Protein 1A6C (pdb70)

Sequence (513 aa):
AVTVVPDPTCCGTLSFKVPKDAKKGKHLGTFDIRQAIMDYGGLHSQEWCAKGIVNPTFTVRMHAPRNAFAGLSIACTFDDYKRIDLPALGNECPPSEMFELPTKVFMLKDADVHEWQFNYGELTGHGLCNWANVATQPTLYFFVASTNQVTMAADWQCIVTMHVDMGPVIDRFELNPTMTWPIQLGDTFAIDRYYEAKEIKLDGSTSMLSISYNFGGPVKHSKKHAISYSRAVMSRNLGWSGTISGSVKSVSSLFCTASFVIFPWECEAPPTLRQVLWGPHQIMHGDGQFEIAIKTRLHSAATTEEGFGRLGILPLSGPIAPDAHVGSYEFIVHINTWRPDSQVHPPMFSSSELYNWFTLTNLKPDANTGVVNFDIPGYIHDFASKDATVTLASNPLSWLVAATGWHYGEVDLCISWSRSKQAQAQEGSVSITTNYRDWGAYWQGQARIYDLRRTEAEIPIFLGSYAGATPSGALGKQNYVRISIVNAKDIVALRVCLRPKSIKFWGRSATLF

Solvent-accessible surface area: 23088 Å² total; per-residue (Å²): 144,116,125,128,103,117,78,86,60,13,0,0,71,45,58,15,120,0,32,84,87,3,105,57,6,86,48,16,13,52,4,45,0,24,91,13,0,96,111,94,38,45,116,20,23,139,45,2,84,88,57,16,54,0,39,0,46,0,20,0,54,0,68,0,94,126,71,22,96,4,1,2,0,0,0,0,0,5,6,5,53,47,20,105,30,124,52,17,108,27,69,15,11,32,12,1,12,7,10,8,14,19,9,10,0,7,30,46,159,8,54,58,86,5,67,37,125,13,34,1,6,138,33,1,0,3,0,4,27,26,206,74,63,140,34,5,100,1,18,0,25,0,0,0,3,0,45,35,22,66,75,45,106,63,77,47,93,1,70,0,18,0,7,9,96,3,19,110,82,26,140,107,55,23,29,109,49,42,22,63,2,71,32,139,59,56,125,70,18,38,0,54,10,22,37,69,13,38,58,3,73,94,123,76,37,112,27,21,32,2,46,0,2,26,3,0,7,50,43,114,33,105,99,58,68,0,14,8,20,4,14,2,1,11,0,20,47,84,9,8,3,9,39,0,18,7,19,2,33,11,1,7,3,111,102,3,73,13,10,0,0,6,5,19,58,34,82,129,50,2,107,51,69,131,83,5,70,192,29,89,80,67,67,10,140,2,62,26,150,7,99,18,56,6,114,20,186,143,84,22,3,15,2,44,98,108,44,93,0,40,1,0,3,24,28,63,64,35,8,127,26,71,144,87,33,132,20,16,8,0,0,4,1,27,0,56,28,15,94,45,64,108,96,128,42,74,49,42,124,58,88,71,50,70,6,48,22,0,21,0,36,81,9,115,31,64,106,141,105,13,29,5,62,4,60,3,27,6,38,11,34,107,8,78,45,195,59,15,74,32,74,70,36,74,6,2,0,34,29,1,4,12,0,0,7,14,0,85,4,53,3,18,2,22,5,47,10,50,7,52,82,136,92,157,48,55,93,22,28,0,19,5,16,26,4,77,119,118,126,42,87,112,139,103,44,81,64,9,90,112,75,71,170,94,61,19,50,10,60,3,4,124,72,0,10,41,51,57,2,75,50,79,16,25,49,0,27,0,1,0,36,0,85,1,55,0,72,69,15,8,91,44,0,0,111,0,37,4,91,11,117,54,0,72,0,14,0,39,5,0,25,45,113

B-factor: mean 15.0, std 0.0, range [15.0, 15.0]

Foldseek 3Di:
DDDPDDDLQWQFKDKFWAFLPAAAQAWRDKAFSQCRSPVDDDPSVVVLVVLFWFWKWKKKKKQAAQDQAWLWKKKKAKFFAFDDQVLVPRGDEQQRLQAAMDIGFRPPPDRTVRMDIGICCLFFQFTDHNDDDPLTTIMMIMGIQDHFTHRDPGGDMIMMIMGIDRHHRDPGRGHAFPQKPPLDDDQKDWPWGKAGKDWAAQPDDWKDWPQPQQLAAWQQDPSWIKFFLRNLSQNFFFWFWFKWKKKKAWSHHPQKWFKKKKDKDQDDDPVDVCSVVVDDIDIGGGIDMDIGGWQAPVRIGGHNDTSGIIIIIGTDGHMDGPPVDDGTTIMMMTITMTGGDPDDTATDPHDAQKAWAKWWAQFAAPPPLLWAKAWDWAARDNDDDDRTDIDGDDDSVHSNLQNFFWKWAKKKWKKFWWWADDPVPAWFKKKKWWAQAPPDDGTGIDIGTPPGIDIDMGIHFDVTGHPPRSDSRTTGTIMITRSPSCHNITRTGITIMIGGPMMGTGRTGMHID

CATH classification: 2.60.120.20 (+1 more: 2.60.120.20)

Structure (mmCIF, N/CA/C/O backbone):
data_1A6C
#
_entry.id   1A6C
#
_cell.length_a   407.060
_cell.length_b   399.680
_cell.length_c   285.970
_cell.angle_alpha   90.00
_cell.angle_beta   129.10
_cell.angle_gamma   90.00
#
_symmetry.space_group_name_H-M   'C 1 2 1'
#
loop_
_atom_site.group_PDB
_atom_site.id
_atom_site.type_symbol
_atom_site.label_atom_id
_atom_site.label_alt_id
_atom_site.label_comp_id
_atom_site.label_asym_id
_atom_site.label_entity_id
_atom_site.label_seq_id
_atom_site.pdbx_PDB_ins_code
_atom_site.Cartn_x
_atom_site.Cartn_y
_atom_site.Cartn_z
_atom_site.occupancy
_atom_site.B_iso_or_equiv
_atom_site.auth_seq_id
_atom_site.auth_comp_id
_atom_site.auth_asym_id
_atom_site.auth_atom_id
_atom_site.pdbx_PDB_model_num
ATOM 1 N N . ALA A 1 1 ? -37.497 -15.489 97.084 1.00 15.00 1 ALA A N 1
ATOM 2 C CA . ALA A 1 1 ? -38.689 -14.594 97.008 1.00 15.00 1 ALA A CA 1
ATOM 3 C C . ALA A 1 1 ? -39.173 -14.221 98.408 1.00 15.00 1 ALA A C 1
ATOM 4 O O . ALA A 1 1 ? -40.190 -13.556 98.546 1.00 15.00 1 ALA A O 1
ATOM 6 N N . VAL A 1 2 ? -38.422 -14.630 99.431 1.00 15.00 2 VAL A N 1
ATOM 7 C CA . VAL A 1 2 ? -38.772 -14.366 100.822 1.00 15.00 2 VAL A CA 1
ATOM 8 C C . VAL A 1 2 ? -39.279 -12.942 101.001 1.00 15.00 2 VAL A C 1
ATOM 9 O O . VAL A 1 2 ? -38.642 -11.996 100.552 1.00 15.00 2 VAL A O 1
ATOM 13 N N . THR A 1 3 ? -40.469 -12.817 101.575 1.00 15.00 3 THR A N 1
ATOM 14 C CA . THR A 1 3 ? -41.092 -11.528 101.817 1.00 15.00 3 THR A CA 1
ATOM 15 C C . THR A 1 3 ? -40.733 -10.949 103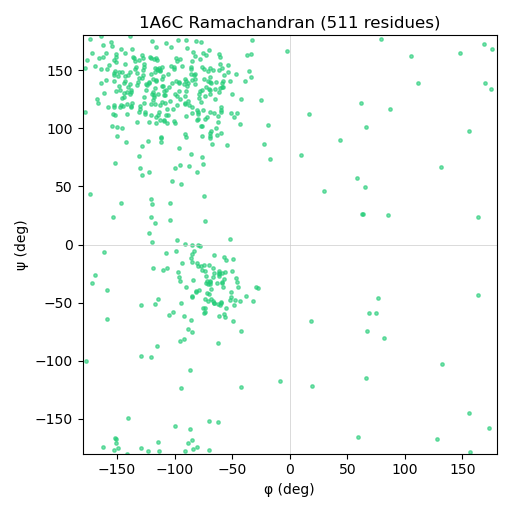.165 1.00 15.00 3 THR A C 1
ATOM 16 O O . THR A 1 3 ? -40.677 -9.736 103.307 1.00 15.00 3 THR A O 1
ATOM 20 N N . VAL A 1 4 ? -40.609 -11.791 104.185 1.00 15.00 4 VAL A N 1
ATOM 21 C CA . VAL A 1 4 ? -40.228 -11.278 105.497 1.00 15.00 4 VAL A CA 1
ATOM 22 C C . VAL A 1 4 ? -38.742 -10.931 105.390 1.00 15.00 4 VAL A C 1
ATOM 23 O O . VAL A 1 4 ? -37.878 -11.804 105.278 1.00 15.00 4 VAL A O 1
ATOM 27 N N . VAL A 1 5 ? -38.466 -9.635 105.367 1.00 15.00 5 VAL A N 1
ATOM 28 C CA . VAL A 1 5 ? -37.120 -9.109 105.206 1.00 15.00 5 VAL A CA 1
ATOM 29 C C . VAL A 1 5 ? -36.914 -8.002 106.242 1.00 15.00 5 VAL A C 1
ATOM 30 O O . VAL A 1 5 ? -37.875 -7.529 106.843 1.00 15.00 5 VAL A O 1
ATOM 34 N N . PRO A 1 6 ? -35.659 -7.696 106.587 1.00 15.00 6 PRO A N 1
ATOM 35 C CA . PRO A 1 6 ? -35.438 -6.624 107.562 1.00 15.00 6 PRO A CA 1
ATOM 36 C C . PRO A 1 6 ? -35.659 -5.247 106.899 1.00 15.00 6 PRO A C 1
ATOM 37 O O . PRO A 1 6 ? -35.704 -5.149 105.670 1.00 15.00 6 PRO A O 1
ATOM 41 N N . ASP A 1 7 ? -35.801 -4.189 107.700 1.00 15.00 7 ASP A N 1
ATOM 42 C CA . ASP A 1 7 ? -36.004 -2.841 107.149 1.00 15.00 7 ASP A CA 1
ATOM 43 C C . ASP A 1 7 ? -34.936 -1.857 107.643 1.00 15.00 7 ASP A C 1
ATOM 44 O O . ASP A 1 7 ? -35.154 -1.092 108.582 1.00 15.00 7 ASP A O 1
ATOM 49 N N . PRO A 1 8 ? -33.829 -1.761 106.909 1.00 15.00 8 PRO A N 1
ATOM 50 C CA . PRO A 1 8 ? -32.687 -0.900 107.209 1.00 15.00 8 PRO A CA 1
ATOM 51 C C . PRO A 1 8 ? -32.973 0.587 107.241 1.00 15.00 8 PRO A C 1
ATOM 52 O O . PRO A 1 8 ? -32.226 1.350 107.844 1.00 15.00 8 PRO A O 1
ATOM 56 N N . THR A 1 9 ? -34.037 1.008 106.576 1.00 15.00 9 THR A N 1
ATOM 57 C CA . THR A 1 9 ? -34.360 2.422 106.541 1.00 15.00 9 THR A CA 1
ATOM 58 C C . THR A 1 9 ? -35.004 2.871 107.832 1.00 15.00 9 THR A C 1
ATOM 59 O O . THR A 1 9 ? -35.068 4.072 108.103 1.00 15.00 9 THR A O 1
ATOM 63 N N . CYS A 1 10 ? -35.520 1.916 108.609 1.00 15.00 10 CYS A N 1
ATOM 64 C CA . CYS A 1 10 ? -36.163 2.246 109.877 1.00 15.00 10 CYS A CA 1
ATOM 65 C C . CYS A 1 10 ? -35.174 2.990 110.759 1.00 15.00 10 CYS A C 1
ATOM 66 O O . CYS A 1 10 ? -33.981 2.658 110.821 1.00 15.00 10 CYS A O 1
ATOM 69 N N . CYS A 1 11 ? -35.688 3.993 111.452 1.00 15.00 11 CYS A N 1
ATOM 70 C CA . CYS A 1 11 ? -34.875 4.840 112.287 1.00 15.00 11 CYS A CA 1
ATOM 71 C C . CYS A 1 11 ? -35.178 4.725 113.755 1.00 15.00 11 CYS A C 1
ATOM 72 O O . CYS A 1 11 ? -34.258 4.656 114.560 1.00 15.00 11 CYS A O 1
ATOM 75 N N . GLY A 1 12 ? -36.465 4.757 114.095 1.00 15.00 12 GLY A N 1
ATOM 76 C CA . GLY A 1 12 ? -36.904 4.666 115.479 1.00 15.00 12 GLY A CA 1
ATOM 77 C C . GLY A 1 12 ? -38.370 4.290 115.525 1.00 15.00 12 GLY A C 1
ATOM 78 O O . GLY A 1 12 ? -38.960 4.010 114.478 1.00 15.00 12 GLY A O 1
ATOM 79 N N . THR A 1 13 ? -38.967 4.283 116.714 1.00 15.00 13 THR A N 1
ATOM 80 C CA . THR A 1 13 ? -40.378 3.929 116.855 1.00 15.00 13 THR A CA 1
ATOM 81 C C . THR A 1 13 ? -41.070 4.689 117.975 1.00 15.00 13 THR A C 1
ATOM 82 O O . THR A 1 13 ? -40.418 5.347 118.783 1.00 15.00 13 THR A O 1
ATOM 86 N N . LEU A 1 14 ? -42.396 4.597 118.002 1.00 15.00 14 LEU A N 1
ATOM 87 C CA . LEU A 1 14 ? -43.229 5.245 119.009 1.00 15.00 14 LEU A CA 1
ATOM 88 C C . LEU A 1 14 ? -44.588 4.591 118.942 1.00 15.00 14 LEU A C 1
ATOM 89 O O . LEU A 1 14 ? -44.994 4.112 117.888 1.00 15.00 14 LEU A O 1
ATOM 94 N N . SER A 1 15 ? -45.289 4.565 120.061 1.00 15.00 15 SER A N 1
ATOM 95 C CA . SER A 1 15 ? -46.618 3.988 120.094 1.00 15.00 15 SER A CA 1
ATOM 96 C C . SER A 1 15 ? -47.428 4.723 121.132 1.00 15.00 15 SER A C 1
ATOM 97 O O . SER A 1 15 ? -46.877 5.182 122.136 1.00 15.00 15 SER A O 1
ATOM 100 N N . PHE A 1 16 ? -48.718 4.895 120.856 1.00 15.00 16 PHE A N 1
ATOM 101 C CA . PHE A 1 16 ? -49.621 5.580 121.768 1.00 15.00 16 PHE A CA 1
ATOM 102 C C . PHE A 1 16 ? -51.035 5.028 121.691 1.00 15.00 16 PHE A C 1
ATOM 103 O O . PHE A 1 16 ? -51.458 4.518 120.658 1.00 15.00 16 PHE A O 1
ATOM 111 N N . LYS A 1 17 ? -51.737 5.065 122.812 1.00 15.00 17 LYS A N 1
ATOM 112 C CA . LYS A 1 17 ? -53.102 4.573 122.859 1.00 15.00 17 LYS A CA 1
ATOM 113 C C . LYS A 1 17 ? -54.023 5.712 122.500 1.00 15.00 17 LYS A C 1
ATOM 114 O O . LYS A 1 17 ? -53.966 6.784 123.106 1.00 15.00 17 LYS A O 1
ATOM 120 N N . VAL A 1 18 ? -54.839 5.500 121.485 1.00 15.00 18 VAL A N 1
ATOM 121 C CA . VAL A 1 18 ? -55.797 6.508 121.096 1.00 15.00 18 VAL A CA 1
ATOM 122 C C . VAL A 1 18 ? -57.036 6.147 121.896 1.00 15.00 18 VAL A C 1
ATOM 123 O O . VAL A 1 18 ? -57.496 5.011 121.859 1.00 15.00 18 VAL A O 1
ATOM 127 N N . PRO A 1 19 ? -57.528 7.075 122.714 1.00 15.00 19 PRO A N 1
ATOM 128 C CA . PRO A 1 19 ? -58.718 6.785 123.508 1.00 15.00 19 PRO A CA 1
ATOM 129 C C . PRO A 1 19 ? -59.947 6.618 122.621 1.00 15.00 19 PRO A C 1
ATOM 130 O O . PRO A 1 19 ? -60.041 7.226 121.551 1.00 15.00 19 PRO A O 1
ATOM 134 N N . LYS A 1 20 ? -60.894 5.805 123.071 1.00 15.00 20 LYS A N 1
ATOM 135 C CA . LYS A 1 20 ? -62.119 5.585 122.319 1.00 15.00 20 LYS A CA 1
ATOM 136 C C . LYS A 1 20 ? -62.985 6.835 122.409 1.00 15.00 20 LYS A C 1
ATOM 137 O O . LYS A 1 20 ? -63.784 7.112 121.523 1.00 15.00 20 LYS A O 1
ATOM 143 N N . ASP A 1 21 ? -62.822 7.585 123.492 1.00 15.00 21 ASP A N 1
ATOM 144 C CA . ASP A 1 21 ? -63.573 8.813 123.683 1.00 15.00 21 ASP A CA 1
ATOM 145 C C . ASP A 1 21 ? -62.660 10.000 123.397 1.00 15.00 21 ASP A C 1
ATOM 146 O O . ASP A 1 21 ? -62.759 11.025 124.071 1.00 15.00 21 ASP A O 1
ATOM 151 N N . ALA A 1 22 ? -61.758 9.863 122.425 1.00 15.00 22 ALA A N 1
ATOM 152 C CA . ALA A 1 22 ? -60.820 10.940 122.094 1.00 15.00 22 ALA A CA 1
ATOM 153 C C . ALA A 1 22 ? -61.552 12.100 121.460 1.00 15.00 22 ALA A C 1
ATOM 154 O O . ALA A 1 22 ? -62.364 11.905 120.559 1.00 15.00 22 ALA A O 1
ATOM 156 N N . LYS A 1 23 ? -61.260 13.305 121.935 1.00 15.00 23 LYS A N 1
ATOM 157 C CA . LYS A 1 23 ? -61.923 14.498 121.430 1.00 15.00 23 LYS A CA 1
ATOM 158 C C . LYS A 1 23 ? -60.983 15.568 120.924 1.00 15.00 23 LYS A C 1
ATOM 159 O O . LYS A 1 23 ? -59.992 15.884 121.567 1.00 15.00 23 LYS A O 1
ATOM 165 N N . LYS A 1 24 ? -61.354 16.165 119.799 1.00 15.00 24 LYS A N 1
ATOM 166 C CA . LYS A 1 24 ? -60.575 17.206 119.135 1.00 15.00 24 LYS A CA 1
ATOM 167 C C . LYS A 1 24 ? -59.091 17.326 119.492 1.00 15.00 24 LYS A C 1
ATOM 168 O O . LYS A 1 24 ? -58.370 16.340 119.408 1.00 15.00 24 LYS A O 1
ATOM 174 N N . GLY A 1 25 ? -58.657 18.489 119.970 1.00 15.00 25 GLY A N 1
ATOM 175 C CA . GLY A 1 25 ? -57.250 18.704 120.264 1.00 15.00 25 GLY A CA 1
ATOM 176 C C . GLY A 1 25 ? -56.416 17.770 121.133 1.00 15.00 25 GLY A C 1
ATOM 177 O O . GLY A 1 25 ? -55.242 18.078 121.382 1.00 15.00 25 GLY A O 1
ATOM 178 N N . LYS A 1 26 ? -56.972 16.641 121.571 1.00 15.00 26 LYS A N 1
ATOM 179 C CA . LYS A 1 26 ? -56.243 15.711 122.427 1.00 15.00 26 LYS A CA 1
ATOM 180 C C . LYS A 1 26 ? -54.882 15.333 121.916 1.00 15.00 26 LYS A C 1
ATOM 181 O O . LYS A 1 26 ? -54.729 14.871 120.788 1.00 15.00 26 LYS A O 1
ATOM 187 N N . HIS A 1 27 ? -53.905 15.465 122.800 1.00 15.00 27 HIS A N 1
ATOM 188 C CA . HIS A 1 27 ? -52.526 15.156 122.486 1.00 15.00 27 HIS A CA 1
ATOM 189 C C . HIS A 1 27 ? -52.316 13.655 122.582 1.00 15.00 27 HIS A C 1
ATOM 190 O O . HIS A 1 27 ? -52.297 13.116 123.679 1.00 15.00 27 HIS A O 1
ATOM 197 N N . LEU A 1 28 ? -52.171 12.980 121.444 1.00 15.00 28 LEU A N 1
ATOM 198 C CA . LEU A 1 28 ? -51.959 11.533 121.452 1.00 15.00 28 LEU A CA 1
ATOM 199 C C . LEU A 1 28 ? -50.578 11.202 122.001 1.00 15.00 28 LEU A C 1
ATOM 200 O O . LEU A 1 28 ? -50.427 10.265 122.782 1.00 15.00 28 LEU A O 1
ATOM 205 N N . GLY A 1 29 ? -49.572 11.965 121.579 1.00 15.00 29 GLY A N 1
ATOM 206 C CA . GLY A 1 29 ? -48.217 11.742 122.052 1.00 15.00 29 GLY A CA 1
ATOM 207 C C . GLY A 1 29 ? -47.228 12.536 121.233 1.00 15.00 29 GLY A C 1
ATOM 208 O O . GLY A 1 29 ? -47.619 13.196 120.276 1.00 15.00 29 GLY A O 1
ATOM 209 N N . THR A 1 30 ? -45.969 12.555 121.652 1.00 15.00 30 THR A N 1
ATOM 210 C CA . THR A 1 30 ? -44.929 13.267 120.907 1.00 15.00 30 THR A CA 1
ATOM 211 C C . THR A 1 30 ? -43.952 12.221 120.369 1.00 15.00 30 THR A C 1
ATOM 212 O O . THR A 1 30 ? -44.118 11.025 120.615 1.00 15.00 30 THR A O 1
ATOM 216 N N . PHE A 1 31 ? -42.899 12.674 119.704 1.00 15.00 31 PHE A N 1
ATOM 217 C CA . PHE A 1 31 ? -41.916 11.771 119.124 1.00 15.00 31 PHE A CA 1
ATOM 218 C C . PHE A 1 31 ? -40.638 12.573 119.052 1.00 15.00 31 PHE A C 1
ATOM 219 O O . PHE A 1 31 ? -40.518 13.435 118.185 1.00 15.00 31 PHE A O 1
ATOM 227 N N . ASP A 1 32 ? -39.706 12.346 119.972 1.00 15.00 32 ASP A N 1
ATOM 228 C CA . ASP A 1 32 ? -38.454 13.091 119.916 1.00 15.00 32 ASP A CA 1
ATOM 229 C C . ASP A 1 32 ? -37.587 12.432 118.860 1.00 15.00 32 ASP A C 1
ATOM 230 O O . ASP A 1 32 ? -37.065 11.345 119.089 1.00 15.00 32 ASP A O 1
ATOM 235 N N . ILE A 1 33 ? -37.416 13.105 117.722 1.00 15.00 33 ILE A N 1
ATOM 236 C CA . ILE A 1 33 ? -36.622 12.577 116.623 1.00 15.00 33 ILE A CA 1
ATOM 237 C C . ILE A 1 33 ? -35.248 12.119 117.082 1.00 15.00 33 ILE A C 1
ATOM 238 O O . ILE A 1 33 ? -34.821 11.028 116.722 1.00 15.00 33 ILE A O 1
ATOM 243 N N . ARG A 1 34 ? -34.573 12.931 117.894 1.00 15.00 34 ARG A N 1
ATOM 244 C CA . ARG A 1 34 ? -33.235 12.598 118.402 1.00 15.00 34 ARG A CA 1
ATOM 245 C C . ARG A 1 34 ? -33.202 11.344 119.252 1.00 15.00 34 ARG A C 1
ATOM 246 O O . ARG A 1 34 ? -32.498 10.379 118.932 1.00 15.00 34 ARG A O 1
ATOM 254 N N . GLN A 1 35 ? -33.934 11.396 120.364 1.00 15.00 35 GLN A N 1
ATOM 255 C CA . GLN A 1 35 ? -34.010 10.290 121.305 1.00 15.00 35 GLN A CA 1
ATOM 256 C C . GLN A 1 35 ? -34.366 8.970 120.635 1.00 15.00 35 GLN A C 1
ATOM 257 O O . GLN A 1 35 ? -33.710 7.968 120.871 1.00 15.00 35 GLN A O 1
ATOM 263 N N . ALA A 1 36 ? -35.383 8.968 119.784 1.00 15.00 36 ALA A N 1
ATOM 264 C CA . ALA A 1 36 ? -35.771 7.743 119.103 1.00 15.00 36 ALA A CA 1
ATOM 265 C C . ALA A 1 36 ? -34.640 7.260 118.222 1.00 15.00 36 ALA A C 1
ATOM 266 O O . ALA A 1 36 ? -34.232 6.108 118.337 1.00 15.00 36 ALA A O 1
ATOM 268 N N . ILE A 1 37 ? -34.112 8.148 117.381 1.00 15.00 37 ILE A N 1
ATOM 269 C CA . ILE A 1 37 ? -33.022 7.799 116.474 1.00 15.00 37 ILE A CA 1
ATOM 270 C C . ILE A 1 37 ? -31.936 7.044 117.202 1.00 15.00 37 ILE A C 1
ATOM 271 O O . ILE A 1 37 ? -31.256 6.212 116.605 1.00 15.00 37 ILE A O 1
ATOM 276 N N . MET A 1 38 ? -31.784 7.310 118.493 1.00 15.00 38 MET A N 1
ATOM 277 C CA . MET A 1 38 ? -30.753 6.630 119.250 1.00 15.00 38 MET A CA 1
ATOM 278 C C . MET A 1 38 ? -31.241 5.621 120.257 1.00 15.00 38 MET A C 1
ATOM 279 O O . MET A 1 38 ? -30.481 4.773 120.692 1.00 15.00 38 MET A O 1
ATOM 284 N N . ASP A 1 39 ? -32.481 5.740 120.690 1.00 15.00 39 ASP A N 1
ATOM 285 C CA . ASP A 1 39 ? -32.992 4.769 121.641 1.00 15.00 39 ASP A CA 1
ATOM 286 C C . ASP A 1 39 ? -33.115 3.469 120.862 1.00 15.00 39 ASP A C 1
ATOM 287 O O . ASP A 1 39 ? -32.901 2.370 121.398 1.00 15.00 39 ASP A O 1
ATOM 292 N N . TYR A 1 40 ? -33.449 3.615 119.583 1.00 15.00 40 TYR A N 1
ATOM 293 C CA . TYR A 1 40 ? -33.587 2.483 118.696 1.00 15.00 40 TYR A CA 1
ATOM 294 C C . TYR A 1 40 ? -32.188 2.125 118.239 1.00 15.00 40 TYR A C 1
ATOM 295 O O . TYR A 1 40 ? -31.220 2.815 118.545 1.00 15.00 40 TYR A O 1
ATOM 304 N N . GLY A 1 41 ? -32.110 1.037 117.496 1.00 15.00 41 GLY A N 1
ATOM 305 C CA . GLY A 1 41 ? -30.854 0.526 116.983 1.00 15.00 41 GLY A CA 1
ATOM 306 C C . GLY A 1 41 ? -29.666 1.361 116.559 1.00 15.00 41 GLY A C 1
ATOM 307 O O . GLY A 1 41 ? -29.760 2.540 116.217 1.00 15.00 41 GLY A O 1
ATOM 308 N N . GLY A 1 42 ? -28.555 0.650 116.447 1.00 15.00 42 GLY A N 1
ATOM 309 C CA . GLY A 1 42 ? -27.316 1.275 116.080 1.00 15.00 42 GLY A CA 1
ATOM 310 C C . GLY A 1 42 ? -26.957 1.502 114.630 1.00 15.00 42 GLY A C 1
ATOM 311 O O . GLY A 1 42 ? -25.969 2.185 114.400 1.00 15.00 42 GLY A O 1
ATOM 312 N N . LEU A 1 43 ? -27.688 0.988 113.649 1.00 15.00 43 LEU A N 1
ATOM 313 C CA . LEU A 1 43 ? -27.259 1.255 112.273 1.00 15.00 43 LEU A CA 1
ATOM 314 C C . LEU A 1 43 ? -27.168 2.750 111.989 1.00 15.00 43 LEU A C 1
ATOM 315 O O . LEU A 1 43 ? -26.114 3.262 111.606 1.00 15.00 43 LEU A O 1
ATOM 320 N N . HIS A 1 44 ? -28.299 3.432 112.145 1.00 15.00 44 HIS A N 1
ATOM 321 C CA . HIS A 1 44 ? -28.383 4.862 111.889 1.00 15.00 44 HIS A CA 1
ATOM 322 C C . HIS A 1 44 ? -27.868 5.708 113.034 1.00 15.00 44 HIS A C 1
ATOM 323 O O . HIS A 1 44 ? -27.612 6.888 112.851 1.00 15.00 44 HIS A O 1
ATOM 330 N N . SER A 1 45 ? -27.724 5.106 114.209 1.00 15.00 45 SER A N 1
ATOM 331 C CA . SER A 1 45 ? -27.229 5.827 115.368 1.00 15.00 45 SER A CA 1
ATOM 332 C C . SER A 1 45 ? -25.720 5.902 115.304 1.00 15.00 45 SER A C 1
ATOM 333 O O . SER A 1 45 ? -25.123 6.921 115.639 1.00 15.00 45 SER A O 1
ATOM 336 N N . GLN A 1 46 ? -25.089 4.825 114.878 1.00 15.00 46 GLN A N 1
ATOM 337 C CA . GLN A 1 46 ? -23.654 4.854 114.783 1.00 15.00 46 GLN A CA 1
ATOM 338 C C . GLN A 1 46 ? -23.336 5.821 113.653 1.00 15.00 46 GLN A C 1
ATOM 339 O O . GLN A 1 46 ? -22.542 6.733 113.822 1.00 15.00 46 GLN A O 1
ATOM 345 N N . GLU A 1 47 ? -24.031 5.677 112.532 1.00 15.00 47 GLU A N 1
ATOM 346 C CA . GLU A 1 47 ? -23.840 6.552 111.378 1.00 15.00 47 GLU A CA 1
ATOM 347 C C . GLU A 1 47 ? -24.113 8.016 111.739 1.00 15.00 47 GLU A C 1
ATOM 348 O O . GLU A 1 47 ? -23.619 8.932 111.087 1.00 15.00 47 GLU A O 1
ATOM 354 N N . TRP A 1 48 ? -24.926 8.212 112.773 1.00 15.00 48 TRP A N 1
ATOM 355 C CA . TRP A 1 48 ? -25.286 9.535 113.292 1.00 15.00 48 TRP A CA 1
ATOM 356 C C . TRP A 1 48 ? -23.984 10.114 113.853 1.00 15.00 48 TRP A C 1
ATOM 357 O O . TRP A 1 48 ? -23.587 11.228 113.502 1.00 15.00 48 TRP A O 1
ATOM 368 N N . CYS A 1 49 ? -23.314 9.316 114.692 1.00 15.00 49 CYS A N 1
ATOM 369 C CA . CYS A 1 49 ? -22.042 9.675 115.333 1.00 15.00 49 CYS A CA 1
ATOM 370 C C . CYS A 1 49 ? -20.878 9.834 114.359 1.00 15.00 49 CYS A C 1
ATOM 371 O O . CYS A 1 49 ? -20.153 10.826 114.406 1.00 15.00 49 CYS A O 1
ATOM 374 N N . ALA A 1 50 ? -20.685 8.835 113.504 1.00 15.00 50 ALA A N 1
ATOM 375 C CA . ALA A 1 50 ? -19.608 8.837 112.522 1.00 15.00 50 ALA A CA 1
ATOM 376 C C . ALA A 1 50 ? -19.676 10.009 111.545 1.00 15.00 50 ALA A C 1
ATOM 377 O O . ALA A 1 50 ? -18.680 10.693 111.334 1.00 15.00 50 ALA A O 1
ATOM 379 N N . LYS A 1 51 ? -20.836 10.237 110.939 1.00 15.00 51 LYS A N 1
ATOM 380 C CA . LYS A 1 51 ? -20.975 11.341 109.995 1.00 15.00 51 LYS A CA 1
ATOM 381 C C . LYS A 1 51 ? -20.920 12.705 110.670 1.00 15.00 51 LYS A C 1
ATOM 382 O O . LYS A 1 51 ? -20.427 13.671 110.087 1.00 15.00 51 LYS A O 1
ATOM 388 N N . GLY A 1 52 ? -21.415 12.778 111.902 1.00 15.00 52 GLY A N 1
ATOM 389 C CA . GLY A 1 52 ? -21.407 14.033 112.631 1.00 15.00 52 GLY A CA 1
ATOM 390 C C . GLY A 1 52 ? -22.565 14.940 112.253 1.00 15.00 52 GLY A C 1
ATOM 391 O O . GLY A 1 52 ? -23.560 14.998 112.978 1.00 15.00 52 GLY A O 1
ATOM 392 N N . ILE A 1 53 ? -22.438 15.644 111.126 1.00 15.00 53 ILE A N 1
ATOM 393 C CA . ILE A 1 53 ? -23.477 16.559 110.656 1.00 15.00 53 ILE A CA 1
ATOM 394 C C . ILE A 1 53 ? -23.970 16.067 109.327 1.00 15.00 53 ILE A C 1
ATOM 395 O O . ILE A 1 53 ? -23.186 15.893 108.405 1.00 15.00 53 ILE A O 1
ATOM 400 N N . VAL A 1 54 ? -25.278 15.906 109.214 1.00 15.00 54 VAL A N 1
ATOM 401 C CA . VAL A 1 54 ? -25.890 15.433 107.984 1.00 15.00 54 VAL A CA 1
ATOM 402 C C . VAL A 1 54 ? -27.171 16.225 107.711 1.00 15.00 54 VAL A C 1
ATOM 403 O O . VAL A 1 54 ? -27.530 17.113 108.487 1.00 15.00 54 VAL A O 1
ATOM 407 N N . ASN A 1 55 ? -27.849 15.918 106.608 1.00 15.00 55 ASN A N 1
ATOM 408 C CA . ASN A 1 55 ? -29.099 16.597 106.247 1.00 15.00 55 ASN A CA 1
ATOM 409 C C . ASN A 1 55 ? -30.131 15.515 105.913 1.00 15.00 55 ASN A C 1
ATOM 410 O O . ASN A 1 55 ? -30.452 15.265 104.745 1.00 15.00 55 ASN A O 1
ATOM 415 N N . PRO A 1 56 ? -30.676 14.870 106.958 1.00 15.00 56 PRO A N 1
ATOM 416 C CA . PRO A 1 56 ? -31.666 13.796 106.908 1.00 15.00 56 PRO A CA 1
ATOM 417 C C . PRO A 1 56 ? -32.964 14.134 106.226 1.00 15.00 56 PRO A C 1
ATOM 418 O O . PRO A 1 56 ? -33.534 15.195 106.466 1.00 15.00 56 PRO A O 1
ATOM 422 N N . THR A 1 57 ? -33.429 13.217 105.385 1.00 15.00 57 THR A N 1
ATOM 423 C CA . THR A 1 57 ? -34.701 13.372 104.701 1.00 15.00 57 THR A CA 1
ATOM 424 C C . THR A 1 57 ? -35.570 12.302 105.330 1.00 15.00 57 THR A C 1
ATOM 425 O O . THR A 1 57 ? -35.570 11.147 104.897 1.00 15.00 57 THR A O 1
ATOM 429 N N . PHE A 1 58 ? -36.222 12.687 106.421 1.00 15.00 58 PHE A N 1
ATOM 430 C CA . PHE A 1 58 ? -37.088 11.805 107.194 1.00 15.00 58 PHE A CA 1
ATOM 431 C C . PHE A 1 58 ? -38.420 11.530 106.510 1.00 15.00 58 PHE A C 1
ATOM 432 O O . PHE A 1 58 ? -38.951 12.363 105.773 1.00 15.00 58 PHE A O 1
ATOM 440 N N . THR A 1 59 ? -38.970 10.361 106.797 1.00 15.00 59 THR A N 1
ATOM 441 C CA . THR A 1 59 ? -40.261 9.949 106.284 1.00 15.00 59 THR A CA 1
ATOM 442 C C . THR A 1 59 ? -40.873 9.116 107.404 1.00 15.00 59 THR A C 1
ATOM 443 O O . THR A 1 59 ? -40.433 8.000 107.674 1.00 15.00 59 THR A O 1
ATOM 447 N N . VAL A 1 60 ? -41.774 9.749 108.157 1.00 15.00 60 VAL A N 1
ATOM 448 C CA . VAL A 1 60 ? -42.458 9.126 109.291 1.00 15.00 60 VAL A CA 1
ATOM 449 C C . VAL A 1 60 ? -43.653 8.326 108.803 1.00 15.00 60 VAL A C 1
ATOM 450 O O . VAL A 1 60 ? -44.300 8.715 107.845 1.00 15.00 60 VAL A O 1
ATOM 454 N N . ARG A 1 61 ? -43.953 7.220 109.467 1.00 15.00 61 ARG A N 1
ATOM 455 C CA . ARG A 1 61 ? -45.065 6.373 109.063 1.00 15.00 61 ARG A CA 1
ATOM 456 C C . ARG A 1 61 ? -45.961 6.048 110.246 1.00 15.00 61 ARG A C 1
ATOM 457 O O . ARG A 1 61 ? -45.522 5.425 111.212 1.00 15.00 61 ARG A O 1
ATOM 465 N N . MET A 1 62 ? -47.210 6.492 110.183 1.00 15.00 62 MET A N 1
ATOM 466 C CA . MET A 1 62 ? -48.177 6.236 111.241 1.00 15.00 62 MET A CA 1
ATOM 467 C C . MET A 1 62 ? -49.063 5.070 110.828 1.00 15.00 62 MET A C 1
ATOM 468 O O . MET A 1 62 ? -49.930 5.211 109.963 1.00 15.00 62 MET A O 1
ATOM 473 N N . HIS A 1 63 ? -48.816 3.906 111.417 1.00 15.00 63 HIS A N 1
ATOM 474 C CA . HIS A 1 63 ? -49.604 2.726 111.099 1.00 15.00 63 HIS A CA 1
ATOM 475 C C . HIS A 1 63 ? -50.896 2.793 111.875 1.00 15.00 63 HIS A C 1
ATOM 476 O O . HIS A 1 63 ? -50.895 2.784 113.100 1.00 15.00 63 HIS A O 1
ATOM 483 N N . ALA A 1 64 ? -52.000 2.894 111.159 1.00 15.00 64 ALA A N 1
ATOM 484 C CA . ALA A 1 64 ? -53.309 2.949 111.775 1.00 15.00 64 ALA A CA 1
ATOM 485 C C . ALA A 1 64 ? -54.182 2.372 110.697 1.00 15.00 64 ALA A C 1
ATOM 486 O O . ALA A 1 64 ? -54.187 2.869 109.572 1.00 15.00 64 ALA A O 1
ATOM 488 N N . PRO A 1 65 ? -54.866 1.264 110.997 1.00 15.00 65 PRO A N 1
ATOM 489 C CA . PRO A 1 65 ? -55.759 0.560 110.079 1.00 15.00 65 PRO A CA 1
ATOM 490 C C . PRO A 1 65 ? -56.780 1.506 109.453 1.00 15.00 65 PRO A C 1
ATOM 491 O O . PRO A 1 65 ? -57.324 2.389 110.117 1.00 15.00 65 PRO A O 1
ATOM 495 N N . ARG A 1 66 ? -57.053 1.295 108.175 1.00 15.00 66 ARG A N 1
ATOM 496 C CA . ARG A 1 66 ? -57.972 2.134 107.433 1.00 15.00 66 ARG A CA 1
ATOM 497 C C . ARG A 1 66 ? -59.421 1.845 107.757 1.00 15.00 66 ARG A C 1
ATOM 498 O O . ARG A 1 66 ? -60.118 1.215 106.975 1.00 15.00 66 ARG A O 1
ATOM 506 N N . ASN A 1 67 ? -59.895 2.288 108.904 1.00 15.00 67 ASN A N 1
ATOM 507 C CA . ASN A 1 67 ? -61.287 2.030 109.227 1.00 15.00 67 ASN A CA 1
ATOM 508 C C . ASN A 1 67 ? -62.138 3.155 108.655 1.00 15.00 67 ASN A C 1
ATOM 509 O O . ASN A 1 67 ? -61.963 4.314 109.038 1.00 15.00 67 ASN A O 1
ATOM 514 N N . ALA A 1 68 ? -63.069 2.820 107.759 1.00 15.00 68 ALA A N 1
ATOM 515 C CA . ALA A 1 68 ? -63.915 3.836 107.118 1.00 15.00 68 ALA A CA 1
ATOM 516 C C . ALA A 1 68 ? -65.160 4.266 107.877 1.00 15.00 68 ALA A C 1
ATOM 517 O O . ALA A 1 68 ? -65.899 5.135 107.414 1.00 15.00 68 ALA A O 1
ATOM 519 N N . PHE A 1 69 ? -65.375 3.675 109.048 1.00 15.00 69 PHE A N 1
ATOM 520 C CA . PHE A 1 69 ? -66.540 3.982 109.853 1.00 15.00 69 PHE A CA 1
ATOM 521 C C . PHE A 1 69 ? -66.265 4.798 111.100 1.00 15.00 69 PHE A C 1
ATOM 522 O O . PHE A 1 69 ? -67.191 5.222 111.775 1.00 15.00 69 PHE A O 1
ATOM 530 N N . ALA A 1 70 ? -64.995 5.018 111.408 1.00 15.00 70 ALA A N 1
ATOM 531 C CA . ALA A 1 70 ? -64.615 5.837 112.551 1.00 15.00 70 ALA A CA 1
ATOM 532 C C . ALA A 1 70 ? -64.238 7.154 111.897 1.00 15.00 70 ALA A C 1
ATOM 533 O O . ALA A 1 70 ? -63.317 7.192 111.079 1.00 15.00 70 ALA A O 1
ATOM 535 N N . GLY A 1 71 ? -64.980 8.218 112.199 1.00 15.00 71 GLY A N 1
ATOM 536 C CA . GLY A 1 71 ? -64.698 9.514 111.587 1.00 15.00 71 GLY A CA 1
ATOM 537 C C . GLY A 1 71 ? -63.559 10.244 112.263 1.00 15.00 71 GLY A C 1
ATOM 538 O O . GLY A 1 71 ? -63.738 11.358 112.748 1.00 15.00 71 GLY A O 1
ATOM 539 N N . LEU A 1 72 ? -62.375 9.640 112.225 1.00 15.00 72 LEU A N 1
ATOM 540 C CA . LEU A 1 72 ? -61.195 10.178 112.881 1.00 15.00 72 LEU A CA 1
ATOM 541 C C . LEU A 1 72 ? -60.112 10.634 111.923 1.00 15.00 72 LEU A C 1
ATOM 542 O O . LEU A 1 72 ? -59.971 10.086 110.825 1.00 15.00 72 LEU A O 1
ATOM 547 N N . SER A 1 73 ? -59.352 11.639 112.357 1.00 15.00 73 SER A N 1
ATOM 548 C CA . SER A 1 73 ? -58.234 12.186 111.596 1.00 15.00 73 SER A CA 1
ATOM 549 C C . SER A 1 73 ? -57.172 12.584 112.599 1.00 15.00 73 SER A C 1
ATOM 550 O O . SER A 1 73 ? -57.430 13.374 113.499 1.00 15.00 73 SER A O 1
ATOM 553 N N . ILE A 1 74 ? -55.999 11.980 112.488 1.00 15.00 74 ILE A N 1
ATOM 554 C CA . ILE A 1 74 ? -54.903 12.267 113.392 1.00 15.00 74 ILE A CA 1
ATOM 555 C C . ILE A 1 74 ? -53.917 13.144 112.635 1.00 15.00 74 ILE A C 1
ATOM 556 O O . ILE A 1 74 ? -53.512 12.793 111.536 1.00 15.00 74 ILE A O 1
ATOM 561 N N . ALA A 1 75 ? -53.607 14.320 113.178 1.00 15.00 75 ALA A N 1
ATOM 562 C CA . ALA A 1 75 ? -52.676 15.255 112.547 1.00 15.00 75 ALA A CA 1
ATOM 563 C C . ALA A 1 75 ? -51.306 15.170 113.198 1.00 15.00 75 ALA A C 1
ATOM 564 O O . ALA A 1 75 ? -51.197 14.827 114.373 1.00 15.00 75 ALA A O 1
ATOM 566 N N . CYS A 1 76 ? -50.265 15.496 112.438 1.00 15.00 76 CYS A N 1
ATOM 567 C CA . CYS A 1 76 ? -48.892 15.464 112.934 1.00 15.00 76 CYS A CA 1
ATOM 568 C C . CYS A 1 76 ? -48.264 16.854 112.774 1.00 15.00 76 CYS A C 1
ATOM 569 O O . CYS A 1 76 ? -48.511 17.523 111.786 1.00 15.00 76 CYS A O 1
ATOM 572 N N . THR A 1 77 ? -47.489 17.319 113.745 1.00 15.00 77 THR A N 1
ATOM 573 C CA . THR A 1 77 ? -46.883 18.645 113.628 1.00 15.00 77 THR A CA 1
ATOM 574 C C . THR A 1 77 ? -45.396 18.619 113.951 1.00 15.00 77 THR A C 1
ATOM 575 O O . THR A 1 77 ? -44.966 17.951 114.889 1.00 15.00 77 THR A O 1
ATOM 579 N N . PHE A 1 78 ? -44.612 19.366 113.186 1.00 15.00 78 PHE A N 1
ATOM 580 C CA . PHE A 1 78 ? -43.172 19.380 113.369 1.00 15.00 78 PHE A CA 1
ATOM 581 C C . PHE A 1 78 ? -42.707 20.671 114.011 1.00 15.00 78 PHE A C 1
ATOM 582 O O . PHE A 1 78 ? -42.823 21.735 113.419 1.00 15.00 78 PHE A O 1
ATOM 590 N N . ASP A 1 79 ? -42.145 20.571 115.208 1.00 15.00 79 ASP A N 1
ATOM 591 C CA . ASP A 1 79 ? -41.674 21.745 115.937 1.00 15.00 79 ASP A CA 1
ATOM 592 C C . ASP A 1 79 ? -40.223 21.598 116.345 1.00 15.00 79 ASP A C 1
ATOM 593 O O . ASP A 1 79 ? -39.892 20.793 117.210 1.00 15.00 79 ASP A O 1
ATOM 598 N N . ASP A 1 80 ? -39.363 22.410 115.751 1.00 15.00 80 ASP A N 1
ATOM 599 C CA . ASP A 1 80 ? -37.939 22.346 116.068 1.00 15.00 80 ASP A CA 1
ATOM 600 C C . ASP A 1 80 ? -37.529 23.417 117.083 1.00 15.00 80 ASP A C 1
ATOM 601 O O . ASP A 1 80 ? -36.350 23.542 117.397 1.00 15.00 80 ASP A O 1
ATOM 606 N N . TYR A 1 81 ? -38.491 24.191 117.598 1.00 15.00 81 TYR A N 1
ATOM 607 C CA . TYR A 1 81 ? -38.192 25.263 118.565 1.00 15.00 81 TYR A CA 1
ATOM 608 C C . TYR A 1 81 ? -39.334 25.787 119.491 1.00 15.00 81 TYR A C 1
ATOM 609 O O . TYR A 1 81 ? -39.272 25.661 120.719 1.00 15.00 81 TYR A O 1
ATOM 618 N N . LYS A 1 82 ? -40.353 26.385 118.856 1.00 15.00 82 LYS A N 1
ATOM 619 C CA . LYS A 1 82 ? -41.494 27.112 119.478 1.00 15.00 82 LYS A CA 1
ATOM 620 C C . LYS A 1 82 ? -42.932 26.627 119.861 1.00 15.00 82 LYS A C 1
ATOM 621 O O . LYS A 1 82 ? -43.896 27.333 119.538 1.00 15.00 82 LYS A O 1
ATOM 627 N N . ARG A 1 83 ? -43.106 25.533 120.610 1.00 15.00 83 ARG A N 1
ATOM 628 C CA . ARG A 1 83 ? -44.478 25.098 120.978 1.00 15.00 83 ARG A CA 1
ATOM 629 C C . ARG A 1 83 ? -44.645 24.344 122.315 1.00 15.00 83 ARG A C 1
ATOM 630 O O . ARG A 1 83 ? -44.566 23.117 122.356 1.00 15.00 83 ARG A O 1
ATOM 638 N N . ILE A 1 84 ? -44.961 25.082 123.380 1.00 15.00 84 ILE A N 1
ATOM 639 C CA . ILE A 1 84 ? -45.120 24.537 124.743 1.00 15.00 84 ILE A CA 1
ATOM 640 C C . ILE A 1 84 ? -46.552 24.083 125.031 1.00 15.00 84 ILE A C 1
ATOM 641 O O . ILE A 1 84 ? -47.511 24.784 124.690 1.00 15.00 84 ILE A O 1
ATOM 646 N N . ASP A 1 85 ? -46.710 22.923 125.664 1.00 15.00 85 ASP A N 1
ATOM 647 C CA . ASP A 1 85 ? -48.058 22.444 125.943 1.00 15.00 85 ASP A CA 1
ATOM 648 C C . ASP A 1 85 ? -48.745 23.169 127.056 1.00 15.00 85 ASP A C 1
ATOM 649 O O . ASP A 1 85 ? -49.759 23.801 126.844 1.00 15.00 85 ASP A O 1
ATOM 654 N N . LEU A 1 86 ? -48.127 23.134 128.219 1.00 15.00 86 LEU A N 1
ATOM 655 C CA . LEU A 1 86 ? -48.630 23.780 129.419 1.00 15.00 86 LEU A CA 1
ATOM 656 C C . LEU A 1 86 ? -49.530 25.032 129.253 1.00 15.00 86 LEU A C 1
ATOM 657 O O . LEU A 1 86 ? -50.412 25.257 130.091 1.00 15.00 86 LEU A O 1
ATOM 662 N N . PRO A 1 87 ? -49.256 25.910 128.263 1.00 15.00 87 PRO A N 1
ATOM 663 C CA . PRO A 1 87 ? -50.056 27.122 127.993 1.00 15.00 87 PRO A CA 1
ATOM 664 C C . PRO A 1 87 ? -51.299 26.793 127.177 1.00 15.00 87 PRO A C 1
ATOM 665 O O . PRO A 1 87 ? -52.369 27.376 127.354 1.00 15.00 87 PRO A O 1
ATOM 669 N N . ALA A 1 88 ? -51.122 25.916 126.213 1.00 15.00 88 ALA A N 1
ATOM 670 C CA . ALA A 1 88 ? -52.241 25.480 125.415 1.00 15.00 88 ALA A CA 1
ATOM 671 C C . ALA A 1 88 ? -52.757 24.232 126.171 1.00 15.00 88 ALA A C 1
ATOM 672 O O . ALA A 1 88 ? -53.815 23.699 125.861 1.00 15.00 88 ALA A O 1
ATOM 674 N N . LEU A 1 89 ? -52.080 23.923 127.286 1.00 15.00 89 LEU A N 1
ATOM 675 C CA . LEU A 1 89 ? -52.272 22.715 128.122 1.00 15.00 89 LEU A CA 1
ATOM 676 C C . LEU A 1 89 ? -53.013 21.516 127.562 1.00 15.00 89 LEU A C 1
ATOM 677 O O . LEU A 1 89 ? -54.238 21.512 127.509 1.00 15.00 89 LEU A O 1
ATOM 682 N N . GLY A 1 90 ? -52.284 20.414 127.360 1.00 15.00 90 GLY A N 1
ATOM 683 C CA . GLY A 1 90 ? -52.892 19.241 126.771 1.00 15.00 90 GLY A CA 1
ATOM 684 C C . GLY A 1 90 ? -53.240 19.648 125.342 1.00 15.00 90 GLY A C 1
ATOM 685 O O . GLY A 1 90 ? -52.345 19.911 124.545 1.00 15.00 90 GLY A O 1
ATOM 686 N N . ASN A 1 91 ? -54.529 19.679 125.032 1.00 15.00 91 ASN A N 1
ATOM 687 C CA . ASN A 1 91 ? -55.051 20.054 123.717 1.00 15.00 91 ASN A CA 1
ATOM 688 C C . ASN A 1 91 ? -54.271 21.103 122.915 1.00 15.00 91 ASN A C 1
ATOM 689 O O . ASN A 1 91 ? -53.291 21.689 123.397 1.00 15.00 91 ASN A O 1
ATOM 694 N N . GLU A 1 92 ? -54.738 21.344 121.688 1.00 15.00 92 GLU A N 1
ATOM 695 C CA . GLU A 1 92 ? -54.095 22.247 120.751 1.00 15.00 92 GLU A CA 1
ATOM 696 C C . GLU A 1 92 ? -54.874 22.160 119.434 1.00 15.00 92 GLU A C 1
ATOM 697 O O . GLU A 1 92 ? -55.654 21.237 119.275 1.00 15.00 92 GLU A O 1
ATOM 703 N N . CYS A 1 93 ? -54.651 23.053 118.473 1.00 15.00 93 CYS A N 1
ATOM 704 C CA . CYS A 1 93 ? -55.304 22.909 117.165 1.00 15.00 93 CYS A CA 1
ATOM 705 C C . CYS A 1 93 ? -54.912 23.959 116.105 1.00 15.00 93 CYS A C 1
ATOM 706 O O . CYS A 1 93 ? -53.905 23.743 115.433 1.00 15.00 93 CYS A O 1
ATOM 709 N N . PRO A 1 94 ? -55.718 25.021 115.852 1.00 15.00 94 PRO A N 1
ATOM 710 C CA . PRO A 1 94 ? -55.175 25.948 114.846 1.00 15.00 94 PRO A CA 1
ATOM 711 C C . PRO A 1 94 ? -53.789 26.500 115.252 1.00 15.00 94 PRO A C 1
ATOM 712 O O . PRO A 1 94 ? -52.968 26.782 114.373 1.00 15.00 94 PRO A O 1
ATOM 716 N N . PRO A 1 95 ? -53.557 26.772 116.574 1.00 15.00 95 PRO A N 1
ATOM 717 C CA . PRO A 1 95 ? -52.216 27.269 116.896 1.00 15.00 95 PRO A CA 1
ATOM 718 C C . PRO A 1 95 ? -51.146 26.220 116.524 1.00 15.00 95 PRO A C 1
ATOM 719 O O . PRO A 1 95 ? -49.990 26.557 116.280 1.00 15.00 95 PRO A O 1
ATOM 723 N N . SER A 1 96 ? -51.551 24.955 116.473 1.00 15.00 96 SER A N 1
ATOM 724 C CA . SER A 1 96 ? -50.654 23.863 116.122 1.00 15.00 96 SER A CA 1
ATOM 725 C C . SER A 1 96 ? -50.369 23.906 114.649 1.00 15.00 96 SER A C 1
ATOM 726 O O . SER A 1 96 ? -49.225 23.819 114.213 1.00 15.00 96 SER A O 1
ATOM 729 N N . GLU A 1 97 ? -51.434 24.065 113.876 1.00 15.00 97 GLU A N 1
ATOM 730 C CA . GLU A 1 97 ? -51.332 24.115 112.428 1.00 15.00 97 GLU A CA 1
ATOM 731 C C . GLU A 1 97 ? -50.339 25.212 112.027 1.00 15.00 97 GLU A C 1
ATOM 732 O O . GLU A 1 97 ? -49.875 25.247 110.894 1.00 15.00 97 GLU A O 1
ATOM 738 N N . MET A 1 98 ? -49.972 26.074 112.966 1.00 15.00 98 MET A N 1
ATOM 739 C CA . MET A 1 98 ? -49.044 27.150 112.666 1.00 15.00 98 MET A CA 1
ATOM 740 C C . MET A 1 98 ? -47.592 26.722 112.494 1.00 15.00 98 MET A C 1
ATOM 741 O O . MET A 1 98 ? -46.703 27.555 112.611 1.00 15.00 98 MET A O 1
ATOM 746 N N . PHE A 1 99 ? -47.317 25.455 112.215 1.00 15.00 99 PHE A N 1
ATOM 747 C CA . PHE A 1 99 ? -45.926 25.048 112.024 1.00 15.00 99 PHE A CA 1
ATOM 748 C C . PHE A 1 99 ? -45.738 24.269 110.751 1.00 15.00 99 PHE A C 1
ATOM 749 O O . PHE A 1 99 ? -45.429 24.821 109.703 1.00 15.00 99 PHE A O 1
ATOM 757 N N . GLU A 1 100 ? -45.766 22.961 110.899 1.00 15.00 100 GLU A N 1
ATOM 758 C CA . GLU A 1 100 ? -45.641 22.037 109.799 1.00 15.00 100 GLU A CA 1
ATOM 759 C C . GLU A 1 100 ? -46.793 21.174 110.211 1.00 15.00 100 GLU A C 1
ATOM 760 O O . GLU A 1 100 ? -47.078 21.083 111.411 1.00 15.00 100 GLU A O 1
ATOM 766 N N . LEU A 1 101 ? -47.442 20.497 109.283 1.00 15.00 101 LEU A N 1
ATOM 767 C CA . LEU A 1 101 ? -48.578 19.761 109.744 1.00 15.00 101 LEU A CA 1
ATOM 768 C C . LEU A 1 101 ? -49.245 18.978 108.661 1.00 15.00 101 LEU A C 1
ATOM 769 O O . LEU A 1 101 ? -49.567 19.556 107.626 1.00 15.00 101 LEU A O 1
ATOM 774 N N . PRO A 1 102 ? -49.199 17.641 108.749 1.00 15.00 102 PRO A N 1
ATOM 775 C CA . PRO A 1 102 ? -49.882 16.850 107.728 1.00 15.00 102 PRO A CA 1
ATOM 776 C C . PRO A 1 102 ? -51.021 16.255 108.534 1.00 15.00 102 PRO A C 1
ATOM 777 O O . PRO A 1 102 ? -50.829 15.743 109.639 1.00 15.00 102 PRO A O 1
ATOM 781 N N . THR A 1 103 ? -52.225 16.524 108.086 1.00 15.00 103 THR A N 1
ATOM 782 C CA . THR A 1 103 ? -53.374 15.989 108.760 1.00 15.00 103 THR A CA 1
ATOM 783 C C . THR A 1 103 ? -53.598 14.652 108.058 1.00 15.00 103 THR A C 1
ATOM 784 O O . THR A 1 103 ? -53.516 14.575 106.827 1.00 15.00 103 THR A O 1
ATOM 788 N N . LYS A 1 104 ? -53.781 13.594 108.844 1.00 15.00 104 LYS A N 1
ATOM 789 C CA . LYS A 1 104 ? -53.977 12.251 108.306 1.00 15.00 104 LYS A CA 1
ATOM 790 C C . LYS A 1 104 ? -55.349 11.686 108.649 1.00 15.00 104 LYS A C 1
ATOM 791 O O . LYS A 1 104 ? -55.600 11.267 109.780 1.00 15.00 104 LYS A O 1
ATOM 797 N N . VAL A 1 105 ? -56.230 11.677 107.656 1.00 15.00 105 VAL A N 1
ATOM 798 C CA . VAL A 1 105 ? -57.580 11.171 107.811 1.00 15.00 105 VAL A CA 1
ATOM 799 C C . VAL A 1 105 ? -57.515 9.650 107.593 1.00 15.00 105 VAL A C 1
ATOM 800 O O . VAL A 1 105 ? -56.725 9.190 106.776 1.00 15.00 105 VAL A O 1
ATOM 804 N N . PHE A 1 106 ? -58.289 8.879 108.363 1.00 15.00 106 PHE A N 1
ATOM 805 C CA . PHE A 1 106 ? -58.302 7.403 108.284 1.00 15.00 106 PHE A CA 1
ATOM 806 C C . PHE A 1 106 ? -58.974 6.752 107.103 1.00 15.00 106 PHE A C 1
ATOM 807 O O . PHE A 1 106 ? -58.390 5.896 106.449 1.00 15.00 106 PHE A O 1
ATOM 815 N N . MET A 1 107 ? -60.257 7.050 106.936 1.00 15.00 107 MET A N 1
ATOM 816 C CA . MET A 1 107 ? -61.033 6.531 105.821 1.00 15.00 107 MET A CA 1
ATOM 817 C C . MET A 1 107 ? -60.168 6.687 104.569 1.00 15.00 107 MET A C 1
ATOM 818 O O . MET A 1 107 ? -60.139 5.817 103.690 1.00 15.00 107 MET A O 1
ATOM 823 N N . LEU A 1 108 ? -59.422 7.794 104.559 1.00 15.00 108 LEU A N 1
ATOM 824 C CA . LEU A 1 108 ? -58.514 8.177 103.491 1.00 15.00 108 LEU A CA 1
ATOM 825 C C . LEU A 1 108 ? -57.615 7.022 103.196 1.00 15.00 108 LEU A C 1
ATOM 826 O O . LEU A 1 108 ? -56.820 6.592 104.024 1.00 15.00 108 LEU A O 1
ATOM 831 N N . LYS A 1 109 ? -57.809 6.508 101.999 1.00 15.00 109 LYS A N 1
ATOM 832 C CA . LYS A 1 109 ? -57.074 5.374 101.488 1.00 15.00 109 LYS A CA 1
ATOM 833 C C . LYS A 1 109 ? -55.726 5.103 102.139 1.00 15.00 109 LYS A C 1
ATOM 834 O O . LYS A 1 109 ? -54.694 5.626 101.678 1.00 15.00 109 LYS A O 1
ATOM 840 N N . ASP A 1 110 ? -55.750 4.348 103.243 1.00 15.00 110 ASP A N 1
ATOM 841 C CA . ASP A 1 110 ? -54.514 3.963 103.930 1.00 15.00 110 ASP A CA 1
ATOM 842 C C . ASP A 1 110 ? -54.597 3.304 105.299 1.00 15.00 110 ASP A C 1
ATOM 843 O O . ASP A 1 110 ? -55.266 3.791 106.220 1.00 15.00 110 ASP A O 1
ATOM 848 N N . ALA A 1 111 ? -53.746 2.298 105.460 1.00 15.00 111 ALA A N 1
ATOM 849 C CA . ALA A 1 111 ? -53.651 1.549 106.700 1.00 15.00 111 ALA A CA 1
ATOM 850 C C . ALA A 1 111 ? -52.197 1.678 107.183 1.00 15.00 111 ALA A C 1
ATOM 851 O O . ALA A 1 111 ? -51.780 1.063 108.175 1.00 15.00 111 ALA A O 1
ATOM 853 N N . ASP A 1 112 ? -51.460 2.567 106.530 1.00 15.00 112 ASP A N 1
ATOM 854 C CA . ASP A 1 112 ? -50.044 2.742 106.820 1.00 15.00 112 ASP A CA 1
ATOM 855 C C . ASP A 1 112 ? -49.565 3.945 106.062 1.00 15.00 112 ASP A C 1
ATOM 856 O O . ASP A 1 112 ? -48.674 4.661 106.492 1.00 15.00 112 ASP A O 1
ATOM 861 N N . VAL A 1 113 ? -50.168 4.129 104.894 1.00 15.00 113 VAL A N 1
ATOM 862 C CA . VAL A 1 113 ? -49.823 5.213 104.004 1.00 15.00 113 VAL A CA 1
ATOM 863 C C . VAL A 1 113 ? -49.807 6.514 104.809 1.00 15.00 113 VAL A C 1
ATOM 864 O O . VAL A 1 113 ? -49.349 7.547 104.320 1.00 15.00 113 VAL A O 1
ATOM 868 N N . HIS A 1 114 ? -50.337 6.476 106.033 1.00 15.00 114 HIS A N 1
ATOM 869 C CA . HIS A 1 114 ? -50.289 7.635 106.890 1.00 15.00 114 HIS A CA 1
ATOM 870 C C . HIS A 1 114 ? -48.794 7.776 107.056 1.00 15.00 114 HIS A C 1
ATOM 871 O O . HIS A 1 114 ? -48.192 7.034 107.823 1.00 15.00 114 HIS A O 1
ATOM 878 N N . GLU A 1 115 ? -48.185 8.610 106.224 1.00 15.00 115 GLU A N 1
ATOM 879 C CA . GLU A 1 115 ? -46.763 8.841 106.298 1.00 15.00 115 GLU A CA 1
ATOM 880 C C . GLU A 1 115 ? -46.464 10.218 105.769 1.00 15.00 115 GLU A C 1
ATOM 881 O O . GLU A 1 115 ? -47.147 10.709 104.885 1.00 15.00 115 GLU A O 1
ATOM 887 N N . TRP A 1 116 ? -45.462 10.850 106.357 1.00 15.00 116 TRP A N 1
ATOM 888 C CA . TRP A 1 116 ? -45.052 12.191 106.003 1.00 15.00 116 TRP A CA 1
ATOM 889 C C . TRP A 1 116 ? -43.583 12.130 105.650 1.00 15.00 116 TRP A C 1
ATOM 890 O O . TRP A 1 116 ? -42.809 11.469 106.332 1.00 15.00 116 TRP A O 1
ATOM 901 N N . GLN A 1 117 ? -43.193 12.811 104.584 1.00 15.00 117 GLN A N 1
ATOM 902 C CA . GLN A 1 117 ? -41.798 12.811 104.176 1.00 15.00 117 GLN A CA 1
ATOM 903 C C . GLN A 1 117 ? -41.292 14.233 104.049 1.00 15.00 117 GLN A C 1
ATOM 904 O O . GLN A 1 117 ? -41.754 14.983 103.193 1.00 15.00 117 GLN A O 1
ATOM 910 N N . PHE A 1 118 ? -40.352 14.609 104.906 1.00 15.00 118 PHE A N 1
ATOM 911 C CA . PHE A 1 118 ? -39.802 15.953 104.870 1.00 15.00 118 PHE A CA 1
ATOM 912 C C . PHE A 1 118 ? -38.295 15.925 105.020 1.00 15.00 118 PHE A C 1
ATOM 913 O O . PHE A 1 118 ? -37.723 14.920 105.440 1.00 15.00 118 PHE A O 1
ATOM 921 N N . ASN A 1 119 ? -37.648 17.016 104.627 1.00 15.00 119 ASN A N 1
ATOM 922 C CA . ASN A 1 119 ? -36.202 17.120 104.755 1.00 15.00 119 ASN A CA 1
ATOM 923 C C . ASN A 1 119 ? -35.840 18.052 105.909 1.00 15.00 119 ASN A C 1
ATOM 924 O O . ASN A 1 119 ? -36.112 19.262 105.861 1.00 15.00 119 ASN A O 1
ATOM 929 N N . TYR A 1 120 ? -35.277 17.480 106.967 1.00 15.00 120 TYR A N 1
ATOM 930 C CA . TYR A 1 120 ? -34.872 18.272 108.112 1.00 15.00 120 TYR A CA 1
ATOM 931 C C . TYR A 1 120 ? -33.736 19.107 107.573 1.00 15.00 120 TYR A C 1
ATOM 932 O O . TYR A 1 120 ? -32.582 18.710 107.644 1.00 15.00 120 TYR A O 1
ATOM 941 N N . GLY A 1 121 ? -34.075 20.240 106.982 1.00 15.00 121 GLY A N 1
ATOM 942 C CA . GLY A 1 121 ? -33.066 21.103 106.412 1.00 15.00 121 GLY A CA 1
ATOM 943 C C . GLY A 1 121 ? -33.823 22.028 105.509 1.00 15.00 121 GLY A C 1
ATOM 944 O O . GLY A 1 121 ? -33.617 23.231 105.494 1.00 15.00 121 GLY A O 1
ATOM 945 N N . GLU A 1 122 ? -34.743 21.460 104.761 1.00 15.00 122 GLU A N 1
ATOM 946 C CA . GLU A 1 122 ? -35.557 22.274 103.896 1.00 15.00 122 GLU A CA 1
ATOM 947 C C . GLU A 1 122 ? -36.495 23.059 104.815 1.00 15.00 122 GLU A C 1
ATOM 948 O O . GLU A 1 122 ? -36.825 24.210 104.540 1.00 15.00 122 GLU A O 1
ATOM 954 N N . LEU A 1 123 ? -36.894 22.432 105.922 1.00 15.00 123 LEU A N 1
ATOM 955 C CA . LEU A 1 123 ? -37.796 23.060 106.887 1.00 15.00 123 LEU A CA 1
ATOM 956 C C . LEU A 1 123 ? -37.099 23.733 108.063 1.00 15.00 123 LEU A C 1
ATOM 957 O O . LEU A 1 123 ? -37.622 24.687 108.635 1.00 15.00 123 LEU A O 1
ATOM 962 N N . THR A 1 124 ? -35.958 23.191 108.469 1.00 15.00 124 THR A N 1
ATOM 963 C CA . THR A 1 124 ? -35.222 23.735 109.603 1.00 15.00 124 THR A CA 1
ATOM 964 C C . THR A 1 124 ? -34.094 24.672 109.194 1.00 15.00 124 THR A C 1
ATOM 965 O O . THR A 1 124 ? -33.619 25.476 109.999 1.00 15.00 124 THR A O 1
ATOM 969 N N . GLY A 1 125 ? -33.622 24.488 107.964 1.00 15.00 125 GLY A N 1
ATOM 970 C CA . GLY A 1 125 ? -32.562 25.305 107.394 1.00 15.00 125 GLY A CA 1
ATOM 971 C C . GLY A 1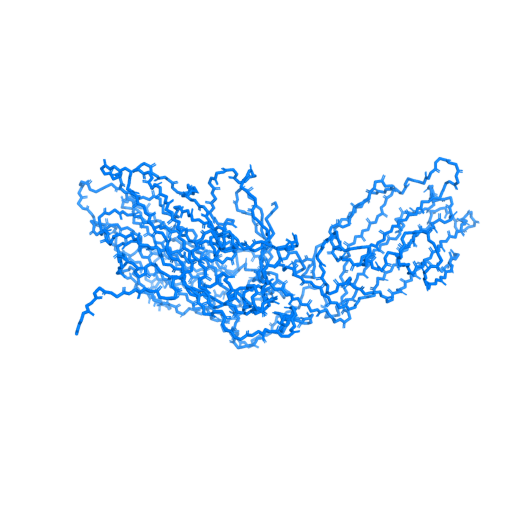 125 ? -31.208 25.249 108.061 1.00 15.00 125 GLY A C 1
ATOM 972 O O . GLY A 1 125 ? -30.425 26.181 107.915 1.00 15.00 125 GLY A O 1
ATOM 973 N N . HIS A 1 126 ? -30.883 24.153 108.735 1.00 15.00 126 HIS A N 1
ATOM 974 C CA . HIS A 1 126 ? -29.596 24.105 109.409 1.00 15.00 126 HIS A CA 1
ATOM 975 C C . HIS A 1 126 ? -28.997 22.727 109.606 1.00 15.00 126 HIS A C 1
ATOM 976 O O . HIS A 1 126 ? -28.185 22.551 110.509 1.00 15.00 126 HIS A O 1
ATOM 983 N N . GLY A 1 127 ? -29.373 21.744 108.799 1.00 15.00 127 GLY A N 1
ATOM 984 C CA . GLY A 1 127 ? -28.791 20.431 109.014 1.00 15.00 127 GLY A CA 1
ATOM 985 C C . GLY A 1 127 ? -29.111 19.955 110.426 1.00 15.00 127 GLY A C 1
ATOM 986 O O . GLY A 1 127 ? -29.944 20.567 111.106 1.00 15.00 127 GLY A O 1
ATOM 987 N N . LEU A 1 128 ? -28.422 18.919 110.896 1.00 15.00 128 LEU A N 1
ATOM 988 C CA . LEU A 1 128 ? -28.676 18.343 112.217 1.00 15.00 128 LEU A CA 1
ATOM 989 C C . LEU A 1 128 ? -27.474 17.497 112.558 1.00 15.00 128 LEU A C 1
ATOM 990 O O . LEU A 1 128 ?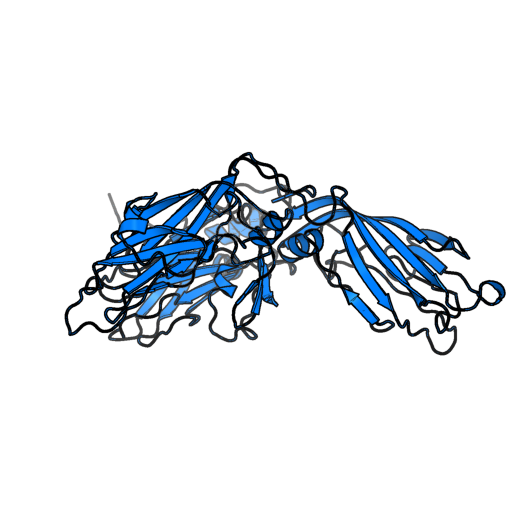 -26.972 16.789 111.682 1.00 15.00 128 LEU A O 1
ATOM 995 N N . CYS A 1 129 ? -27.014 17.547 113.810 1.00 15.00 129 CYS A N 1
ATOM 996 C CA . CYS A 1 129 ? -25.862 16.733 114.216 1.00 15.00 129 CYS A CA 1
ATOM 997 C C . CYS A 1 129 ? -26.118 15.970 115.496 1.00 15.00 129 CYS A C 1
ATOM 998 O O . CYS A 1 129 ? -27.015 16.311 116.245 1.00 15.00 129 CYS A O 1
ATOM 1001 N N . ASN A 1 130 ? -25.357 14.906 115.707 1.00 15.00 130 ASN A N 1
ATOM 1002 C CA . ASN A 1 130 ? -25.488 14.065 116.894 1.00 15.00 130 ASN A CA 1
ATOM 1003 C C . ASN A 1 130 ? -25.530 14.820 118.231 1.00 15.00 130 ASN A C 1
ATOM 1004 O O . ASN A 1 130 ? -26.432 14.599 119.046 1.00 15.00 130 ASN A O 1
ATOM 1009 N N . TRP A 1 131 ? -24.556 15.696 118.474 1.00 15.00 131 TRP A N 1
ATOM 1010 C CA . TRP A 1 131 ? -24.516 16.434 119.731 1.00 15.00 131 TRP A CA 1
ATOM 1011 C C . TRP A 1 131 ? -25.634 17.447 119.855 1.00 15.00 131 TRP A C 1
ATOM 1012 O O . TRP A 1 131 ? -25.707 18.434 119.116 1.00 15.00 131 TRP A O 1
ATOM 1023 N N . ALA A 1 132 ? -26.509 17.177 120.813 1.00 15.00 132 ALA A N 1
ATOM 1024 C CA . ALA A 1 132 ? -27.661 18.019 121.084 1.00 15.00 132 ALA A CA 1
ATOM 1025 C C . ALA A 1 132 ? -27.333 19.411 121.610 1.00 15.00 132 ALA A C 1
ATOM 1026 O O . ALA A 1 132 ? -26.793 19.570 122.702 1.00 15.00 132 ALA A O 1
ATOM 1028 N N . ASN A 1 133 ? -27.635 20.416 120.801 1.00 15.00 133 ASN A N 1
ATOM 1029 C CA . ASN A 1 133 ? -27.423 21.796 121.193 1.00 15.00 133 ASN A CA 1
ATOM 1030 C C . ASN A 1 133 ? -28.678 22.175 121.969 1.00 15.00 133 ASN A C 1
ATOM 1031 O O . ASN A 1 133 ? -29.509 21.318 122.267 1.00 15.00 133 ASN A O 1
ATOM 1036 N N . VAL A 1 134 ? -28.854 23.465 122.232 1.00 15.00 134 VAL A N 1
ATOM 1037 C CA . VAL A 1 134 ? -30.023 23.921 122.979 1.00 15.00 134 VAL A CA 1
ATOM 1038 C C . VAL A 1 134 ? -30.941 24.881 122.221 1.00 15.00 134 VAL A C 1
ATOM 1039 O O . VAL A 1 134 ? -32.102 25.043 122.594 1.00 15.00 134 VAL A O 1
ATOM 1043 N N . ALA A 1 135 ? -30.427 25.520 121.173 1.00 15.00 135 ALA A N 1
ATOM 1044 C CA . ALA A 1 135 ? -31.236 26.446 120.394 1.00 15.00 135 ALA A CA 1
ATOM 1045 C C . ALA A 1 135 ? -32.375 25.739 119.644 1.00 15.00 135 ALA A C 1
ATOM 1046 O O . ALA A 1 135 ? -33.420 26.338 119.424 1.00 15.00 135 ALA A O 1
ATOM 1048 N N . THR A 1 136 ? -32.193 24.464 119.292 1.00 15.00 136 THR A N 1
ATOM 1049 C CA . THR A 1 136 ? -33.205 23.705 118.548 1.00 15.00 136 THR A CA 1
ATOM 1050 C C . THR A 1 136 ? -33.363 22.265 119.047 1.00 15.00 136 THR A C 1
ATOM 1051 O O . THR A 1 136 ? -32.380 21.649 119.453 1.00 15.00 136 THR A O 1
ATOM 1055 N N . GLN A 1 137 ? -34.577 21.709 118.950 1.00 15.00 137 GLN A N 1
ATOM 1056 C CA . GLN A 1 137 ? -34.868 20.324 119.373 1.00 15.00 137 GLN A CA 1
ATOM 1057 C C . GLN A 1 137 ? -36.022 19.768 118.542 1.00 15.00 137 GLN A C 1
ATOM 1058 O O . GLN A 1 137 ? -37.162 20.213 118.684 1.00 15.00 137 GLN A O 1
ATOM 1064 N N . PRO A 1 138 ? -35.739 18.784 117.667 1.00 15.00 138 PRO A N 1
ATOM 1065 C CA . PRO A 1 138 ? -36.763 18.176 116.810 1.00 15.00 138 PRO A CA 1
ATOM 1066 C C . PRO A 1 138 ? -37.709 17.192 117.483 1.00 15.00 138 PRO A C 1
ATOM 1067 O O . PRO A 1 138 ? -37.335 16.048 117.743 1.00 15.00 138 PRO A O 1
ATOM 1071 N N . THR A 1 139 ? -38.923 17.646 117.778 1.00 15.00 139 THR A N 1
ATOM 1072 C CA . THR A 1 139 ? -39.947 16.797 118.379 1.00 15.00 139 THR A CA 1
ATOM 1073 C C . THR A 1 139 ? -41.232 16.907 117.547 1.00 15.00 139 THR A C 1
ATOM 1074 O O . THR A 1 139 ? -41.515 17.953 116.972 1.00 15.00 139 THR A O 1
ATOM 1078 N N . LEU A 1 140 ? -41.945 15.794 117.410 1.00 15.00 140 LEU A N 1
ATOM 1079 C CA . LEU A 1 140 ? -43.195 15.728 116.653 1.00 15.00 140 LEU A CA 1
ATOM 1080 C C . LEU A 1 140 ? -44.391 15.556 117.588 1.00 15.00 140 LEU A C 1
ATOM 1081 O O . LEU A 1 140 ? -44.351 14.697 118.466 1.00 15.00 140 LEU A O 1
ATOM 1086 N N . TYR A 1 141 ? -45.449 16.345 117.410 1.00 15.00 141 TYR A N 1
ATOM 1087 C CA . TYR A 1 141 ? -46.630 16.206 118.255 1.00 15.00 141 TYR A CA 1
ATOM 1088 C C . TYR A 1 141 ? -47.741 15.614 117.426 1.00 15.00 141 TYR A C 1
ATOM 1089 O O . TYR A 1 141 ? -48.005 16.100 116.333 1.00 15.00 141 TYR A O 1
ATOM 1098 N N . PHE A 1 142 ? -48.364 14.550 117.920 1.00 15.00 142 PHE A N 1
ATOM 1099 C CA . PHE A 1 142 ? -49.482 13.905 117.231 1.00 15.00 142 PHE A CA 1
ATOM 1100 C C . PHE A 1 142 ? -50.751 14.245 118.009 1.00 15.00 142 PHE A C 1
ATOM 1101 O O . PHE A 1 142 ? -50.778 14.105 119.237 1.00 15.00 142 PHE A O 1
ATOM 1109 N N . PHE A 1 143 ? -51.805 14.655 117.316 1.00 15.00 143 PHE A N 1
ATOM 1110 C CA . PHE A 1 143 ? -53.043 15.020 117.995 1.00 15.00 143 PHE A CA 1
ATOM 1111 C C . PHE A 1 143 ? -54.281 14.788 117.150 1.00 15.00 143 PHE A C 1
ATOM 1112 O O . PHE A 1 143 ? -54.193 14.689 115.926 1.00 15.00 143 PHE A O 1
ATOM 1120 N N . VAL A 1 144 ? -55.429 14.644 117.805 1.00 15.00 144 VAL A N 1
ATOM 1121 C CA . VAL A 1 144 ? -56.682 14.442 117.095 1.00 15.00 144 VAL A CA 1
ATOM 1122 C C . VAL A 1 144 ? -57.061 15.817 116.536 1.00 15.00 144 VAL A C 1
ATOM 1123 O O . VAL A 1 144 ? -56.937 16.830 117.222 1.00 15.00 144 VAL A O 1
ATOM 1127 N N . ALA A 1 145 ? -57.442 15.865 115.268 1.00 15.00 145 ALA A N 1
ATOM 1128 C CA . ALA A 1 145 ? -57.818 17.124 114.638 1.00 15.00 145 ALA A CA 1
ATOM 1129 C C . ALA A 1 145 ? -59.246 17.061 114.149 1.00 15.00 145 ALA A C 1
ATOM 1130 O O . ALA A 1 145 ? -59.750 17.995 113.530 1.00 15.00 145 ALA A O 1
ATOM 1132 N N . SER A 1 146 ? -59.882 15.935 114.416 1.00 15.00 146 SER A N 1
ATOM 1133 C CA . SER A 1 146 ? -61.246 15.707 114.012 1.00 15.00 146 SER A CA 1
ATOM 1134 C C . SER A 1 146 ? -62.173 15.976 115.173 1.00 15.00 146 SER A C 1
ATOM 1135 O O . SER A 1 146 ? -61.768 15.878 116.325 1.00 15.00 146 SER A O 1
ATOM 1138 N N . THR A 1 147 ? -63.443 16.200 114.873 1.00 15.00 147 THR A N 1
ATOM 1139 C CA . THR A 1 147 ? -64.403 16.497 115.919 1.00 15.00 147 THR A CA 1
ATOM 1140 C C . THR A 1 147 ? -65.507 15.469 116.044 1.00 15.00 147 THR A C 1
ATOM 1141 O O . THR A 1 147 ? -65.786 14.980 117.134 1.00 15.00 147 THR A O 1
ATOM 1145 N N . ASN A 1 148 ? -66.151 15.144 114.935 1.00 15.00 148 ASN A N 1
ATOM 1146 C CA . ASN A 1 148 ? -67.255 14.199 114.987 1.00 15.00 148 ASN A CA 1
ATOM 1147 C C . ASN A 1 148 ? -66.845 12.764 114.662 1.00 15.00 148 ASN A C 1
ATOM 1148 O O . ASN A 1 148 ? -67.191 12.233 113.606 1.00 15.00 148 ASN A O 1
ATOM 1153 N N . GLN A 1 149 ? -66.061 12.150 115.536 1.00 15.00 149 GLN A N 1
ATOM 1154 C CA . GLN A 1 149 ? -65.658 10.766 115.316 1.00 15.00 149 GLN A CA 1
ATOM 1155 C C . GLN A 1 149 ? -66.665 9.842 115.979 1.00 15.00 149 GLN A C 1
ATOM 1156 O O . GLN A 1 149 ? -67.683 10.294 116.497 1.00 15.00 149 GLN A O 1
ATOM 1162 N N . VAL A 1 150 ? -66.406 8.544 115.915 1.00 15.00 150 VAL A N 1
ATOM 1163 C CA . VAL A 1 150 ? -67.281 7.562 116.539 1.00 15.00 150 VAL A CA 1
ATOM 1164 C C . VAL A 1 150 ? -66.571 7.071 117.781 1.00 15.00 150 VAL A C 1
ATOM 1165 O O . VAL A 1 150 ? -65.341 7.018 117.804 1.00 15.00 150 VAL A O 1
ATOM 1169 N N . THR A 1 151 ? -67.327 6.753 118.824 1.00 15.00 151 THR A N 1
ATOM 1170 C CA . THR A 1 151 ? -66.707 6.230 120.029 1.00 15.00 151 THR A CA 1
ATOM 1171 C C . THR A 1 151 ? -66.361 4.795 119.646 1.00 15.00 151 THR A C 1
ATOM 1172 O O . THR A 1 151 ? -67.237 4.029 119.249 1.00 15.00 151 THR A O 1
ATOM 1176 N N . MET A 1 152 ? -65.072 4.486 119.613 1.00 15.00 152 MET A N 1
ATOM 1177 C CA . MET A 1 152 ? -64.623 3.147 119.249 1.00 15.00 152 MET A CA 1
ATOM 1178 C C . MET A 1 152 ? -64.925 2.167 120.365 1.00 15.00 152 MET A C 1
ATOM 1179 O O . MET A 1 152 ? -65.162 2.567 121.497 1.00 15.00 152 MET A O 1
ATOM 1184 N N . ALA A 1 153 ? -64.895 0.881 120.051 1.00 15.00 153 ALA A N 1
ATOM 1185 C CA . ALA A 1 153 ? -65.185 -0.132 121.046 1.00 15.00 153 ALA A CA 1
ATOM 1186 C C . ALA A 1 153 ? -64.152 -0.181 122.162 1.00 15.00 153 ALA A C 1
ATOM 1187 O O . ALA A 1 153 ? -64.455 -0.641 123.261 1.00 15.00 153 ALA A O 1
ATOM 1189 N N . ALA A 1 154 ? -62.934 0.276 121.878 1.00 15.00 154 ALA A N 1
ATOM 1190 C CA . ALA A 1 154 ? -61.874 0.283 122.879 1.00 15.00 154 ALA A CA 1
ATOM 1191 C C . ALA A 1 154 ? -60.719 1.152 122.435 1.00 15.00 154 ALA A C 1
ATOM 1192 O O . ALA A 1 154 ? -60.582 1.448 121.253 1.00 15.00 154 ALA A O 1
ATOM 1194 N N . ASP A 1 155 ? -59.903 1.565 123.398 1.00 15.00 155 ASP A N 1
ATOM 1195 C CA . ASP A 1 155 ? -58.736 2.412 123.137 1.00 15.00 155 ASP A CA 1
ATOM 1196 C C . ASP A 1 155 ? -57.725 1.657 122.275 1.00 15.00 155 ASP A C 1
ATOM 1197 O O . ASP A 1 155 ? -56.948 0.840 122.775 1.00 15.00 155 ASP A O 1
ATOM 1202 N N . TRP A 1 156 ? -57.716 1.949 120.983 1.00 15.00 156 TRP A N 1
ATOM 1203 C CA . TRP A 1 156 ? -56.819 1.265 120.069 1.00 15.00 156 TRP A CA 1
ATOM 1204 C C . TRP A 1 156 ? -55.364 1.723 120.071 1.00 15.00 156 TRP A C 1
ATOM 1205 O O . TRP A 1 156 ? -55.072 2.914 120.043 1.00 15.00 156 TRP A O 1
ATOM 1216 N N . GLN A 1 157 ? -54.456 0.759 120.135 1.00 15.00 157 GLN A N 1
ATOM 1217 C CA . GLN A 1 157 ? -53.024 1.031 120.102 1.00 15.00 157 GLN A CA 1
ATOM 1218 C C . GLN A 1 157 ? -52.634 1.525 118.711 1.00 15.00 157 GLN A C 1
ATOM 1219 O O . GLN A 1 157 ? -53.146 1.033 117.714 1.00 15.00 157 GLN A O 1
ATOM 1225 N N . CYS A 1 158 ? -51.683 2.448 118.644 1.00 15.00 158 CYS A N 1
ATOM 1226 C CA . CYS A 1 158 ? -51.234 2.998 117.370 1.00 15.00 158 CYS A CA 1
ATOM 1227 C C . CYS A 1 158 ? -49.715 3.125 117.365 1.00 15.00 158 CYS A C 1
ATOM 1228 O O . CYS A 1 158 ? -49.145 3.656 118.313 1.00 15.00 158 CYS A O 1
ATOM 1231 N N . ILE A 1 159 ? -49.065 2.636 116.310 1.00 15.00 159 ILE A N 1
ATOM 1232 C CA . ILE A 1 159 ? -47.605 2.689 116.202 1.00 15.00 159 ILE A CA 1
ATOM 1233 C C . ILE A 1 159 ? -47.073 3.526 115.044 1.00 15.00 159 ILE A C 1
ATOM 1234 O O . ILE A 1 159 ? -47.547 3.425 113.908 1.00 15.00 159 ILE A O 1
ATOM 1239 N N . VAL A 1 160 ? -46.077 4.347 115.352 1.00 15.00 160 VAL A N 1
ATOM 1240 C CA . VAL A 1 160 ? -45.430 5.214 114.384 1.00 15.00 160 VAL A CA 1
ATOM 1241 C C . VAL A 1 160 ? -43.980 4.738 114.235 1.00 15.00 160 VAL A C 1
ATOM 1242 O O . VAL A 1 160 ? -43.273 4.537 115.226 1.00 15.00 160 VAL A O 1
ATOM 1246 N N . THR A 1 161 ? -43.562 4.533 112.993 1.00 15.00 161 THR A N 1
ATOM 1247 C CA . THR A 1 161 ? -42.222 4.061 112.668 1.00 15.00 161 THR A CA 1
ATOM 1248 C C . THR A 1 161 ? -41.566 5.126 111.808 1.00 15.00 161 THR A C 1
ATOM 1249 O O . THR A 1 161 ? -42.147 5.551 110.814 1.00 15.00 161 THR A O 1
ATOM 1253 N N . MET A 1 162 ? -40.358 5.545 112.156 1.00 15.00 162 MET A N 1
ATOM 1254 C CA . MET A 1 162 ? -39.687 6.547 111.347 1.00 15.00 162 MET A CA 1
ATOM 1255 C C . MET A 1 162 ? -38.612 5.935 110.463 1.00 15.00 162 MET A C 1
ATOM 1256 O O . MET A 1 162 ? -38.102 4.865 110.765 1.00 15.00 162 MET A O 1
ATOM 1261 N N . HIS A 1 163 ? -38.306 6.584 109.345 1.00 15.00 163 HIS A N 1
ATOM 1262 C CA . HIS A 1 163 ? -37.292 6.085 108.415 1.00 15.00 163 HIS A CA 1
ATOM 1263 C C . HIS A 1 163 ? -36.466 7.268 107.932 1.00 15.00 163 HIS A C 1
ATOM 1264 O O . HIS A 1 163 ? -37.023 8.331 107.663 1.00 15.00 163 HIS A O 1
ATOM 1271 N N . VAL A 1 164 ? -35.146 7.096 107.840 1.00 15.00 164 VAL A N 1
ATOM 1272 C CA . VAL A 1 164 ? -34.243 8.184 107.429 1.00 15.00 164 VAL A CA 1
ATOM 1273 C C . VAL A 1 164 ? -33.466 7.856 106.162 1.00 15.00 164 VAL A C 1
ATOM 1274 O O . VAL A 1 164 ? -33.558 6.754 105.625 1.00 15.00 164 VAL A O 1
ATOM 1278 N N . ASP A 1 165 ? -32.710 8.844 105.695 1.00 15.00 165 ASP A N 1
ATOM 1279 C CA . ASP A 1 165 ? -31.805 8.724 104.561 1.00 15.00 165 ASP A CA 1
ATOM 1280 C C . ASP A 1 165 ? -30.787 9.781 104.939 1.00 15.00 165 ASP A C 1
ATOM 1281 O O . ASP A 1 165 ? -30.788 10.882 104.402 1.00 15.00 165 ASP A O 1
ATOM 1286 N N . MET A 1 166 ? -30.027 9.471 105.986 1.00 15.00 166 MET A N 1
ATOM 1287 C CA . MET A 1 166 ? -28.999 10.354 106.531 1.00 15.00 166 MET A CA 1
ATOM 1288 C C . MET A 1 166 ? -28.326 11.218 105.476 1.00 15.00 166 MET A C 1
ATOM 1289 O O . MET A 1 166 ? -28.235 12.440 105.623 1.00 15.00 166 MET A O 1
ATOM 1294 N N . GLY A 1 167 ? -27.909 10.591 104.384 1.00 15.00 167 GLY A N 1
ATOM 1295 C CA . GLY A 1 167 ? -27.251 11.340 103.334 1.00 15.00 167 GLY A CA 1
ATOM 1296 C C . GLY A 1 167 ? -25.816 11.578 103.739 1.00 15.00 167 GLY A C 1
ATOM 1297 O O . GLY A 1 167 ? -25.409 11.198 104.834 1.00 15.00 167 GLY A O 1
ATOM 1298 N N . PRO A 1 168 ? -25.016 12.194 102.871 1.00 15.00 168 PRO A N 1
ATOM 1299 C CA . PRO A 1 168 ? -23.608 12.466 103.171 1.00 15.00 168 PRO A CA 1
ATOM 1300 C C . PRO A 1 168 ? -23.430 13.532 104.246 1.00 15.00 168 PRO A C 1
ATOM 1301 O O . PRO A 1 168 ? -24.378 14.240 104.604 1.00 15.00 168 PRO A O 1
ATOM 1305 N N . VAL A 1 169 ? -22.205 13.642 104.747 1.00 15.00 169 VAL A N 1
ATOM 1306 C CA . VAL A 1 169 ? -21.881 14.615 105.779 1.00 15.00 169 VAL A CA 1
ATOM 1307 C C . VAL A 1 169 ? -21.911 16.018 105.200 1.00 15.00 169 VAL A C 1
ATOM 1308 O O . VAL A 1 169 ? -21.381 16.252 104.117 1.00 15.00 169 VAL A O 1
ATOM 1312 N N . ILE A 1 170 ? -22.551 16.946 105.899 1.00 15.00 170 ILE A N 1
ATOM 1313 C CA . ILE A 1 170 ? -22.592 18.318 105.423 1.00 15.00 170 ILE A CA 1
ATOM 1314 C C . ILE A 1 170 ? -21.474 19.076 106.125 1.00 15.00 170 ILE A C 1
ATOM 1315 O O . ILE A 1 170 ? -21.210 18.853 107.306 1.00 15.00 170 ILE A O 1
ATOM 1320 N N . ASP A 1 171 ? -20.794 19.938 105.378 1.00 15.00 171 ASP A N 1
ATOM 1321 C CA . ASP A 1 171 ? -19.686 20.732 105.905 1.00 15.00 171 ASP A CA 1
ATOM 1322 C C . ASP A 1 171 ? -20.098 22.046 106.591 1.00 15.00 171 ASP A C 1
ATOM 1323 O O . ASP A 1 171 ? -19.285 22.700 107.228 1.00 15.00 171 ASP A O 1
ATOM 1328 N N . ARG A 1 172 ? -21.351 22.445 106.446 1.00 15.00 172 ARG A N 1
ATOM 1329 C CA . ARG A 1 172 ? -21.816 23.668 107.071 1.00 15.00 172 ARG A CA 1
ATOM 1330 C C . ARG A 1 172 ? -22.854 23.261 108.088 1.00 15.00 172 ARG A C 1
ATOM 1331 O O . ARG A 1 172 ? -23.367 22.149 108.039 1.00 15.00 172 ARG A O 1
ATOM 1339 N N . PHE A 1 173 ? -23.105 24.123 109.061 1.00 15.00 173 PHE A N 1
ATOM 1340 C CA . PHE A 1 173 ? -24.138 23.841 110.034 1.00 15.00 173 PHE A CA 1
ATOM 1341 C C . PHE A 1 173 ? -25.340 24.512 109.403 1.00 15.00 173 PHE A C 1
ATOM 1342 O O . PHE A 1 173 ? -26.305 23.857 109.035 1.00 15.00 173 PHE A O 1
ATOM 1350 N N . GLU A 1 174 ? -25.242 25.825 109.222 1.00 15.00 174 GLU A N 1
ATOM 1351 C CA . GLU A 1 174 ? -26.310 26.605 108.607 1.00 15.00 174 GLU A CA 1
ATOM 1352 C C . GLU A 1 174 ? -26.247 26.349 107.109 1.00 15.00 174 GLU A C 1
ATOM 1353 O O . GLU A 1 174 ? -25.205 26.559 106.487 1.00 15.00 174 GLU A O 1
ATOM 1359 N N . LEU A 1 175 ? -27.346 25.864 106.545 1.00 15.00 175 LEU A N 1
ATOM 1360 C CA . LEU A 1 175 ? -27.415 25.581 105.120 1.00 15.00 175 LEU A CA 1
ATOM 1361 C C . LEU A 1 175 ? -27.818 26.873 104.438 1.00 15.00 175 LEU A C 1
ATOM 1362 O O . LEU A 1 175 ? -27.620 27.955 104.989 1.00 15.00 175 LEU A O 1
ATOM 1367 N N . ASN A 1 176 ? -28.363 26.770 103.234 1.00 15.00 176 ASN A N 1
ATOM 1368 C CA . ASN A 1 176 ? -28.796 27.957 102.515 1.00 15.00 176 ASN A CA 1
ATOM 1369 C C . ASN A 1 176 ? -29.938 28.625 103.272 1.00 15.00 176 ASN A C 1
ATOM 1370 O O . ASN A 1 176 ? -30.877 27.952 103.701 1.00 15.00 176 ASN A O 1
ATOM 1375 N N . PRO A 1 177 ? -29.880 29.958 103.437 1.00 15.00 177 PRO A N 1
ATOM 1376 C CA . PRO A 1 177 ? -30.900 30.727 104.148 1.00 15.00 177 PRO A CA 1
ATOM 1377 C C . PRO A 1 177 ? -32.265 30.580 103.521 1.00 15.00 177 PRO A C 1
ATOM 1378 O O . PRO A 1 177 ? -32.392 30.585 102.299 1.00 15.00 177 PRO A O 1
ATOM 1382 N N . THR A 1 178 ? -33.287 30.459 104.366 1.00 15.00 178 THR A N 1
ATOM 1383 C CA . THR A 1 178 ? -34.658 30.324 103.890 1.00 15.00 178 THR A CA 1
ATOM 1384 C C . THR A 1 178 ? -35.298 31.652 103.474 1.00 15.00 178 THR A C 1
ATOM 1385 O O . THR A 1 178 ? -36.452 31.679 103.055 1.00 15.00 178 THR A O 1
ATOM 1389 N N . MET A 1 179 ? -34.547 32.744 103.595 1.00 15.00 179 MET A N 1
ATOM 1390 C CA . MET A 1 179 ? -35.018 34.076 103.216 1.00 15.00 179 MET A CA 1
ATOM 1391 C C . MET A 1 179 ? -33.935 35.106 103.414 1.00 15.00 179 MET A C 1
ATOM 1392 O O . MET A 1 179 ? -33.084 34.962 104.289 1.00 15.00 179 MET A O 1
ATOM 1397 N N . THR A 1 180 ? -34.003 36.162 102.620 1.00 15.00 180 THR A N 1
ATOM 1398 C CA . THR A 1 180 ? -33.051 37.266 102.677 1.00 15.00 180 THR A CA 1
ATOM 1399 C C . THR A 1 180 ? -33.903 38.493 102.981 1.00 15.00 180 THR A C 1
ATOM 1400 O O . THR A 1 180 ? -35.099 38.446 102.707 1.00 15.00 180 THR A O 1
ATOM 1404 N N . TRP A 1 181 ? -33.326 39.590 103.486 1.00 15.00 181 TRP A N 1
ATOM 1405 C CA . TRP A 1 181 ? -34.188 40.712 103.857 1.00 15.00 181 TRP A CA 1
ATOM 1406 C C . TRP A 1 181 ? -35.235 41.256 102.908 1.00 15.00 181 TRP A C 1
ATOM 1407 O O . TRP A 1 181 ? -36.404 41.307 103.278 1.00 15.00 181 TRP A O 1
ATOM 1418 N N . PRO A 1 182 ? -34.850 41.846 101.779 1.00 15.00 182 PRO A N 1
ATOM 1419 C CA . PRO A 1 182 ? -36.017 42.290 101.006 1.00 15.00 182 PRO A CA 1
ATOM 1420 C C . PRO A 1 182 ? -36.834 41.039 100.621 1.00 15.00 182 PRO A C 1
ATOM 1421 O O . PRO A 1 182 ? -36.348 40.184 99.861 1.00 15.00 182 PRO A O 1
ATOM 1425 N N . ILE A 1 183 ? -38.023 40.879 101.213 1.00 15.00 183 ILE A N 1
ATOM 1426 C CA . ILE A 1 183 ? -38.811 39.692 100.927 1.00 15.00 183 ILE A CA 1
ATOM 1427 C C . ILE A 1 183 ? -39.082 39.707 99.443 1.00 15.00 183 ILE A C 1
ATOM 1428 O O . ILE A 1 183 ? -39.655 40.659 98.899 1.00 15.00 183 ILE A O 1
ATOM 1433 N N . GLN A 1 184 ? -38.505 38.727 98.763 1.00 15.00 184 GLN A N 1
ATOM 1434 C CA . GLN A 1 184 ? -38.662 38.627 97.320 1.00 15.00 184 GLN A CA 1
ATOM 1435 C C . GLN A 1 184 ? -39.539 37.438 96.946 1.00 15.00 184 GLN A C 1
ATOM 1436 O O . GLN A 1 184 ? -39.128 36.279 97.091 1.00 15.00 184 GLN A O 1
ATOM 1442 N N . LEU A 1 185 ? -40.769 37.718 96.526 1.00 15.00 185 LEU A N 1
ATOM 1443 C CA . LEU A 1 185 ? -41.660 36.637 96.150 1.00 15.00 185 LEU A CA 1
ATOM 1444 C C . LEU A 1 185 ? -41.453 36.230 94.701 1.00 15.00 185 LEU A C 1
ATOM 1445 O O . LEU A 1 185 ? -41.069 37.059 93.861 1.00 15.00 185 LEU A O 1
ATOM 1450 N N . GLY A 1 186 ? -41.633 34.935 94.435 1.00 15.00 186 GLY A N 1
ATOM 1451 C CA . GLY A 1 186 ? -41.462 34.416 93.085 1.00 15.00 186 GLY A CA 1
ATOM 1452 C C . GLY A 1 186 ? -42.722 34.315 92.234 1.00 15.00 186 GLY A C 1
ATOM 1453 O O . GLY A 1 186 ? -43.425 35.305 91.985 1.00 15.00 186 GLY A O 1
ATOM 1454 N N . ASP A 1 187 ? -42.983 33.101 91.760 1.00 15.00 187 ASP A N 1
ATOM 1455 C CA . ASP A 1 187 ? -44.141 32.830 90.916 1.00 15.00 187 ASP A CA 1
ATOM 1456 C C . ASP A 1 187 ? -45.189 32.075 91.716 1.00 15.00 187 ASP A C 1
ATOM 1457 O O . ASP A 1 187 ? -46.361 32.023 91.338 1.00 15.00 187 ASP A O 1
ATOM 1462 N N . THR A 1 188 ? -44.744 31.462 92.805 1.00 15.00 188 THR A N 1
ATOM 1463 C CA . THR A 1 188 ? -45.613 30.696 93.691 1.00 15.00 188 THR A CA 1
ATOM 1464 C C . THR A 1 188 ? -45.021 30.713 95.091 1.00 15.00 188 THR A C 1
ATOM 1465 O O . THR A 1 188 ? -43.881 30.261 95.290 1.00 15.00 188 THR A O 1
ATOM 1469 N N . PHE A 1 189 ? -45.757 31.280 96.041 1.00 15.00 189 PHE A N 1
ATOM 1470 C CA . PHE A 1 189 ? -45.299 31.297 97.418 1.00 15.00 189 PHE A CA 1
ATOM 1471 C C . PHE A 1 189 ? -46.075 30.215 98.163 1.00 15.00 189 PHE A C 1
ATOM 1472 O O . PHE A 1 189 ? -47.274 30.046 97.945 1.00 15.00 189 PHE A O 1
ATOM 1480 N N . ALA A 1 190 ? -45.395 29.480 99.033 1.00 15.00 190 ALA A N 1
ATOM 1481 C CA . ALA A 1 190 ? -46.050 28.408 99.760 1.00 15.00 190 ALA A CA 1
ATOM 1482 C C . ALA A 1 190 ? -46.674 28.811 101.082 1.00 15.00 190 ALA A C 1
ATOM 1483 O O . ALA A 1 190 ? -46.023 28.828 102.127 1.00 15.00 190 ALA A O 1
ATOM 1485 N N . ILE A 1 191 ? -47.943 29.167 101.025 1.00 15.00 191 ILE A N 1
ATOM 1486 C CA . ILE A 1 191 ? -48.675 29.525 102.221 1.00 15.00 191 ILE A CA 1
ATOM 1487 C C . ILE A 1 191 ? -49.182 28.180 102.706 1.00 15.00 191 ILE A C 1
ATOM 1488 O O . ILE A 1 191 ? -50.364 27.885 102.623 1.00 15.00 191 ILE A O 1
ATOM 1493 N N . ASP A 1 192 ? -48.257 27.332 103.135 1.00 15.00 192 ASP A N 1
ATOM 1494 C CA . ASP A 1 192 ? -48.579 25.985 103.606 1.00 15.00 192 ASP A CA 1
ATOM 1495 C C . ASP A 1 192 ? -49.342 26.034 104.938 1.00 15.00 192 ASP A C 1
ATOM 1496 O O . ASP A 1 192 ? -48.720 26.079 106.006 1.00 15.00 192 ASP A O 1
ATOM 1501 N N . ARG A 1 193 ? -50.674 25.975 104.880 1.00 15.00 193 ARG A N 1
ATOM 1502 C CA . ARG A 1 193 ? -51.490 26.052 106.093 1.00 15.00 193 ARG A CA 1
ATOM 1503 C C . ARG A 1 193 ? -52.764 25.235 106.019 1.00 15.00 193 ARG A C 1
ATOM 1504 O O . ARG A 1 193 ? -53.480 25.295 105.025 1.00 15.00 193 ARG A O 1
ATOM 1512 N N . TYR A 1 194 ? -53.041 24.466 107.070 1.00 15.00 194 TYR A N 1
ATOM 1513 C CA . TYR A 1 194 ? -54.267 23.668 107.139 1.00 15.00 194 TYR A CA 1
ATOM 1514 C C . TYR A 1 194 ? -55.303 24.502 107.864 1.00 15.00 194 TYR A C 1
ATOM 1515 O O . TYR A 1 194 ? -54.958 25.322 108.704 1.00 15.00 194 TYR A O 1
ATOM 1524 N N . TYR A 1 195 ? -56.573 24.262 107.587 1.00 15.00 195 TYR A N 1
ATOM 1525 C CA . TYR A 1 195 ? -57.631 25.007 108.249 1.00 15.00 195 TYR A CA 1
ATOM 1526 C C . TYR A 1 195 ? -58.554 24.097 109.051 1.00 15.00 195 TYR A C 1
ATOM 1527 O O . TYR A 1 195 ? -59.139 23.154 108.505 1.00 15.00 195 TYR A O 1
ATOM 1536 N N . GLU A 1 196 ? -58.690 24.410 110.340 1.00 15.00 196 GLU A N 1
ATOM 1537 C CA . GLU A 1 196 ? -59.521 23.658 111.278 1.00 15.00 196 GLU A CA 1
ATOM 1538 C C . GLU A 1 196 ? -60.775 23.068 110.643 1.00 15.00 196 GLU A C 1
ATOM 1539 O O . GLU A 1 196 ? -61.390 23.671 109.761 1.00 15.00 196 GLU A O 1
ATOM 1545 N N . ALA A 1 197 ? -61.142 21.883 111.114 1.00 15.00 197 ALA A N 1
ATOM 1546 C CA . ALA A 1 197 ? -62.296 21.145 110.615 1.00 15.00 197 ALA A CA 1
ATOM 1547 C C . ALA A 1 197 ? -63.578 21.953 110.422 1.00 15.00 197 ALA A C 1
ATOM 1548 O O . ALA A 1 197 ? -64.161 22.431 111.394 1.00 15.00 197 ALA A O 1
ATOM 1550 N N . LYS A 1 198 ? -64.000 22.111 109.168 1.00 15.00 198 LYS A N 1
ATOM 1551 C CA . LYS A 1 198 ? -65.240 22.818 108.834 1.00 15.00 198 LYS A CA 1
ATOM 1552 C C . LYS A 1 198 ? -66.340 21.771 108.939 1.00 15.00 198 LYS A C 1
ATOM 1553 O O . LYS A 1 198 ? -66.098 20.589 108.699 1.00 15.00 198 LYS A O 1
ATOM 1559 N N . GLU A 1 199 ? -67.553 22.191 109.264 1.00 15.00 199 GLU A N 1
ATOM 1560 C CA . GLU A 1 199 ? -68.636 21.239 109.415 1.00 15.00 199 GLU A CA 1
ATOM 1561 C C . GLU A 1 199 ? -69.905 21.697 108.735 1.00 15.00 199 GLU A C 1
ATOM 1562 O O . GLU A 1 199 ? -70.158 22.892 108.630 1.00 15.00 199 GLU A O 1
ATOM 1568 N N . ILE A 1 200 ? -70.705 20.731 108.294 1.00 15.00 200 ILE A N 1
ATOM 1569 C CA . ILE A 1 200 ? -71.987 20.983 107.644 1.00 15.00 200 ILE A CA 1
ATOM 1570 C C . ILE A 1 200 ? -72.946 19.948 108.219 1.00 15.00 200 ILE A C 1
ATOM 1571 O O . ILE A 1 200 ? -72.701 18.756 108.079 1.00 15.00 200 ILE A O 1
ATOM 1576 N N . LYS A 1 201 ? -74.005 20.358 108.902 1.00 15.00 201 LYS A N 1
ATOM 1577 C CA . LYS A 1 201 ? -74.920 19.342 109.404 1.00 15.00 201 LYS A CA 1
ATOM 1578 C C . LYS A 1 201 ? -76.338 19.494 108.878 1.00 15.00 201 LYS A C 1
ATOM 1579 O O . LYS A 1 201 ? -76.778 20.619 108.593 1.00 15.00 201 LYS A O 1
ATOM 1585 N N . LEU A 1 202 ? -77.025 18.357 108.694 1.00 15.00 202 LEU A N 1
ATOM 1586 C CA . LEU A 1 202 ? -78.404 18.351 108.221 1.00 15.00 202 LEU A CA 1
ATOM 1587 C C . LEU A 1 202 ? -79.225 18.946 109.334 1.00 15.00 202 LEU A C 1
ATOM 1588 O O . LEU A 1 202 ? -79.587 18.272 110.285 1.00 15.00 202 LEU A O 1
ATOM 1593 N N . ASP A 1 203 ? -79.494 20.233 109.178 1.00 15.00 203 ASP A N 1
ATOM 1594 C CA . ASP A 1 203 ? -80.200 21.013 110.168 1.00 15.00 203 ASP A CA 1
ATOM 1595 C C . ASP A 1 203 ? -79.927 22.490 109.801 1.00 15.00 203 ASP A C 1
ATOM 1596 O O . ASP A 1 203 ? -79.956 23.371 110.675 1.00 15.00 203 ASP A O 1
ATOM 1601 N N . GLY A 1 204 ? -79.606 22.752 108.528 1.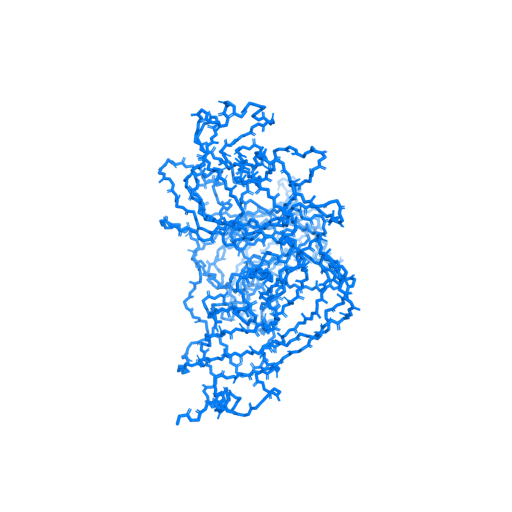00 15.00 204 GLY A N 1
ATOM 1602 C CA . GLY A 1 204 ? -79.321 24.121 108.103 1.00 15.00 204 GLY A CA 1
ATOM 1603 C C . GLY A 1 204 ? -78.065 24.804 108.668 1.00 15.00 204 GLY A C 1
ATOM 1604 O O . GLY A 1 204 ? -78.050 25.311 109.802 1.00 15.00 204 GLY A O 1
ATOM 1605 N N . SER A 1 205 ? -77.019 24.833 107.840 1.00 15.00 205 SER A N 1
ATOM 1606 C CA . SER A 1 205 ? -75.725 25.445 108.154 1.00 15.00 205 SER A CA 1
ATOM 1607 C C . SER A 1 205 ? -75.430 26.170 106.848 1.00 15.00 205 SER A C 1
ATOM 1608 O O . SER A 1 205 ? -75.408 25.538 105.795 1.00 15.00 205 SER A O 1
ATOM 1611 N N . THR A 1 206 ? -75.237 27.482 106.888 1.00 15.00 206 THR A N 1
ATOM 1612 C CA . THR A 1 206 ? -74.993 28.220 105.645 1.00 15.00 206 THR A CA 1
ATOM 1613 C C . THR A 1 206 ? -73.644 28.921 105.476 1.00 15.00 206 THR A C 1
ATOM 1614 O O . THR A 1 206 ? -73.048 29.394 106.448 1.00 15.00 206 THR A O 1
ATOM 1618 N N . SER A 1 207 ? -73.192 28.987 104.223 1.00 15.00 207 SER A N 1
ATOM 1619 C CA . SER A 1 207 ? -71.931 29.632 103.843 1.00 15.00 207 SER A CA 1
ATOM 1620 C C . SER A 1 207 ? -70.726 29.343 104.756 1.00 15.00 207 SER A C 1
ATOM 1621 O O . SER A 1 207 ? -70.519 30.010 105.765 1.00 15.00 207 SER A O 1
ATOM 1624 N N . MET A 1 208 ? -69.978 28.295 104.441 1.00 15.00 208 MET A N 1
ATOM 1625 C CA . MET A 1 208 ? -68.775 27.998 105.197 1.00 15.00 208 MET A CA 1
ATOM 1626 C C . MET A 1 208 ? -67.819 29.043 104.662 1.00 15.00 208 MET A C 1
ATOM 1627 O O . MET A 1 208 ? -67.919 29.433 103.496 1.00 15.00 208 MET A O 1
ATOM 1632 N N . LEU A 1 209 ? -66.846 29.443 105.464 1.00 15.00 209 LEU A N 1
ATOM 1633 C CA . LEU A 1 209 ? -65.941 30.465 105.008 1.00 15.00 209 LEU A CA 1
ATOM 1634 C C . LEU A 1 209 ? -64.536 30.334 105.525 1.00 15.00 209 LEU A C 1
ATOM 1635 O O . LEU A 1 209 ? -64.295 30.389 106.726 1.00 15.00 209 LEU A O 1
ATOM 1640 N N . SER A 1 210 ? -63.603 30.156 104.607 1.00 15.00 210 SER A N 1
ATOM 1641 C CA . SER A 1 210 ? -62.204 30.104 104.968 1.00 15.00 210 SER A CA 1
ATOM 1642 C C . SER A 1 210 ? -61.878 31.554 104.674 1.00 15.00 210 SER A C 1
ATOM 1643 O O . SER A 1 210 ? -61.570 31.899 103.540 1.00 15.00 210 SER A O 1
ATOM 1646 N N . ILE A 1 211 ? -62.167 32.425 105.638 1.00 15.00 211 ILE A N 1
ATOM 1647 C CA . ILE A 1 211 ? -61.913 33.855 105.465 1.00 15.00 211 ILE A CA 1
ATOM 1648 C C . ILE A 1 211 ? -60.467 33.981 105.090 1.00 15.00 211 ILE A C 1
ATOM 1649 O O . ILE A 1 211 ? -59.559 33.999 105.915 1.00 15.00 211 ILE A O 1
ATOM 1654 N N . SER A 1 212 ? -60.273 33.850 103.802 1.00 15.00 212 SER A N 1
ATOM 1655 C CA . SER A 1 212 ? -58.959 33.927 103.242 1.00 15.00 212 SER A CA 1
ATOM 1656 C C . SER A 1 212 ? -58.758 35.414 103.089 1.00 15.00 212 SER A C 1
ATOM 1657 O O . SER A 1 212 ? -59.590 36.214 103.521 1.00 15.00 212 SER A O 1
ATOM 1660 N N . TYR A 1 213 ? -57.627 35.774 102.507 1.00 15.00 213 TYR A N 1
ATOM 1661 C CA . TYR A 1 213 ? -57.354 37.154 102.201 1.00 15.00 213 TYR A CA 1
ATOM 1662 C C . TYR A 1 213 ? -57.214 38.075 103.418 1.00 15.00 213 TYR A C 1
ATOM 1663 O O . TYR A 1 213 ? -57.852 39.136 103.543 1.00 15.00 213 TYR A O 1
ATOM 1672 N N . ASN A 1 214 ? -56.392 37.593 104.337 1.00 15.00 214 ASN A N 1
ATOM 1673 C CA . ASN A 1 214 ? -56.007 38.291 105.553 1.00 15.00 214 ASN A CA 1
ATOM 1674 C C . ASN A 1 214 ? -54.955 37.356 106.117 1.00 15.00 214 ASN A C 1
ATOM 1675 O O . ASN A 1 214 ? -54.943 37.005 107.297 1.00 15.00 214 ASN A O 1
ATOM 1680 N N . PHE A 1 215 ? -54.110 36.900 105.195 1.00 15.00 215 PHE A N 1
ATOM 1681 C CA . PHE A 1 215 ? -53.007 36.006 105.490 1.00 15.00 215 PHE A CA 1
ATOM 1682 C C . PHE A 1 215 ? -51.838 36.856 105.974 1.00 15.00 215 PHE A C 1
ATOM 1683 O O . PHE A 1 215 ? -50.814 36.331 106.379 1.00 15.00 215 PHE A O 1
ATOM 1691 N N . GLY A 1 216 ? -52.007 38.170 105.922 1.00 15.00 216 GLY A N 1
ATOM 1692 C CA . GLY A 1 216 ? -50.954 39.092 106.288 1.00 15.00 216 GLY A CA 1
ATOM 1693 C C . GLY A 1 216 ? -50.401 39.125 107.689 1.00 15.00 216 GLY A C 1
ATOM 1694 O O . GLY A 1 216 ? -49.360 38.550 107.968 1.00 15.00 216 GLY A O 1
ATOM 1695 N N . GLY A 1 217 ? -51.059 39.860 108.567 1.00 15.00 217 GLY A N 1
ATOM 1696 C CA . GLY A 1 217 ? -50.545 39.982 109.913 1.00 15.00 217 GLY A CA 1
ATOM 1697 C C . GLY A 1 217 ? -50.846 38.844 110.855 1.00 15.00 217 GLY A C 1
ATOM 1698 O O . GLY A 1 217 ? -51.365 37.812 110.445 1.00 15.00 217 GLY A O 1
ATOM 1699 N N . PRO A 1 218 ? -50.476 39.005 112.132 1.00 15.00 218 PRO A N 1
ATOM 1700 C CA . PRO A 1 218 ? -50.664 38.058 113.234 1.00 15.00 218 PRO A CA 1
ATOM 1701 C C . PRO A 1 218 ? -52.155 37.820 113.448 1.00 15.00 218 PRO A C 1
ATOM 1702 O O . PRO A 1 218 ? -52.977 38.720 113.214 1.00 15.00 218 PRO A O 1
ATOM 1706 N N . VAL A 1 219 ? -52.505 36.627 113.924 1.00 15.00 219 VAL A N 1
ATOM 1707 C CA . VAL A 1 219 ? -53.900 36.281 114.146 1.00 15.00 219 VAL A CA 1
ATOM 1708 C C . VAL A 1 219 ? -54.128 35.777 115.559 1.00 15.00 219 VAL A C 1
ATOM 1709 O O . VAL A 1 219 ? -53.189 35.355 116.222 1.00 15.00 219 VAL A O 1
ATOM 1713 N N . LYS A 1 220 ? -55.374 35.816 116.015 1.00 15.00 220 LYS A N 1
ATOM 1714 C CA . LYS A 1 220 ? -55.711 35.345 117.348 1.00 15.00 220 LYS A CA 1
ATOM 1715 C C . LYS A 1 220 ? -56.602 34.099 117.255 1.00 15.00 220 LYS A C 1
ATOM 1716 O O . LYS A 1 220 ? -57.729 34.164 116.765 1.00 15.00 220 LYS A O 1
ATOM 1722 N N . HIS A 1 221 ? -56.076 32.965 117.710 1.00 15.00 221 HIS A N 1
ATOM 1723 C CA . HIS A 1 221 ? -56.791 31.688 117.669 1.00 15.00 221 HIS A CA 1
ATOM 1724 C C . HIS A 1 221 ? -57.398 31.215 118.990 1.00 15.00 221 HIS A C 1
ATOM 1725 O O . HIS A 1 221 ? -57.122 30.083 119.425 1.00 15.00 221 HIS A O 1
ATOM 1732 N N . SER A 1 222 ? -58.222 32.040 119.628 1.00 15.00 222 SER A N 1
ATOM 1733 C CA . SER A 1 222 ? -58.856 31.650 120.897 1.00 15.00 222 SER A CA 1
ATOM 1734 C C . SER A 1 222 ? -57.849 31.507 122.028 1.00 15.00 222 SER A C 1
ATOM 1735 O O . SER A 1 222 ? -57.785 32.356 122.918 1.00 15.00 222 SER A O 1
ATOM 1738 N N . LYS A 1 223 ? -57.079 30.425 121.999 1.00 15.00 223 LYS A N 1
ATOM 1739 C CA . LYS A 1 223 ? -56.092 30.188 123.032 1.00 15.00 223 LYS A CA 1
ATOM 1740 C C . LYS A 1 223 ? -54.883 31.099 122.930 1.00 15.00 223 LYS A C 1
ATOM 1741 O O . LYS A 1 223 ? -54.312 31.446 123.953 1.00 15.00 223 LYS A O 1
ATOM 1747 N N . LYS A 1 224 ? -54.478 31.482 121.720 1.00 15.00 224 LYS A N 1
ATOM 1748 C CA . LYS A 1 224 ? -53.311 32.354 121.554 1.00 15.00 224 LYS A CA 1
ATOM 1749 C C . LYS A 1 224 ? -53.404 33.220 120.308 1.00 15.00 224 LYS A C 1
ATOM 1750 O O . LYS A 1 224 ? -54.442 33.296 119.660 1.00 15.00 224 LYS A O 1
ATOM 1756 N N . HIS A 1 225 ? -52.298 33.889 120.005 1.00 15.00 225 HIS A N 1
ATOM 1757 C CA . HIS A 1 225 ? -52.142 34.716 118.818 1.00 15.00 225 HIS A CA 1
ATOM 1758 C C . HIS A 1 225 ? -51.056 33.973 118.089 1.00 15.00 225 HIS A C 1
ATOM 1759 O O . HIS A 1 225 ? -50.408 33.110 118.672 1.00 15.00 225 HIS A O 1
ATOM 1766 N N . ALA A 1 226 ? -50.786 34.339 116.849 1.00 15.00 226 ALA A N 1
ATOM 1767 C CA . ALA A 1 226 ? -49.765 33.620 116.136 1.00 15.00 226 ALA A CA 1
ATOM 1768 C C . ALA A 1 226 ? -49.204 34.376 114.974 1.00 15.00 226 ALA A C 1
ATOM 1769 O O . ALA A 1 226 ? -49.917 35.108 114.301 1.00 15.00 226 ALA A O 1
ATOM 1771 N N . ILE A 1 227 ? -47.901 34.235 114.785 1.00 15.00 227 ILE A N 1
ATOM 1772 C CA . ILE A 1 227 ? -47.212 34.840 113.664 1.00 15.00 227 ILE A CA 1
ATOM 1773 C C . ILE A 1 227 ? -46.466 33.646 113.146 1.00 15.00 227 ILE A C 1
ATOM 1774 O O . ILE A 1 227 ? -45.732 33.011 113.895 1.00 15.00 227 ILE A O 1
ATOM 1779 N N . SER A 1 228 ? -46.732 33.272 111.908 1.00 15.00 228 SER A N 1
ATOM 1780 C CA . SER A 1 228 ? -46.057 32.143 111.307 1.00 15.00 228 SER A CA 1
ATOM 1781 C C . SER A 1 228 ? -45.268 32.655 110.113 1.00 15.00 228 SER A C 1
ATOM 1782 O O . SER A 1 228 ? -45.536 33.748 109.613 1.00 15.00 228 SER A O 1
ATOM 1785 N N . TYR A 1 229 ? -44.273 31.886 109.686 1.00 15.00 229 TYR A N 1
ATOM 1786 C CA . TYR A 1 229 ? -43.425 32.251 108.556 1.00 15.00 229 TYR A CA 1
ATOM 1787 C C . TYR A 1 229 ? -44.212 32.820 107.383 1.00 15.00 229 TYR A C 1
ATOM 1788 O O . TYR A 1 229 ? -43.857 33.862 106.843 1.00 15.00 229 TYR A O 1
ATOM 1797 N N . SER A 1 230 ? -45.280 32.135 106.997 1.00 15.00 230 SER A N 1
ATOM 1798 C CA . SER A 1 230 ? -46.121 32.591 105.904 1.00 15.00 230 SER A CA 1
ATOM 1799 C C . SER A 1 230 ? -46.626 34.007 106.181 1.00 15.00 230 SER A C 1
ATOM 1800 O O . SER A 1 230 ? -46.280 34.946 105.476 1.00 15.00 230 SER A O 1
ATOM 1803 N N . ARG A 1 231 ? -47.389 34.157 107.253 1.00 15.00 231 ARG A N 1
ATOM 1804 C CA . ARG A 1 231 ? -47.961 35.441 107.636 1.00 15.00 231 ARG A CA 1
ATOM 1805 C C . ARG A 1 231 ? -46.931 36.550 107.599 1.00 15.00 231 ARG A C 1
ATOM 1806 O O . ARG A 1 231 ? -47.134 37.573 106.956 1.00 15.00 231 ARG A O 1
ATOM 1814 N N . ALA A 1 232 ? -45.777 36.307 108.194 1.00 15.00 232 ALA A N 1
ATOM 1815 C CA . ALA A 1 232 ? -44.729 37.310 108.198 1.00 15.00 232 ALA A CA 1
ATOM 1816 C C . ALA A 1 232 ? -44.327 37.667 106.768 1.00 15.00 232 ALA A C 1
ATOM 1817 O O . ALA A 1 232 ? -44.322 38.836 106.390 1.00 15.00 232 ALA A O 1
ATOM 1819 N N . VAL A 1 233 ? -44.060 36.652 105.954 1.00 15.00 233 VAL A N 1
ATOM 1820 C CA . VAL A 1 233 ? -43.648 36.867 104.578 1.00 15.00 233 VAL A CA 1
ATOM 1821 C C . VAL A 1 233 ? -44.694 37.585 103.730 1.00 15.00 233 VAL A C 1
ATOM 1822 O O . VAL A 1 233 ? -44.341 38.282 102.786 1.00 15.00 233 VAL A O 1
ATOM 1826 N N . MET A 1 234 ? -45.971 37.459 104.074 1.00 15.00 234 MET A N 1
ATOM 1827 C CA . MET A 1 234 ? -47.024 38.123 103.295 1.00 15.00 234 MET A CA 1
ATOM 1828 C C . MET A 1 234 ? -47.513 39.441 103.889 1.00 15.00 234 MET A C 1
ATOM 1829 O O . MET A 1 234 ? -48.298 40.160 103.272 1.00 15.00 234 MET A O 1
ATOM 1834 N N . SER A 1 235 ? -47.030 39.764 105.078 1.00 15.00 235 SER A N 1
ATOM 1835 C CA . SER A 1 235 ? -47.434 40.970 105.774 1.00 15.00 235 SER A CA 1
ATOM 1836 C C . SER A 1 235 ? -46.783 42.242 105.274 1.00 15.00 235 SER A C 1
ATOM 1837 O O . SER A 1 235 ? -47.066 43.313 105.798 1.00 15.00 235 SER A O 1
ATOM 1840 N N . ARG A 1 236 ? -45.909 42.147 104.287 1.00 15.00 236 ARG A N 1
ATOM 1841 C CA . ARG A 1 236 ? -45.226 43.341 103.828 1.00 15.00 236 ARG A CA 1
ATOM 1842 C C . ARG A 1 236 ? -46.021 44.367 103.038 1.00 15.00 236 ARG A C 1
ATOM 1843 O O . ARG A 1 236 ? -45.752 45.562 103.135 1.00 15.00 236 ARG A O 1
ATOM 1851 N N . ASN A 1 237 ? -47.015 43.931 102.283 1.00 15.00 237 ASN A N 1
ATOM 1852 C CA . ASN A 1 237 ? -47.788 44.877 101.483 1.00 15.00 237 ASN A CA 1
ATOM 1853 C C . ASN A 1 237 ? -49.244 44.918 101.899 1.00 15.00 237 ASN A C 1
ATOM 1854 O O . ASN A 1 237 ? -49.800 43.904 102.296 1.00 15.00 237 ASN A O 1
ATOM 1859 N N . LEU A 1 238 ? -49.885 46.062 101.699 1.00 15.00 238 LEU A N 1
ATOM 1860 C CA . LEU A 1 238 ? -51.277 46.262 102.088 1.00 15.00 238 LEU A CA 1
ATOM 1861 C C . LEU A 1 238 ? -52.340 45.294 101.533 1.00 15.00 238 LEU A C 1
ATOM 1862 O O . LEU A 1 238 ? -53.411 45.130 102.135 1.00 15.00 238 LEU A O 1
ATOM 1867 N N . GLY A 1 239 ? -52.062 44.655 100.402 1.00 15.00 239 GLY A N 1
ATOM 1868 C CA . GLY A 1 239 ? -53.030 43.737 99.833 1.00 15.00 239 GLY A CA 1
ATOM 1869 C C . GLY A 1 239 ? -52.404 42.800 98.831 1.00 15.00 239 GLY A C 1
ATOM 1870 O O . GLY A 1 239 ? -51.311 43.056 98.336 1.00 15.00 239 GLY A O 1
ATOM 1871 N N . TRP A 1 240 ? -53.087 41.704 98.536 1.00 15.00 240 TRP A N 1
ATOM 1872 C CA . TRP A 1 240 ? -52.579 40.734 97.582 1.00 15.00 240 TRP A CA 1
ATOM 1873 C C . TRP A 1 240 ? -53.585 40.387 96.487 1.00 15.00 240 TRP A C 1
ATOM 1874 O O . TRP A 1 240 ? -54.779 40.697 96.590 1.00 15.00 240 TRP A O 1
ATOM 1885 N N . SER A 1 241 ? -53.085 39.795 95.410 1.00 15.00 241 SER A N 1
ATOM 1886 C CA . SER A 1 241 ? -53.920 39.432 94.276 1.00 15.00 241 SER A CA 1
ATOM 1887 C C . SER A 1 241 ? -53.267 38.246 93.571 1.00 15.00 241 SER A C 1
ATOM 1888 O O . SER A 1 241 ? -52.042 38.206 93.447 1.00 15.00 241 SER A O 1
ATOM 1891 N N . GLY A 1 242 ? -54.080 37.292 93.115 1.00 15.00 242 GLY A N 1
ATOM 1892 C CA . GLY A 1 242 ? -53.552 36.124 92.431 1.00 15.00 242 GLY A CA 1
ATOM 1893 C C . GLY A 1 242 ? -54.473 34.916 92.499 1.00 15.00 242 GLY A C 1
ATOM 1894 O O . GLY A 1 242 ? -55.703 35.062 92.461 1.00 15.00 242 GLY A O 1
ATOM 1895 N N . THR A 1 243 ? -53.890 33.722 92.591 1.00 15.00 243 THR A N 1
ATOM 1896 C CA . THR A 1 243 ? -54.667 32.494 92.669 1.00 15.00 243 THR A CA 1
ATOM 1897 C C . THR A 1 243 ? -54.101 31.524 93.695 1.00 15.00 243 THR A C 1
ATOM 1898 O O . THR A 1 243 ? -52.898 31.260 93.727 1.00 15.00 243 THR A O 1
ATOM 1902 N N . ILE A 1 244 ? -54.997 30.986 94.517 1.00 15.00 244 ILE A N 1
ATOM 1903 C CA . ILE A 1 244 ? -54.658 30.038 95.568 1.00 15.00 244 ILE A CA 1
ATOM 1904 C C . ILE A 1 244 ? -54.930 28.623 95.106 1.00 15.00 244 ILE A C 1
ATOM 1905 O O . ILE A 1 244 ? -55.925 28.371 94.450 1.00 15.00 244 ILE A O 1
ATOM 1910 N N . SER A 1 245 ? -54.054 27.699 95.457 1.00 15.00 245 SER A N 1
ATOM 1911 C CA . SER A 1 245 ? -54.285 26.304 95.135 1.00 15.00 245 SER A CA 1
ATOM 1912 C C . SER A 1 245 ? -54.358 25.608 96.491 1.00 15.00 245 SER A C 1
ATOM 1913 O O . SER A 1 245 ? -53.540 25.878 97.371 1.00 15.00 245 SER A O 1
ATOM 1916 N N . GLY A 1 246 ? -55.388 24.793 96.687 1.00 15.00 246 GLY A N 1
ATOM 1917 C CA . GLY A 1 246 ? -55.573 24.090 97.944 1.00 15.00 246 GLY A CA 1
ATOM 1918 C C . GLY A 1 246 ? -56.313 22.784 97.728 1.00 15.00 246 GLY A C 1
ATOM 1919 O O . GLY A 1 246 ? -56.440 22.335 96.588 1.00 15.00 246 GLY A O 1
ATOM 1920 N N . SER A 1 247 ? -56.798 22.164 98.797 1.00 15.00 247 SER A N 1
ATOM 1921 C CA . SER A 1 247 ? -57.523 20.908 98.669 1.00 15.00 247 SER A CA 1
ATOM 1922 C C . SER A 1 247 ? -58.435 20.668 99.848 1.00 15.00 247 SER A C 1
ATOM 1923 O O . SER A 1 247 ? -58.201 21.173 100.944 1.00 15.00 247 SER A O 1
ATOM 1926 N N . VAL A 1 248 ? -59.483 19.896 99.614 1.00 15.00 248 VAL A N 1
ATOM 1927 C CA . VAL A 1 248 ? -60.439 19.572 100.651 1.00 15.00 248 VAL A CA 1
ATOM 1928 C C . VAL A 1 248 ? -60.298 18.081 100.910 1.00 15.00 248 VAL A C 1
ATOM 1929 O O . VAL A 1 248 ? -59.869 17.334 100.029 1.00 15.00 248 VAL A O 1
ATOM 1933 N N . LYS A 1 249 ? -60.600 17.660 102.130 1.00 15.00 249 LYS A N 1
ATOM 1934 C CA . LYS A 1 249 ? -60.539 16.255 102.494 1.00 15.00 249 LYS A CA 1
ATOM 1935 C C . LYS A 1 249 ? -61.621 15.967 103.502 1.00 15.00 249 LYS A C 1
ATOM 1936 O O . LYS A 1 249 ? -61.680 16.601 104.547 1.00 15.00 249 LYS A O 1
ATOM 1942 N N . SER A 1 250 ? -62.520 15.060 103.151 1.00 15.00 250 SER A N 1
ATOM 1943 C CA . SER A 1 250 ? -63.612 14.686 104.028 1.00 15.00 250 SER A CA 1
ATOM 1944 C C . SER A 1 250 ? -63.057 13.843 105.159 1.00 15.00 250 SER A C 1
ATOM 1945 O O . SER A 1 250 ? -62.219 12.975 104.928 1.00 15.00 250 SER A O 1
ATOM 1948 N N . VAL A 1 251 ? -63.487 14.137 106.379 1.00 15.00 251 VAL A N 1
ATOM 1949 C CA . VAL A 1 251 ? -63.054 13.395 107.557 1.00 15.00 251 VAL A CA 1
ATOM 1950 C C . VAL A 1 251 ? -64.090 12.312 107.817 1.00 15.00 251 VAL A C 1
ATOM 1951 O O . VAL A 1 251 ? -63.762 11.140 108.009 1.00 15.00 251 VAL A O 1
ATOM 1955 N N . SER A 1 252 ? -65.345 12.747 107.836 1.00 15.00 252 SER A N 1
ATOM 1956 C CA . SER A 1 252 ? -66.518 11.918 108.088 1.00 15.00 252 SER A CA 1
ATOM 1957 C C . SER A 1 252 ? -66.607 10.507 107.514 1.00 15.00 252 SER A C 1
ATOM 1958 O O . SER A 1 252 ? -66.261 10.257 106.359 1.00 15.00 252 SER A O 1
ATOM 1961 N N . SER A 1 253 ? -67.158 9.622 108.341 1.00 15.00 253 SER A N 1
ATOM 1962 C CA . SER A 1 253 ? -67.388 8.216 108.030 1.00 15.00 253 SER A CA 1
ATOM 1963 C C . SER A 1 253 ? -68.316 8.036 106.825 1.00 15.00 253 SER A C 1
ATOM 1964 O O . SER A 1 253 ? -69.194 8.866 106.576 1.00 15.00 253 SER A O 1
ATOM 1967 N N . LEU A 1 254 ? -68.194 6.895 106.152 1.00 15.00 254 LEU A N 1
ATOM 1968 C CA . LEU A 1 254 ? -69.014 6.596 104.981 1.00 15.00 254 LEU A CA 1
ATOM 1969 C C . LEU A 1 254 ? -70.519 6.621 105.175 1.00 15.00 254 LEU A C 1
ATOM 1970 O O . LEU A 1 254 ? -71.271 6.508 104.203 1.00 15.00 254 LEU A O 1
ATOM 1975 N N . PHE A 1 255 ? -70.974 6.700 106.418 1.00 15.00 255 PHE A N 1
ATOM 1976 C CA . PHE A 1 255 ? -72.403 6.742 106.664 1.00 15.00 255 PHE A CA 1
ATOM 1977 C C . PHE A 1 255 ? -72.944 8.114 106.334 1.00 15.00 255 PHE A C 1
ATOM 1978 O O . PHE A 1 255 ? -74.131 8.264 106.066 1.00 15.00 255 PHE A O 1
ATOM 1986 N N . CYS A 1 256 ? -72.071 9.112 106.336 1.00 15.00 256 CYS A N 1
ATOM 1987 C CA . CYS A 1 256 ? -72.483 10.479 106.067 1.00 15.00 256 CYS A CA 1
ATOM 1988 C C . CYS A 1 256 ? -71.855 11.062 104.807 1.00 15.00 256 CYS A C 1
ATOM 1989 O O . CYS A 1 256 ? -70.632 11.156 104.709 1.00 15.00 256 CYS A O 1
ATOM 1992 N N . THR A 1 257 ? -72.696 11.471 103.860 1.00 15.00 257 THR A N 1
ATOM 1993 C CA . THR A 1 257 ? -72.227 12.053 102.608 1.00 15.00 257 THR A CA 1
ATOM 1994 C C . THR A 1 257 ? -72.890 13.393 102.379 1.00 15.00 257 THR A C 1
ATOM 1995 O O . THR A 1 257 ? -73.961 13.648 102.909 1.00 15.00 257 THR A O 1
ATOM 1999 N N . ALA A 1 258 ? -72.244 14.250 101.602 1.00 15.00 258 ALA A N 1
ATOM 2000 C CA . ALA A 1 258 ? -72.768 15.576 101.304 1.00 15.00 258 ALA A CA 1
ATOM 2001 C C . ALA A 1 258 ? -72.024 16.133 100.106 1.00 15.00 258 ALA A C 1
ATOM 2002 O O . ALA A 1 258 ? -71.149 15.469 99.552 1.00 15.00 258 ALA A O 1
ATOM 2004 N N . SER A 1 259 ? -72.390 17.334 99.682 1.00 15.00 259 SER A N 1
ATOM 2005 C CA . SER A 1 259 ? -71.715 17.981 98.568 1.00 15.00 259 SER A CA 1
ATOM 2006 C C . SER A 1 259 ? -71.853 19.477 98.772 1.00 15.00 259 SER A C 1
ATOM 2007 O O . SER A 1 259 ? -72.843 19.935 99.340 1.00 15.00 259 SER A O 1
ATOM 2010 N N . PHE A 1 260 ? -70.846 20.226 98.337 1.00 15.00 260 PHE A N 1
ATOM 2011 C CA . PHE A 1 260 ? -70.807 21.676 98.504 1.00 15.00 260 PHE A CA 1
ATOM 2012 C C . PHE A 1 260 ? -70.190 22.364 97.287 1.00 15.00 260 PHE A C 1
ATOM 2013 O O . PHE A 1 260 ? -69.575 21.706 96.453 1.00 15.00 260 PHE A O 1
ATOM 2021 N N . VAL A 1 261 ? -70.371 23.678 97.175 1.00 15.00 261 VAL A N 1
ATOM 2022 C CA . VAL A 1 261 ? -69.820 24.440 96.055 1.00 15.00 261 VAL A CA 1
ATOM 2023 C C . VAL A 1 261 ? -68.799 25.433 96.591 1.00 15.00 261 VAL A C 1
ATOM 2024 O O . VAL A 1 261 ? -68.996 26.003 97.656 1.00 15.00 261 VAL A O 1
ATOM 2028 N N . ILE A 1 262 ? -67.698 25.612 95.875 1.00 15.00 262 ILE A N 1
ATOM 2029 C CA . ILE A 1 262 ? -66.675 26.569 96.274 1.00 15.00 262 ILE A CA 1
ATOM 2030 C C . ILE A 1 262 ? -66.828 27.756 95.338 1.00 15.00 262 ILE A C 1
ATOM 2031 O O . ILE A 1 262 ? -66.974 27.581 94.130 1.00 15.00 262 ILE A O 1
ATOM 2036 N N . PHE A 1 263 ? -66.781 28.961 95.882 1.00 15.00 263 PHE A N 1
ATOM 2037 C CA . PHE A 1 263 ? -66.941 30.149 95.060 1.00 15.00 263 PHE A CA 1
ATOM 2038 C C . PHE A 1 263 ? -66.343 31.368 95.746 1.00 15.00 263 PHE A C 1
ATOM 2039 O O . PHE A 1 263 ? -66.278 31.423 96.973 1.00 15.00 263 PHE A O 1
ATOM 2047 N N . PRO A 1 264 ? -65.867 32.347 94.964 1.00 15.00 264 PRO A N 1
ATOM 2048 C CA . PRO A 1 264 ? -65.282 33.568 95.517 1.00 15.00 264 PRO A CA 1
ATOM 2049 C C . PRO A 1 264 ? -66.414 34.430 96.054 1.00 15.00 264 PRO A C 1
ATOM 2050 O O . PRO A 1 264 ? -67.478 34.515 95.441 1.00 15.00 264 PRO A O 1
ATOM 2054 N N . TRP A 1 265 ? -66.177 35.093 97.175 1.00 15.00 265 TRP A N 1
ATOM 2055 C CA . TRP A 1 265 ? -67.206 35.909 97.795 1.00 15.00 265 TRP A CA 1
ATOM 2056 C C . TRP A 1 265 ? -66.539 37.076 98.514 1.00 15.00 265 TRP A C 1
ATOM 2057 O O . TRP A 1 265 ? -65.325 37.248 98.412 1.00 15.00 265 TRP A O 1
ATOM 2068 N N . GLU A 1 266 ? -67.323 37.875 99.234 1.00 15.00 266 GLU A N 1
ATOM 2069 C CA . GLU A 1 266 ? -66.784 39.010 99.988 1.00 15.00 266 GLU A CA 1
ATOM 2070 C C . GLU A 1 266 ? -67.732 39.451 101.115 1.00 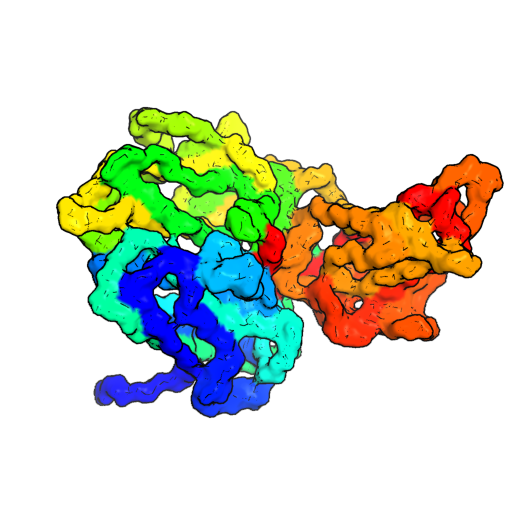15.00 266 GLU A C 1
ATOM 2071 O O . GLU A 1 266 ? -67.290 39.747 102.227 1.00 15.00 266 GLU A O 1
ATOM 2077 N N . CYS A 1 267 ? -69.036 39.430 100.835 1.00 15.00 267 CYS A N 1
ATOM 2078 C CA . CYS A 1 267 ? -70.060 39.846 101.799 1.00 15.00 267 CYS A CA 1
ATOM 2079 C C . CYS A 1 267 ? -70.761 38.690 102.535 1.00 15.00 267 CYS A C 1
ATOM 2080 O O . CYS A 1 267 ? -70.214 37.595 102.652 1.00 15.00 267 CYS A O 1
ATOM 2083 N N . GLU A 1 268 ? -71.982 38.938 103.022 1.00 15.00 268 GLU A N 1
ATOM 2084 C CA . GLU A 1 268 ? -72.755 37.943 103.780 1.00 15.00 268 GLU A CA 1
ATOM 2085 C C . GLU A 1 268 ? -73.838 37.212 102.990 1.00 15.00 268 GLU A C 1
ATOM 2086 O O . GLU A 1 268 ? -74.904 37.776 102.724 1.00 15.00 268 GLU A O 1
ATOM 2092 N N . ALA A 1 269 ? -73.557 35.939 102.688 1.00 15.00 269 ALA A N 1
ATOM 2093 C CA . ALA A 1 269 ? -74.439 35.017 101.953 1.00 15.00 269 ALA A CA 1
ATOM 2094 C C . ALA A 1 269 ? -74.815 35.387 100.522 1.00 15.00 269 ALA A C 1
ATOM 2095 O O . ALA A 1 269 ? -75.255 36.501 100.261 1.00 15.00 269 ALA A O 1
ATOM 2097 N N . PRO A 1 270 ? -74.499 34.510 99.553 1.00 15.00 270 PRO A N 1
ATOM 2098 C CA . PRO A 1 270 ? -74.808 34.695 98.135 1.00 15.00 270 PRO A CA 1
ATOM 2099 C C . PRO A 1 270 ? -76.033 33.807 98.094 1.00 15.00 270 PRO A C 1
ATOM 2100 O O . PRO A 1 270 ? -76.091 32.818 97.357 1.00 15.00 270 PRO A O 1
ATOM 2104 N N . PRO A 1 271 ? -77.084 34.244 98.816 1.00 15.00 271 PRO A N 1
ATOM 2105 C CA . PRO A 1 271 ? -78.380 33.574 99.004 1.00 15.00 271 PRO A CA 1
ATOM 2106 C C . PRO A 1 271 ? -78.783 32.704 97.843 1.00 15.00 271 PRO A C 1
ATOM 2107 O O . PRO A 1 271 ? -79.326 31.601 98.013 1.00 15.00 271 PRO A O 1
ATOM 2111 N N . THR A 1 272 ? -78.456 33.178 96.664 1.00 15.00 272 THR A N 1
ATOM 2112 C CA . THR A 1 272 ? -78.840 32.460 95.521 1.00 15.00 272 THR A CA 1
ATOM 2113 C C . THR A 1 272 ? -77.787 31.547 94.990 1.00 15.00 272 THR A C 1
ATOM 2114 O O .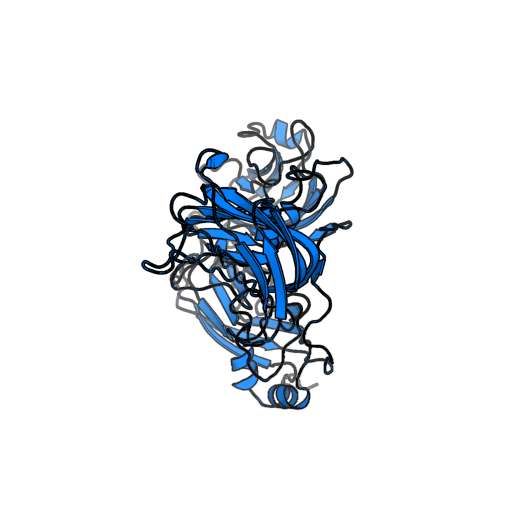 THR A 1 272 ? -76.646 31.931 94.765 1.00 15.00 272 THR A O 1
ATOM 2118 N N . LEU A 1 273 ? -78.196 30.292 94.873 1.00 15.00 273 LEU A N 1
ATOM 2119 C CA . LEU A 1 273 ? -77.382 29.243 94.304 1.00 15.00 273 LEU A CA 1
ATOM 2120 C C . LEU A 1 273 ? -77.295 29.699 92.839 1.00 15.00 273 LEU A C 1
ATOM 2121 O O . LEU A 1 273 ? -76.390 29.322 92.101 1.00 15.00 273 LEU A O 1
ATOM 2126 N N . ARG A 1 274 ? -78.248 30.548 92.451 1.00 15.00 274 ARG A N 1
ATOM 2127 C CA . ARG A 1 274 ? -78.331 31.128 91.116 1.00 15.00 274 ARG A CA 1
ATOM 2128 C C . ARG A 1 274 ? -77.247 32.194 90.958 1.00 15.00 274 ARG A C 1
ATOM 2129 O O . ARG A 1 274 ? -76.869 32.551 89.849 1.00 15.00 274 ARG A O 1
ATOM 2137 N N . GLN A 1 275 ? -76.787 32.729 92.079 1.00 15.00 275 GLN A N 1
ATOM 2138 C CA . GLN A 1 275 ? -75.720 33.708 92.067 1.00 15.00 275 GLN A CA 1
ATOM 2139 C C . GLN A 1 275 ? -74.449 32.879 92.049 1.00 15.00 275 GLN A C 1
ATOM 2140 O O . GLN A 1 275 ? -73.522 33.160 91.297 1.00 15.00 275 GLN A O 1
ATOM 2146 N N . VAL A 1 276 ? -74.426 31.842 92.882 1.00 15.00 276 VAL A N 1
ATOM 2147 C CA . VAL A 1 276 ? -73.286 30.935 92.988 1.00 15.00 276 VAL A CA 1
ATOM 2148 C C . VAL A 1 276 ? -73.044 30.189 91.669 1.00 15.00 276 VAL A C 1
ATOM 2149 O O . VAL A 1 276 ? -71.899 29.914 91.300 1.00 15.00 276 VAL A O 1
ATOM 2153 N N . LEU A 1 277 ? -74.118 29.891 90.946 1.00 15.00 277 LEU A N 1
ATOM 2154 C CA . LEU A 1 277 ? -74.009 29.173 89.686 1.00 15.00 277 LEU A CA 1
ATOM 2155 C C . LEU A 1 277 ? -73.700 30.079 88.504 1.00 15.00 277 LEU A C 1
ATOM 2156 O O . LEU A 1 277 ? -73.032 29.664 87.548 1.00 15.00 277 LEU A O 1
ATOM 2161 N N . TRP A 1 278 ? -74.166 31.319 88.579 1.00 15.00 278 TRP A N 1
ATOM 2162 C CA . TRP A 1 278 ? -73.934 32.289 87.517 1.00 15.00 278 TRP A CA 1
ATOM 2163 C C . TRP A 1 278 ? -72.450 32.538 87.305 1.00 15.00 278 TRP A C 1
ATOM 2164 O O . TRP A 1 278 ? -71.943 32.448 86.177 1.00 15.00 278 TRP A O 1
ATOM 2175 N N . GLY A 1 279 ? -71.772 32.853 88.405 1.00 15.00 279 GLY A N 1
ATOM 2176 C CA . GLY A 1 279 ? -70.347 33.119 88.377 1.00 15.00 279 GLY A CA 1
ATOM 2177 C C . GLY A 1 279 ? -69.506 31.871 88.566 1.00 15.00 279 GLY A C 1
ATOM 2178 O O . GLY A 1 279 ? -70.029 30.753 88.548 1.00 15.00 279 GLY A O 1
ATOM 2179 N N . PRO A 1 280 ? -68.187 32.027 88.738 1.00 15.00 280 PRO A N 1
ATOM 2180 C CA . PRO A 1 280 ? -67.258 30.912 88.928 1.00 15.00 280 PRO A CA 1
ATOM 2181 C C . PRO A 1 280 ? -67.659 30.070 90.129 1.00 15.00 280 PRO A C 1
ATOM 2182 O O . PRO A 1 280 ? -68.172 30.597 91.117 1.00 15.00 280 PRO A O 1
ATOM 2186 N N . HIS A 1 281 ? -67.431 28.764 90.036 1.00 15.00 281 HIS A N 1
ATOM 2187 C CA . HIS A 1 281 ? -67.789 27.842 91.107 1.00 15.00 281 HIS A CA 1
ATOM 2188 C C . HIS A 1 281 ? -67.229 26.454 90.829 1.00 15.00 281 HIS A C 1
ATOM 2189 O O . HIS A 1 281 ? -66.876 26.134 89.695 1.00 15.00 281 HIS A O 1
ATOM 2196 N N . GLN A 1 282 ? -67.216 25.612 91.859 1.00 15.00 282 GLN A N 1
ATOM 2197 C CA . GLN A 1 282 ? -66.724 24.244 91.744 1.00 15.00 282 GLN A CA 1
ATOM 2198 C C . GLN A 1 282 ? -67.474 23.359 92.728 1.00 15.00 282 GLN A C 1
ATOM 2199 O O . GLN A 1 282 ? -67.215 23.390 93.923 1.00 15.00 282 GLN A O 1
ATOM 2205 N N . ILE A 1 283 ? -68.450 22.621 92.219 1.00 15.00 283 ILE A N 1
ATOM 2206 C CA . ILE A 1 283 ? -69.254 21.724 93.033 1.00 15.00 283 ILE A CA 1
ATOM 2207 C C . ILE A 1 283 ? -68.411 20.529 93.424 1.00 15.00 283 ILE A C 1
ATOM 2208 O O . ILE A 1 283 ? -68.070 19.706 92.578 1.00 15.00 283 ILE A O 1
ATOM 2213 N N . MET A 1 284 ? -68.053 20.446 94.695 1.00 15.00 284 MET A N 1
ATOM 2214 C CA . MET A 1 284 ? -67.252 19.338 95.173 1.00 15.00 284 MET A CA 1
ATOM 2215 C C . MET A 1 284 ? -68.112 18.311 95.857 1.00 15.00 284 MET A C 1
ATOM 2216 O O . MET A 1 284 ? -69.154 18.630 96.429 1.00 15.00 284 MET A O 1
ATOM 2221 N N . HIS A 1 285 ? -67.676 17.064 95.804 1.00 15.00 285 HIS A N 1
ATOM 2222 C CA . HIS A 1 285 ? -68.432 15.991 96.417 1.00 15.00 285 HIS A CA 1
ATOM 2223 C C . HIS A 1 285 ? -67.610 15.290 97.497 1.00 15.00 285 HIS A C 1
ATOM 2224 O O . HIS A 1 285 ? -67.717 14.077 97.687 1.00 15.00 285 HIS A O 1
ATOM 2231 N N . GLY A 1 286 ? -66.785 16.053 98.209 1.00 15.00 286 GLY A N 1
ATOM 2232 C CA . GLY A 1 286 ? -65.973 15.456 99.254 1.00 15.00 286 GLY A CA 1
ATOM 2233 C C . GLY A 1 286 ? -64.527 15.873 99.182 1.00 15.00 286 GLY A C 1
ATOM 2234 O O . GLY A 1 286 ? -64.177 16.967 99.603 1.00 15.00 286 GLY A O 1
ATOM 2235 N N . ASP A 1 287 ? -63.680 14.995 98.674 1.00 15.00 287 ASP A N 1
ATOM 2236 C CA . ASP A 1 287 ? -62.267 15.305 98.558 1.00 15.00 287 ASP A CA 1
ATOM 2237 C C . ASP A 1 287 ? -62.056 15.964 97.214 1.00 15.00 287 ASP A C 1
ATOM 2238 O O . ASP A 1 287 ? -62.967 15.980 96.388 1.00 15.00 287 ASP A O 1
ATOM 2243 N N . GLY A 1 288 ? -60.872 16.524 97.005 1.00 15.00 288 GLY A N 1
ATOM 2244 C CA . GLY A 1 288 ? -60.569 17.158 95.735 1.00 15.00 288 GLY A CA 1
ATOM 2245 C C . GLY A 1 288 ? -59.622 18.334 95.846 1.00 15.00 288 GLY A C 1
ATOM 2246 O O . GLY A 1 288 ? -59.382 18.842 96.937 1.00 15.00 288 GLY A O 1
ATOM 2247 N N . GLN A 1 289 ? -59.065 18.761 94.721 1.00 15.00 289 GLN A N 1
ATOM 2248 C CA . GLN A 1 289 ? -58.157 19.894 94.721 1.00 15.00 289 GLN A CA 1
ATOM 2249 C C . GLN A 1 289 ? -58.835 21.043 94.018 1.00 15.00 289 GLN A C 1
ATOM 2250 O O . GLN A 1 289 ? -59.668 20.824 93.146 1.00 15.00 289 GLN A O 1
ATOM 2256 N N . PHE A 1 290 ? -58.468 22.264 94.380 1.00 15.00 290 PHE A N 1
ATOM 2257 C CA . PHE A 1 290 ? -59.070 23.437 93.778 1.00 15.00 290 PHE A CA 1
ATOM 2258 C C . PHE A 1 290 ? -58.079 24.583 93.713 1.00 15.00 290 PHE A C 1
ATOM 2259 O O . PHE A 1 290 ? -57.324 24.791 94.650 1.00 15.00 290 PHE A O 1
ATOM 2267 N N . GLU A 1 291 ? -58.033 25.276 92.583 1.00 15.00 291 GLU A N 1
ATOM 2268 C CA . GLU A 1 291 ? -57.184 26.450 92.426 1.00 15.00 291 GLU A CA 1
ATOM 2269 C C . GLU A 1 291 ? -58.197 27.546 92.109 1.00 15.00 291 GLU A C 1
ATOM 2270 O O . GLU A 1 291 ? -58.841 27.510 91.064 1.00 15.00 291 GLU A O 1
ATOM 2276 N N . ILE A 1 292 ? -58.373 28.482 93.033 1.00 15.00 292 ILE A N 1
ATOM 2277 C CA . ILE A 1 292 ? -59.341 29.559 92.877 1.00 15.00 292 ILE A CA 1
ATOM 2278 C C . ILE A 1 292 ? -58.670 30.911 92.732 1.00 15.00 292 ILE A C 1
ATOM 2279 O O . ILE A 1 292 ? -57.584 31.129 93.252 1.00 15.00 292 ILE A O 1
ATOM 2284 N N . ALA A 1 293 ? -59.309 31.810 92.000 1.00 15.00 293 ALA A N 1
ATOM 2285 C CA . ALA A 1 293 ? -58.783 33.157 91.810 1.00 15.00 293 ALA A CA 1
ATOM 2286 C C . ALA A 1 293 ? -59.356 34.106 92.892 1.00 15.00 293 ALA A C 1
ATOM 2287 O O . ALA A 1 293 ? -60.544 34.024 93.214 1.00 15.00 293 ALA A O 1
ATOM 2289 N N . ILE A 1 294 ? -58.529 34.984 93.463 1.00 15.00 294 ILE A N 1
ATOM 2290 C CA . ILE A 1 294 ? -59.018 35.916 94.492 1.00 15.00 294 ILE A CA 1
ATOM 2291 C C . ILE A 1 294 ? -59.964 36.906 93.792 1.00 15.00 294 ILE A C 1
ATOM 2292 O O . ILE A 1 294 ? -59.662 37.368 92.686 1.00 15.00 294 ILE A O 1
ATOM 2297 N N . LYS A 1 295 ? -61.084 37.252 94.424 1.00 15.00 295 LYS A N 1
ATOM 2298 C CA . LYS A 1 295 ? -62.031 38.191 93.811 1.00 15.00 295 LYS A CA 1
ATOM 2299 C C . LYS A 1 295 ? -62.727 39.099 94.816 1.00 15.00 295 LYS A C 1
ATOM 2300 O O . LYS A 1 295 ? -63.344 38.621 95.763 1.00 15.00 295 LYS A O 1
ATOM 2306 N N . THR A 1 296 ? -62.639 40.409 94.592 1.00 15.00 296 THR A N 1
ATOM 2307 C CA . THR A 1 296 ? -63.251 41.404 95.470 1.00 15.00 296 THR A CA 1
ATOM 2308 C C . THR A 1 296 ? -63.843 42.577 94.671 1.00 15.00 296 THR A C 1
ATOM 2309 O O . THR A 1 296 ? -63.715 42.627 93.443 1.00 15.00 296 THR A O 1
ATOM 2313 N N . ARG A 1 297 ? -64.426 43.550 95.374 1.00 15.00 297 ARG A N 1
ATOM 2314 C CA . ARG A 1 297 ? -65.046 44.727 94.741 1.00 15.00 297 ARG A CA 1
ATOM 2315 C C . ARG A 1 297 ? -64.060 45.641 94.011 1.00 15.00 297 ARG A C 1
ATOM 2316 O O . ARG A 1 297 ? -64.474 46.607 93.370 1.00 15.00 297 ARG A O 1
ATOM 2324 N N . LEU A 1 298 ? -62.765 45.375 94.191 1.00 15.00 298 LEU A N 1
ATOM 2325 C CA . LEU A 1 298 ? -61.674 46.139 93.583 1.00 15.00 298 LEU A CA 1
ATOM 2326 C C . LEU A 1 298 ? -60.525 45.172 93.305 1.00 15.00 298 LEU A C 1
ATOM 2327 O O . LEU A 1 298 ? -59.338 45.499 93.434 1.00 15.00 298 LEU A O 1
ATOM 2332 N N . HIS A 1 299 ? -60.919 43.958 92.942 1.00 15.00 299 HIS A N 1
ATOM 2333 C CA . HIS A 1 299 ? -60.015 42.869 92.590 1.00 15.00 299 HIS A CA 1
ATOM 2334 C C . HIS A 1 299 ? -59.153 42.230 93.673 1.00 15.00 299 HIS A C 1
ATOM 2335 O O . HIS A 1 299 ? -59.243 41.025 93.911 1.00 15.00 299 HIS A O 1
ATOM 2342 N N . SER A 1 300 ? -58.316 43.022 94.322 1.00 15.00 300 SER A N 1
ATOM 2343 C CA . SER A 1 300 ? -57.418 42.475 95.321 1.00 15.00 300 SER A CA 1
ATOM 2344 C C . SER A 1 300 ? -58.033 42.315 96.699 1.00 15.00 300 SER A C 1
ATOM 2345 O O . SER A 1 300 ? -59.086 42.848 96.993 1.00 15.00 300 SER A O 1
ATOM 2348 N N . ALA A 1 301 ? -57.350 41.562 97.541 1.00 15.00 301 ALA A N 1
ATOM 2349 C CA . ALA A 1 301 ? -57.793 41.320 98.894 1.00 15.00 301 ALA A CA 1
ATOM 2350 C C . ALA A 1 301 ? -56.767 41.931 99.824 1.00 15.00 301 ALA A C 1
ATOM 2351 O O . ALA A 1 301 ? -55.627 42.166 99.419 1.00 15.00 301 ALA A O 1
ATOM 2353 N N . ALA A 1 302 ? -57.154 42.182 101.068 1.00 15.00 302 ALA A N 1
ATOM 2354 C CA . ALA A 1 302 ? -56.236 42.771 102.035 1.00 15.00 302 ALA A CA 1
ATOM 2355 C C . ALA A 1 302 ? -55.353 41.694 102.637 1.00 15.00 302 ALA A C 1
ATOM 2356 O O . ALA A 1 302 ? -55.640 40.511 102.517 1.00 15.00 302 ALA A O 1
ATOM 2358 N N . THR A 1 303 ? -54.244 42.102 103.239 1.00 15.00 303 THR A N 1
ATOM 2359 C CA . THR A 1 303 ? -53.317 41.170 103.867 1.00 15.00 303 THR A CA 1
ATOM 2360 C C . THR A 1 303 ? -53.520 41.164 105.375 1.00 15.00 303 THR A C 1
ATOM 2361 O O . THR A 1 303 ? -53.751 40.125 105.973 1.00 15.00 303 THR A O 1
ATOM 2365 N N . THR A 1 304 ? -53.374 42.322 105.999 1.00 15.00 304 THR A N 1
ATOM 2366 C CA . THR A 1 304 ? -53.551 42.431 107.440 1.00 15.00 304 THR A CA 1
ATOM 2367 C C . THR A 1 304 ? -55.039 42.481 107.812 1.00 15.00 304 THR A C 1
ATOM 2368 O O . THR A 1 304 ? -55.473 41.838 108.774 1.00 15.00 304 THR A O 1
ATOM 2372 N N . GLU A 1 305 ? -55.815 43.197 106.998 1.00 15.00 305 GLU A N 1
ATOM 2373 C CA . GLU A 1 305 ? -57.242 43.390 107.231 1.00 15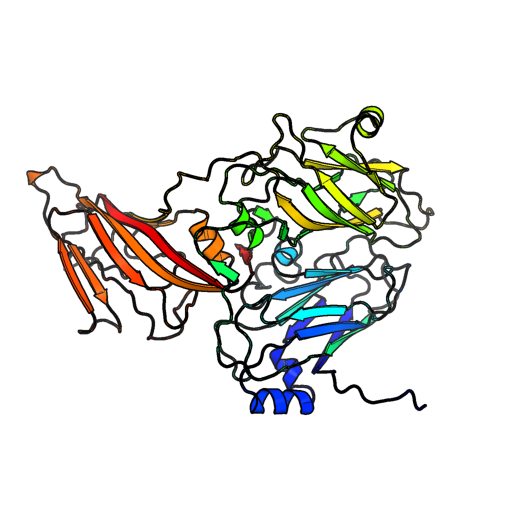.00 305 GLU A CA 1
ATOM 2374 C C . GLU A 1 305 ? -58.207 42.352 106.659 1.00 15.00 305 GLU A C 1
ATOM 2375 O O . GLU A 1 305 ? -58.099 41.907 105.511 1.00 15.00 305 GLU A O 1
ATOM 2381 N N . GLU A 1 306 ? -59.203 42.039 107.477 1.00 15.00 306 GLU A N 1
ATOM 2382 C CA . GLU A 1 306 ? -60.225 41.056 107.163 1.00 15.00 306 GLU A CA 1
ATOM 2383 C C . GLU A 1 306 ? -61.502 41.696 106.645 1.00 15.00 306 GLU A C 1
ATOM 2384 O O . GLU A 1 306 ? -61.789 42.861 106.935 1.00 15.00 306 GLU A O 1
ATOM 2390 N N . GLY A 1 307 ? -62.295 40.905 105.925 1.00 15.00 307 GLY A N 1
ATOM 2391 C CA . GLY A 1 307 ? -63.547 41.401 105.377 1.00 15.00 307 GLY A CA 1
ATOM 2392 C C . GLY A 1 307 ? -63.316 42.078 104.040 1.00 15.00 307 GLY A C 1
ATOM 2393 O O . GLY A 1 307 ? -64.074 42.955 103.613 1.00 15.00 307 GLY A O 1
ATOM 2394 N N . PHE A 1 308 ? -62.240 41.663 103.384 1.00 15.00 308 PHE A N 1
ATOM 2395 C CA . PHE A 1 308 ? -61.869 42.204 102.094 1.00 15.00 308 PHE A CA 1
ATOM 2396 C C . PHE A 1 308 ? -61.629 41.002 101.201 1.00 15.00 308 PHE A C 1
ATOM 2397 O O . PHE A 1 308 ? -60.504 40.739 100.768 1.00 15.00 308 PHE A O 1
ATOM 2405 N N . GLY A 1 309 ? -62.715 40.276 100.944 1.00 15.00 309 GLY A N 1
ATOM 2406 C CA . GLY A 1 309 ? -62.658 39.079 100.129 1.00 15.00 309 GLY A CA 1
ATOM 2407 C C . GLY A 1 309 ? -62.768 37.888 101.055 1.00 15.00 309 GLY A C 1
ATOM 2408 O O . GLY A 1 309 ? -62.594 38.040 102.273 1.00 15.00 309 GLY A O 1
ATOM 2409 N N . ARG A 1 310 ? -63.102 36.724 100.494 1.00 15.00 310 ARG A N 1
ATOM 2410 C CA . ARG A 1 310 ? -63.235 35.484 101.261 1.00 15.00 310 ARG A CA 1
ATOM 2411 C C . ARG A 1 310 ? -63.524 34.283 100.356 1.00 15.00 310 ARG A C 1
ATOM 2412 O O . ARG A 1 310 ? -63.930 34.455 99.201 1.00 15.00 310 ARG A O 1
ATOM 2420 N N . LEU A 1 311 ? -63.230 33.083 100.853 1.00 15.00 311 LEU A N 1
ATOM 2421 C CA . LEU A 1 311 ? -63.459 31.846 100.104 1.00 15.00 311 LEU A CA 1
ATOM 2422 C C . LEU A 1 311 ? -64.766 31.244 100.575 1.00 15.00 311 LEU A C 1
ATOM 2423 O O . LEU A 1 311 ? -64.909 30.915 101.746 1.00 15.00 311 LEU A O 1
ATOM 2428 N N . GLY A 1 312 ? -65.713 31.083 99.663 1.00 15.00 312 GLY A N 1
ATOM 2429 C CA . GLY A 1 312 ? -67.007 30.558 100.048 1.00 15.00 312 GLY A CA 1
ATOM 2430 C C . GLY A 1 312 ? -67.255 29.080 99.864 1.00 15.00 312 GLY A C 1
ATOM 2431 O O . GLY A 1 312 ? -66.886 28.509 98.836 1.00 15.00 312 GLY A O 1
ATOM 2432 N N . ILE A 1 313 ? -67.910 28.470 100.848 1.00 15.00 313 ILE A N 1
ATOM 2433 C CA . ILE A 1 313 ? -68.236 27.055 100.806 1.00 15.00 313 ILE A CA 1
ATOM 2434 C C . ILE A 1 313 ? -69.724 26.889 101.097 1.00 15.00 313 ILE A C 1
ATOM 2435 O O . ILE A 1 313 ? -70.121 26.666 102.235 1.00 15.00 313 ILE A O 1
ATOM 2440 N N . LEU A 1 314 ? -70.546 27.029 100.067 1.00 15.00 314 LEU A N 1
ATOM 2441 C CA . LEU A 1 314 ? -71.998 26.895 100.189 1.00 15.00 314 LEU A CA 1
ATOM 2442 C C . LEU A 1 314 ? -72.438 25.435 100.093 1.00 15.00 314 LEU A C 1
ATOM 2443 O O . LEU A 1 314 ? -72.162 24.772 99.093 1.00 15.00 314 LEU A O 1
ATOM 2448 N N . PRO A 1 315 ? -73.068 24.895 101.154 1.00 15.00 315 PRO A N 1
ATOM 2449 C CA . PRO A 1 315 ? -73.517 23.501 101.090 1.00 15.00 315 PRO A CA 1
ATOM 2450 C C . PRO A 1 315 ? -74.604 23.357 100.023 1.00 15.00 315 PRO A C 1
ATOM 2451 O O . PRO A 1 315 ? -75.590 24.090 100.022 1.00 15.00 315 PRO A O 1
ATOM 2455 N N . LEU A 1 316 ? -74.377 22.438 99.087 1.00 15.00 316 LEU A N 1
ATOM 2456 C CA . LEU A 1 316 ? -75.279 22.192 97.961 1.00 15.00 316 LEU A CA 1
ATOM 2457 C C . LEU A 1 316 ? -76.373 21.185 98.263 1.00 15.00 316 LEU A C 1
ATOM 2458 O O . LEU A 1 316 ? -77.544 21.542 98.384 1.00 15.00 316 LEU A O 1
ATOM 2463 N N . SER A 1 317 ? -75.991 19.918 98.343 1.00 15.00 317 SER A N 1
ATOM 2464 C CA . SER A 1 317 ? -76.934 18.853 98.633 1.00 15.00 317 SER A CA 1
ATOM 2465 C C . SER A 1 317 ? -76.731 18.353 100.057 1.00 15.00 317 SER A C 1
ATOM 2466 O O . SER A 1 317 ? -75.765 17.648 100.350 1.00 15.00 317 SER A O 1
ATOM 2469 N N . GLY A 1 318 ? -77.655 18.753 100.929 1.00 15.00 318 GLY A N 1
ATOM 2470 C CA . GLY A 1 318 ? -77.619 18.428 102.348 1.00 15.00 318 GLY A CA 1
ATOM 2471 C C . GLY A 1 318 ? -77.093 17.073 102.765 1.00 15.00 318 GLY A C 1
ATOM 2472 O O . GLY A 1 318 ? -77.196 16.105 102.011 1.00 15.00 318 GLY A O 1
ATOM 2473 N N . PRO A 1 319 ? -76.486 16.988 103.960 1.00 15.00 319 PRO A N 1
ATOM 2474 C CA . PRO A 1 319 ? -75.932 15.743 104.487 1.00 15.00 319 PRO A CA 1
ATOM 2475 C C . PRO A 1 319 ? -76.959 14.622 104.641 1.00 15.00 319 PRO A C 1
ATOM 2476 O O . PRO A 1 319 ? -77.916 14.719 105.411 1.00 15.00 319 PRO A O 1
ATOM 2480 N N . ILE A 1 320 ? -76.756 13.564 103.869 1.00 15.00 320 ILE A N 1
ATOM 2481 C CA . ILE A 1 320 ? -77.630 12.409 103.884 1.00 15.00 320 ILE A CA 1
ATOM 2482 C C . ILE A 1 320 ? -76.905 11.258 104.575 1.00 15.00 320 ILE A C 1
ATOM 2483 O O . ILE A 1 320 ? -75.878 10.775 104.091 1.00 15.00 320 ILE A O 1
ATOM 2488 N N . ALA A 1 321 ? -77.397 10.890 105.756 1.00 15.00 321 ALA A N 1
ATOM 2489 C CA . ALA A 1 321 ? -76.825 9.799 106.549 1.00 15.00 321 ALA A CA 1
ATOM 2490 C C . ALA A 1 321 ? -77.954 9.050 107.242 1.00 15.00 321 ALA A C 1
ATOM 2491 O O . ALA A 1 321 ? -78.945 9.657 107.637 1.00 15.00 321 ALA A O 1
ATOM 2493 N N . PRO A 1 322 ? -77.826 7.725 107.401 1.00 15.00 322 PRO A N 1
ATOM 2494 C CA . PRO A 1 322 ? -78.867 6.938 108.059 1.00 15.00 322 PRO A CA 1
ATOM 2495 C C . PRO A 1 322 ? -79.139 7.579 109.403 1.00 15.00 322 PRO A C 1
ATOM 2496 O O . PRO A 1 322 ? -78.263 8.235 109.965 1.00 15.00 322 PRO A O 1
ATOM 2500 N N . ASP A 1 323 ? -80.337 7.378 109.930 1.00 15.00 323 ASP A N 1
ATOM 2501 C CA . ASP A 1 323 ? -80.707 7.966 111.215 1.00 15.00 323 ASP A CA 1
ATOM 2502 C C . ASP A 1 323 ? -79.778 7.534 112.339 1.00 15.00 323 ASP A C 1
ATOM 2503 O O . ASP A 1 323 ? -79.566 8.267 113.301 1.00 15.00 323 ASP A O 1
ATOM 2508 N N . ALA A 1 324 ? -79.281 6.309 112.237 1.00 15.00 324 ALA A N 1
ATOM 2509 C CA . ALA A 1 324 ? -78.388 5.774 113.249 1.00 15.00 324 ALA A CA 1
ATOM 2510 C C . ALA A 1 324 ? -77.102 6.605 113.351 1.00 15.00 324 ALA A C 1
ATOM 2511 O O . ALA A 1 324 ? -76.441 6.631 114.401 1.00 15.00 324 ALA A O 1
ATOM 2513 N N . HIS A 1 325 ? -76.737 7.278 112.263 1.00 15.00 325 HIS A N 1
ATOM 2514 C CA . HIS A 1 325 ? -75.534 8.091 112.274 1.00 15.00 325 HIS A CA 1
ATOM 2515 C C . HIS A 1 325 ? -75.760 9.424 112.958 1.00 15.00 325 HIS A C 1
ATOM 2516 O O . HIS A 1 325 ? -76.707 10.152 112.664 1.00 15.00 325 HIS A O 1
ATOM 2523 N N . VAL A 1 326 ? -74.867 9.723 113.881 1.00 15.00 326 VAL A N 1
ATOM 2524 C CA . VAL A 1 326 ? -74.892 10.971 114.611 1.00 15.00 326 VAL A CA 1
ATOM 2525 C C . VAL A 1 326 ? -73.609 11.641 114.158 1.00 15.00 326 VAL A C 1
ATOM 2526 O O . VAL A 1 326 ? -72.649 10.948 113.812 1.00 15.00 326 VAL A O 1
ATOM 2530 N N . GLY A 1 327 ? -73.583 12.967 114.136 1.00 15.00 327 GLY A N 1
ATOM 2531 C CA . GLY A 1 327 ? -72.369 13.648 113.729 1.00 15.00 327 GLY A CA 1
ATOM 2532 C C . GLY A 1 327 ? -72.545 14.341 112.404 1.00 15.00 327 GLY A C 1
ATOM 2533 O O . GLY A 1 327 ? -73.161 13.797 111.488 1.00 15.00 327 GLY A O 1
ATOM 2534 N N . SER A 1 328 ? -71.989 15.546 112.318 1.00 15.00 328 SER A N 1
ATOM 2535 C CA . SER A 1 328 ? -72.065 16.393 111.136 1.00 15.00 328 SER A CA 1
ATOM 2536 C C . SER A 1 328 ? -71.114 15.944 110.054 1.00 15.00 328 SER A C 1
ATOM 2537 O O . SER A 1 328 ? -70.354 14.996 110.237 1.00 15.00 328 SER A O 1
ATOM 2540 N N . TYR A 1 329 ? -71.211 16.587 108.900 1.00 15.00 329 TYR A N 1
ATOM 2541 C CA . TYR A 1 329 ? -70.303 16.297 107.813 1.00 15.00 329 TYR A CA 1
ATOM 2542 C C . TYR A 1 329 ? -69.118 17.137 108.239 1.00 15.00 329 TYR A C 1
ATOM 2543 O O . TYR A 1 329 ? -69.290 18.232 108.765 1.00 15.00 329 TYR A O 1
ATOM 2552 N N . GLU A 1 330 ? -67.921 16.625 108.024 1.00 15.00 330 GLU A N 1
ATOM 2553 C CA . GLU A 1 330 ? -66.725 17.326 108.438 1.00 15.00 330 GLU A CA 1
ATOM 2554 C C . GLU A 1 330 ? -65.629 17.186 107.397 1.00 15.00 330 GLU A C 1
ATOM 2555 O O . GLU A 1 330 ? -65.401 16.100 106.863 1.00 15.00 330 GLU A O 1
ATOM 2561 N N . PHE A 1 331 ? -64.959 18.290 107.101 1.00 15.00 331 PHE A N 1
ATOM 2562 C CA . PHE A 1 331 ? -63.877 18.286 106.133 1.00 15.00 331 PHE A CA 1
ATOM 2563 C C . PHE A 1 331 ? -62.792 19.277 106.520 1.00 15.00 331 PHE A C 1
ATOM 2564 O O . PHE A 1 331 ? -63.066 20.293 107.150 1.00 15.00 331 PHE A O 1
ATOM 2572 N N . ILE A 1 332 ? -61.554 18.956 106.179 1.00 15.00 332 ILE A N 1
ATOM 2573 C CA . ILE A 1 332 ? -60.427 19.815 106.489 1.00 15.00 332 ILE A CA 1
ATOM 2574 C C . ILE A 1 332 ? -59.916 20.459 105.208 1.00 15.00 332 ILE A C 1
ATOM 2575 O O . ILE A 1 332 ? -59.585 19.759 104.250 1.00 15.00 332 ILE A O 1
ATOM 2580 N N . VAL A 1 333 ? -59.902 21.787 105.175 1.00 15.00 333 VAL A N 1
ATOM 2581 C CA . VAL A 1 333 ? -59.429 22.519 104.005 1.00 15.00 333 VAL A CA 1
ATOM 2582 C C . VAL A 1 333 ? -57.942 22.772 104.175 1.00 15.00 333 VAL A C 1
ATOM 2583 O O . VAL A 1 333 ? -57.477 23.042 105.273 1.00 15.00 333 VAL A O 1
ATOM 2587 N N . HIS A 1 334 ? -57.194 22.698 103.090 1.00 15.00 334 HIS A N 1
ATOM 2588 C CA . HIS A 1 334 ? -55.761 22.907 103.164 1.00 15.00 334 HIS A CA 1
ATOM 2589 C C . HIS A 1 334 ? -55.295 23.897 102.112 1.00 15.00 334 HIS A C 1
ATOM 2590 O O . HIS A 1 334 ? -55.401 23.615 100.925 1.00 15.00 334 HIS A O 1
ATOM 2597 N N . ILE A 1 335 ? -54.808 25.062 102.534 1.00 15.00 335 ILE A N 1
ATOM 2598 C CA . ILE A 1 335 ? -54.299 26.052 101.594 1.00 15.00 335 ILE A CA 1
ATOM 2599 C C . ILE A 1 335 ? -52.867 25.632 101.256 1.00 15.00 335 ILE A C 1
ATOM 2600 O O . ILE A 1 335 ? -52.119 25.172 102.126 1.00 15.00 335 ILE A O 1
ATOM 2605 N N . ASN A 1 336 ? -52.504 25.725 99.983 1.00 15.00 336 ASN A N 1
ATOM 2606 C CA . ASN A 1 336 ? -51.183 25.298 99.553 1.00 15.00 336 ASN A CA 1
ATOM 2607 C C . ASN A 1 336 ? -50.243 26.380 99.010 1.00 15.00 336 ASN A C 1
ATOM 2608 O O . ASN A 1 336 ? -49.425 26.902 99.766 1.00 15.00 336 ASN A O 1
ATOM 2613 N N . THR A 1 337 ? -50.308 26.689 97.716 1.00 15.00 337 THR A N 1
ATOM 2614 C CA . THR A 1 337 ? -49.420 27.707 97.147 1.00 15.00 337 THR A CA 1
ATOM 2615 C C . THR A 1 337 ? -50.192 28.760 96.377 1.00 15.00 337 THR A C 1
ATOM 2616 O O . THR A 1 337 ? -51.196 28.450 95.742 1.00 15.00 337 THR A O 1
ATOM 2620 N N . TRP A 1 338 ? -49.731 30.003 96.416 1.00 15.00 338 TRP A N 1
ATOM 2621 C CA . TRP A 1 338 ? -50.429 31.050 95.692 1.00 15.00 338 TRP A CA 1
ATOM 2622 C C . TRP A 1 338 ? -49.572 31.668 94.610 1.00 15.00 338 TRP A C 1
ATOM 2623 O O . TRP A 1 338 ? -48.417 32.028 94.835 1.00 15.00 338 TRP A O 1
ATOM 2634 N N . ARG A 1 339 ? -50.127 31.718 93.411 1.00 15.00 339 ARG A N 1
ATOM 2635 C CA . ARG A 1 339 ? -49.432 32.303 92.288 1.00 15.00 339 ARG A CA 1
ATOM 2636 C C . ARG A 1 339 ? -49.844 33.761 92.303 1.00 15.00 339 ARG A C 1
ATOM 2637 O O . ARG A 1 339 ? -51.033 34.073 92.367 1.00 15.00 339 ARG A O 1
ATOM 2645 N N . PRO A 1 340 ? -48.872 34.665 92.422 1.00 15.00 340 PRO A N 1
ATOM 2646 C CA . PRO A 1 340 ? -49.176 36.093 92.435 1.00 15.00 340 PRO A CA 1
ATOM 2647 C C . PRO A 1 340 ? -49.845 36.510 91.140 1.00 15.00 340 PRO A C 1
ATOM 2648 O O . PRO A 1 340 ? -49.808 35.789 90.149 1.00 15.00 340 PRO A O 1
ATOM 2652 N N . ASP A 1 341 ? -50.500 37.658 91.181 1.00 15.00 341 ASP A N 1
ATOM 2653 C CA . ASP A 1 341 ? -51.201 38.195 90.028 1.00 15.00 341 ASP A CA 1
ATOM 2654 C C . ASP A 1 341 ? -50.260 39.011 89.152 1.00 15.00 341 ASP A C 1
ATOM 2655 O O . ASP A 1 341 ? -49.386 38.457 88.498 1.00 15.00 341 ASP A O 1
ATOM 2660 N N . SER A 1 342 ? -50.422 40.329 89.155 1.00 15.00 342 SER A N 1
ATOM 2661 C CA . SER A 1 342 ? -49.578 41.210 88.361 1.00 15.00 342 SER A CA 1
ATOM 2662 C C . SER A 1 342 ? -49.828 42.663 88.766 1.00 15.00 342 SER A C 1
ATOM 2663 O O . SER A 1 342 ? -48.948 43.517 88.624 1.00 15.00 342 SER A O 1
ATOM 2666 N N . GLN A 1 343 ? -51.026 42.948 89.274 1.00 15.00 343 GLN A N 1
ATOM 2667 C CA . GLN A 1 343 ? -51.337 44.302 89.702 1.00 15.00 343 GLN A CA 1
ATOM 2668 C C . GLN A 1 343 ? -50.553 44.609 90.966 1.00 15.00 343 GLN A C 1
ATOM 2669 O O . GLN A 1 343 ? -50.413 43.753 91.840 1.00 15.00 343 GLN A O 1
ATOM 2675 N N . VAL A 1 344 ? -50.056 45.834 91.062 1.00 15.00 344 VAL A N 1
ATOM 2676 C CA . VAL A 1 344 ? -49.260 46.259 92.206 1.00 15.00 344 VAL A CA 1
ATOM 2677 C C . VAL A 1 344 ? -50.041 46.590 93.472 1.00 15.00 344 VAL A C 1
ATOM 2678 O O . VAL A 1 344 ? -51.247 46.865 93.428 1.00 15.00 344 VAL A O 1
ATOM 2682 N N . HIS A 1 345 ? -49.331 46.554 94.597 1.00 15.00 345 HIS A N 1
ATOM 2683 C CA . HIS A 1 345 ? -49.886 46.864 95.903 1.00 15.00 345 HIS A CA 1
ATOM 2684 C C . HIS A 1 345 ? -48.791 47.586 96.645 1.00 15.00 345 HIS A C 1
ATOM 2685 O O . HIS A 1 345 ? -47.626 47.252 96.506 1.00 15.00 345 HIS A O 1
ATOM 2692 N N . PRO A 1 346 ? -49.146 48.615 97.409 1.00 15.00 346 PRO A N 1
ATOM 2693 C CA . PRO A 1 346 ? -48.177 49.394 98.176 1.00 15.00 346 PRO A CA 1
ATOM 2694 C C . PRO A 1 346 ? -47.589 48.592 99.330 1.00 15.00 346 PRO A C 1
ATOM 2695 O O . PRO A 1 346 ? -48.223 47.666 99.831 1.00 15.00 346 PRO A O 1
ATOM 2699 N N . PRO A 1 347 ? -46.350 48.907 99.739 1.00 15.00 347 PRO A N 1
ATOM 2700 C CA . PRO A 1 347 ? -45.656 48.234 100.838 1.00 15.00 347 PRO A CA 1
ATOM 2701 C C . PRO A 1 347 ? -46.385 48.652 102.092 1.00 15.00 347 PRO A C 1
ATOM 2702 O O . PRO A 1 347 ? -47.341 49.420 102.002 1.00 15.00 347 PRO A O 1
ATOM 2706 N N . MET A 1 348 ? -45.920 48.232 103.265 1.00 15.00 348 MET A N 1
ATOM 2707 C CA . MET A 1 348 ? -46.638 48.622 104.466 1.00 15.00 348 MET A CA 1
ATOM 2708 C C . MET A 1 348 ? -46.498 50.075 104.913 1.00 15.00 348 MET A C 1
ATOM 2709 O O . MET A 1 348 ? -47.494 50.775 105.112 1.00 15.00 348 MET A O 1
ATOM 2714 N N . PHE A 1 349 ? -45.275 50.541 105.092 1.00 15.00 349 PHE A N 1
ATOM 2715 C CA . PHE A 1 349 ? -45.113 51.906 105.551 1.00 15.00 349 PHE A CA 1
ATOM 2716 C C . PHE A 1 349 ? -44.655 52.826 104.427 1.00 15.00 349 PHE A C 1
ATOM 2717 O O . PHE A 1 349 ? -45.344 53.792 104.064 1.00 15.00 349 PHE A O 1
ATOM 2725 N N . SER A 1 350 ? -43.488 52.502 103.880 1.00 15.00 350 SER A N 1
ATOM 2726 C CA . SER A 1 350 ? -42.877 53.227 102.773 1.00 15.00 350 SER A CA 1
ATOM 2727 C C . SER A 1 350 ? -42.060 52.176 102.054 1.00 15.00 350 SER A C 1
ATOM 2728 O O . SER A 1 350 ? -42.178 50.980 102.343 1.00 15.00 350 SER A O 1
ATOM 2731 N N . SER A 1 351 ? -41.201 52.615 101.152 1.00 15.00 351 SER A N 1
ATOM 2732 C CA . SER A 1 351 ? -40.392 51.667 100.433 1.00 15.00 351 SER A CA 1
ATOM 2733 C C . SER A 1 351 ? -39.157 51.336 101.237 1.00 15.00 351 SER A C 1
ATOM 2734 O O . SER A 1 351 ? -38.822 50.172 101.390 1.00 15.00 351 SER A O 1
ATOM 2737 N N . SER A 1 352 ? -38.508 52.353 101.794 1.00 15.00 352 SER A N 1
ATOM 2738 C CA . SER A 1 352 ? -37.277 52.130 102.549 1.00 15.00 352 SER A CA 1
ATOM 2739 C C . SER A 1 352 ? -37.398 51.238 103.771 1.00 15.00 352 SER A C 1
ATOM 2740 O O . SER A 1 352 ? -38.326 51.359 104.581 1.00 15.00 352 SER A O 1
ATOM 2743 N N . GLU A 1 353 ? -36.433 50.331 103.873 1.00 15.00 353 GLU A N 1
ATOM 2744 C CA . GLU A 1 353 ? -36.373 49.374 104.955 1.00 15.00 353 GLU A CA 1
ATOM 2745 C C . GLU A 1 353 ? -35.850 50.095 106.184 1.00 15.00 353 GLU A C 1
ATOM 2746 O O . GLU A 1 353 ? -34.660 50.391 106.290 1.00 15.00 353 GLU A O 1
ATOM 2752 N N . LEU A 1 354 ? -36.766 50.436 107.075 1.00 15.00 354 LEU A N 1
ATOM 2753 C CA . LEU A 1 354 ? -36.444 51.115 108.314 1.00 15.00 354 LEU A CA 1
ATOM 2754 C C . LEU A 1 354 ? -37.633 50.775 109.172 1.00 15.00 354 LEU A C 1
ATOM 2755 O O . LEU A 1 354 ? -38.766 51.096 108.805 1.00 15.00 354 LEU A O 1
ATOM 2760 N N . TYR A 1 355 ? -37.402 50.089 110.283 1.00 15.00 355 TYR A N 1
ATOM 2761 C CA . TYR A 1 355 ? -38.511 49.684 111.130 1.00 15.00 355 TYR A CA 1
ATOM 2762 C C . TYR A 1 355 ? -38.233 49.996 112.581 1.00 15.00 355 TYR A C 1
ATOM 2763 O O . TYR A 1 355 ? -37.117 49.794 113.060 1.00 15.00 355 TYR A O 1
ATOM 2772 N N . ASN A 1 356 ? -39.241 50.523 113.271 1.00 15.00 356 ASN A N 1
ATOM 2773 C CA . ASN A 1 356 ? -39.087 50.879 114.673 1.00 15.00 356 ASN A CA 1
ATOM 2774 C C . ASN A 1 356 ? -38.950 49.607 115.499 1.00 15.00 356 ASN A C 1
ATOM 2775 O O . ASN A 1 356 ? -39.685 48.650 115.293 1.00 15.00 356 ASN A O 1
ATOM 2780 N N . TRP A 1 357 ? -37.928 49.561 116.345 1.00 15.00 357 TRP A N 1
ATOM 2781 C CA . TRP A 1 357 ? -37.704 48.409 117.210 1.00 15.00 357 TRP A CA 1
ATOM 2782 C C . TRP A 1 357 ? -38.420 48.707 118.526 1.00 15.00 357 TRP A C 1
ATOM 2783 O O . TRP A 1 357 ? -39.543 48.247 118.737 1.00 15.00 357 TRP A O 1
ATOM 2794 N N . PHE A 1 358 ? -37.791 49.482 119.405 1.00 15.00 358 PHE A N 1
ATOM 2795 C CA . PHE A 1 358 ? -38.418 49.850 120.671 1.00 15.00 358 PHE A CA 1
ATOM 2796 C C . PHE A 1 358 ? -38.172 51.328 120.956 1.00 15.00 358 PHE A C 1
ATOM 2797 O O . PHE A 1 358 ? -37.409 51.987 120.241 1.00 15.00 358 PHE A O 1
ATOM 2805 N N . THR A 1 359 ? -38.877 51.860 121.951 1.00 15.00 359 THR A N 1
ATOM 2806 C CA . THR A 1 359 ? -38.747 53.259 122.360 1.00 15.00 359 THR A CA 1
ATOM 2807 C C . THR A 1 359 ? -38.847 53.287 123.878 1.00 15.00 359 THR A C 1
ATOM 2808 O O . THR A 1 359 ? -39.896 52.956 124.440 1.00 15.00 359 THR A O 1
ATOM 2812 N N . LEU A 1 360 ? -37.749 53.625 124.551 1.00 15.00 360 LEU A N 1
ATOM 2813 C CA . LEU A 1 360 ? -37.780 53.629 126.002 1.00 15.00 360 LEU A CA 1
ATOM 2814 C C . LEU A 1 360 ? -37.975 54.997 126.656 1.00 15.00 360 LEU A C 1
ATOM 2815 O O . LEU A 1 360 ? -37.336 55.985 126.291 1.00 15.00 360 LEU A O 1
ATOM 2820 N N . THR A 1 361 ? -38.944 55.031 127.570 1.00 15.00 361 THR A N 1
ATOM 2821 C CA . THR A 1 361 ? -39.337 56.219 128.316 1.00 15.00 361 THR A CA 1
ATOM 2822 C C . THR A 1 361 ? -39.185 55.942 129.801 1.00 15.00 361 THR A C 1
ATOM 2823 O O . THR A 1 361 ? -39.154 54.791 130.192 1.00 15.00 361 THR A O 1
ATOM 2827 N N . ASN A 1 362 ? -39.131 56.988 130.627 1.00 15.00 362 ASN A N 1
ATOM 2828 C CA . ASN A 1 362 ? -39.004 56.840 132.090 1.00 15.00 362 ASN A CA 1
ATOM 2829 C C . ASN A 1 362 ? -37.781 56.068 132.544 1.00 15.00 362 ASN A C 1
ATOM 2830 O O . ASN A 1 362 ? -37.901 55.063 133.245 1.00 15.00 362 ASN A O 1
ATOM 2835 N N . LEU A 1 363 ? -36.604 56.535 132.149 1.00 15.00 363 LEU A N 1
ATOM 2836 C CA . LEU A 1 363 ? -35.383 55.853 132.526 1.00 15.00 363 LEU A CA 1
ATOM 2837 C C . LEU A 1 363 ? -35.214 56.052 134.020 1.00 15.00 363 LEU A C 1
ATOM 2838 O O . LEU A 1 363 ? -35.541 57.113 134.551 1.00 15.00 363 LEU A O 1
ATOM 2843 N N . LYS A 1 364 ? -34.779 55.004 134.702 1.00 15.00 364 LYS A N 1
ATOM 2844 C CA . LYS A 1 364 ? -34.572 55.060 136.131 1.00 15.00 364 LYS A CA 1
ATOM 2845 C C . LYS A 1 364 ? -33.087 54.953 136.356 1.00 15.00 364 LYS A C 1
ATOM 2846 O O . LYS A 1 364 ? -32.532 53.854 136.404 1.00 15.00 364 LYS A O 1
ATOM 2852 N N . PRO A 1 365 ? -32.409 56.103 136.419 1.00 15.00 365 PRO A N 1
ATOM 2853 C CA . PRO A 1 365 ? -30.963 56.202 136.632 1.00 15.00 365 PRO A CA 1
ATOM 2854 C C . PRO A 1 365 ? -30.636 55.819 138.056 1.00 15.00 365 PRO A C 1
ATOM 2855 O O . PRO A 1 365 ? -31.462 56.024 138.949 1.00 15.00 365 PRO A O 1
ATOM 2859 N N . ASP A 1 366 ? -29.453 55.255 138.282 1.00 15.00 366 ASP A N 1
ATOM 2860 C CA . ASP A 1 366 ? -29.084 54.867 139.641 1.00 15.00 366 ASP A CA 1
ATOM 2861 C C . ASP A 1 366 ? -29.244 56.067 140.571 1.00 15.00 366 ASP A C 1
ATOM 2862 O O . ASP A 1 366 ? -29.016 57.223 140.181 1.00 15.00 366 ASP A O 1
ATOM 2867 N N . ALA A 1 367 ? -29.582 55.767 141.814 1.00 15.00 367 ALA A N 1
ATOM 2868 C CA . ALA A 1 367 ? -29.795 56.786 142.815 1.00 15.00 367 ALA A CA 1
ATOM 2869 C C . ALA A 1 367 ? -28.656 57.787 142.929 1.00 15.00 367 ALA A C 1
ATOM 2870 O O . ALA A 1 367 ? -28.895 58.984 143.039 1.00 15.00 367 ALA A O 1
ATOM 2872 N N . ASN A 1 368 ? -27.425 57.299 142.852 1.00 15.00 368 ASN A N 1
ATOM 2873 C CA . ASN A 1 368 ? -26.263 58.158 143.022 1.00 15.00 368 ASN A CA 1
ATOM 2874 C C . ASN A 1 368 ? -25.688 58.916 141.843 1.00 15.00 368 ASN A C 1
ATOM 2875 O O . ASN A 1 368 ? -25.640 60.147 141.869 1.00 15.00 368 ASN A O 1
ATOM 2880 N N . THR A 1 369 ? -25.170 58.201 140.852 1.00 15.00 369 THR A N 1
ATOM 2881 C CA . THR A 1 369 ? -24.607 58.862 139.678 1.00 15.00 369 THR A CA 1
ATOM 2882 C C . THR A 1 369 ? -25.695 59.415 138.767 1.00 15.00 369 THR A C 1
ATOM 2883 O O . THR A 1 369 ? -25.435 60.279 137.928 1.00 15.00 369 THR A O 1
ATOM 2887 N N . GLY A 1 370 ? -26.916 58.921 138.945 1.00 15.00 370 GLY A N 1
ATOM 2888 C CA . GLY A 1 370 ? -28.018 59.383 138.128 1.00 15.00 370 GLY A CA 1
ATOM 2889 C C . GLY A 1 370 ? -27.770 59.045 136.675 1.00 15.00 370 GLY A C 1
ATOM 2890 O O . GLY A 1 370 ? -28.304 59.704 135.772 1.00 15.00 370 GLY A O 1
ATOM 2891 N N . VAL A 1 371 ? -26.983 57.994 136.460 1.00 15.00 371 VAL A N 1
ATOM 2892 C CA . VAL A 1 371 ? -26.641 57.533 135.124 1.00 15.00 371 VAL A CA 1
ATOM 2893 C C . VAL A 1 371 ? -27.311 56.193 134.878 1.00 15.00 371 VAL A C 1
ATOM 2894 O O . VAL A 1 371 ? -27.366 55.357 135.780 1.00 15.00 371 VAL A O 1
ATOM 2898 N N . VAL A 1 372 ? -27.881 56.018 133.691 1.00 15.00 372 VAL A N 1
ATOM 2899 C CA . VAL A 1 372 ? -28.501 54.750 133.329 1.00 15.00 372 VAL A CA 1
ATOM 2900 C C . VAL A 1 372 ? -27.682 54.237 132.161 1.00 15.00 372 VAL A C 1
ATOM 2901 O O . VAL A 1 372 ? -27.245 55.025 131.319 1.00 15.00 372 VAL A O 1
ATOM 2905 N N . ASN A 1 373 ? -27.460 52.928 132.126 1.00 15.00 373 ASN A N 1
ATOM 2906 C CA . ASN A 1 373 ? -26.717 52.290 131.049 1.00 15.00 373 ASN A CA 1
ATOM 2907 C C . ASN A 1 373 ? -27.591 51.179 130.507 1.00 15.00 373 ASN A C 1
ATOM 2908 O O . ASN A 1 373 ? -28.014 50.308 131.266 1.00 15.00 373 ASN A O 1
ATOM 2913 N N . PHE A 1 374 ? -27.912 51.233 129.220 1.00 15.00 374 PHE A N 1
ATOM 2914 C CA . PHE A 1 374 ? -28.726 50.194 128.606 1.00 15.00 374 PHE A CA 1
ATOM 2915 C C . PHE A 1 374 ? -27.804 49.431 127.680 1.00 15.00 374 PHE A C 1
ATOM 2916 O O . PHE A 1 374 ? -26.892 50.020 127.107 1.00 15.00 374 PHE A O 1
ATOM 2924 N N . ASP A 1 375 ? -28.019 48.126 127.560 1.00 15.00 375 ASP A N 1
ATOM 2925 C CA . ASP A 1 375 ? -27.205 47.277 126.693 1.00 15.00 375 ASP A CA 1
ATOM 2926 C C . ASP A 1 375 ? -28.061 46.571 125.656 1.00 15.00 375 ASP A C 1
ATOM 2927 O O . ASP A 1 375 ? -28.800 45.649 125.986 1.00 15.00 375 ASP A O 1
ATOM 2932 N N . ILE A 1 376 ? -27.992 47.017 124.409 1.00 15.00 376 ILE A N 1
ATOM 2933 C CA . ILE A 1 376 ? -28.770 46.393 123.352 1.00 15.00 376 ILE A CA 1
ATOM 2934 C C . ILE A 1 376 ? -27.873 45.305 122.785 1.00 15.00 376 ILE A C 1
ATOM 2935 O O . ILE A 1 376 ? -26.859 45.601 122.189 1.00 15.00 376 ILE A O 1
ATOM 2940 N N . PRO A 1 377 ? -28.215 44.032 123.014 1.00 15.00 377 PRO A N 1
ATOM 2941 C CA . PRO A 1 377 ? -27.525 42.814 122.600 1.00 15.00 377 PRO A CA 1
ATOM 2942 C C . PRO A 1 377 ? -26.950 42.700 121.199 1.00 15.00 377 PRO A C 1
ATOM 2943 O O . PRO A 1 377 ? -26.097 43.474 120.799 1.00 15.00 377 PRO A O 1
ATOM 2947 N N . GLY A 1 378 ? -27.392 41.689 120.474 1.00 15.00 378 GLY A N 1
ATOM 2948 C CA . GLY A 1 378 ? -26.878 41.451 119.147 1.00 15.00 378 GLY A CA 1
ATOM 2949 C C . GLY A 1 378 ? -27.862 40.568 118.432 1.00 15.00 378 GLY A C 1
ATOM 2950 O O . GLY A 1 378 ? -27.688 40.285 117.263 1.00 15.00 378 GLY A O 1
ATOM 2951 N N . TYR A 1 379 ? -28.871 40.085 119.147 1.00 15.00 379 TYR A N 1
ATOM 2952 C CA . TYR A 1 379 ? -29.901 39.257 118.548 1.00 15.00 379 TYR A CA 1
ATOM 2953 C C . TYR A 1 379 ? -31.169 40.098 118.541 1.00 15.00 379 TYR A C 1
ATOM 2954 O O . TYR A 1 379 ? -31.401 40.853 119.480 1.00 15.00 379 TYR A O 1
ATOM 2963 N N . ILE A 1 380 ? -31.919 40.082 117.445 1.00 15.00 380 ILE A N 1
ATOM 2964 C CA . ILE A 1 380 ? -33.157 40.851 117.411 1.00 15.00 380 ILE A CA 1
ATOM 2965 C C . ILE A 1 380 ? -34.131 40.084 118.289 1.00 15.00 380 ILE A C 1
ATOM 2966 O O . ILE A 1 380 ? -34.323 38.883 118.103 1.00 15.00 380 ILE A O 1
ATOM 2971 N N . HIS A 1 381 ? -34.741 40.782 119.244 1.00 15.00 381 HIS A N 1
ATOM 2972 C CA . HIS A 1 381 ? -35.677 40.174 120.186 1.00 15.00 381 HIS A CA 1
ATOM 2973 C C . HIS A 1 381 ? -36.535 41.239 120.854 1.00 15.00 381 HIS A C 1
ATOM 2974 O O . HIS A 1 381 ? -36.266 42.431 120.735 1.00 15.00 381 HIS A O 1
ATOM 2981 N N . ASP A 1 382 ? -37.539 40.801 121.603 1.00 15.00 382 ASP A N 1
ATOM 2982 C CA . ASP A 1 382 ? -38.409 41.726 122.311 1.00 15.00 382 ASP A CA 1
ATOM 2983 C C . ASP A 1 382 ? -37.585 42.358 123.422 1.00 15.00 382 ASP A C 1
ATOM 2984 O O . ASP A 1 382 ? -37.457 41.797 124.507 1.00 15.00 382 ASP A O 1
ATOM 2989 N N . PHE A 1 383 ? -36.967 43.491 123.122 1.00 15.00 383 PHE A N 1
ATOM 2990 C CA . PHE A 1 383 ? -36.146 44.170 124.103 1.00 15.00 383 PHE A CA 1
ATOM 2991 C C . PHE A 1 383 ? -36.984 44.640 125.258 1.00 15.00 383 PHE A C 1
ATOM 2992 O O . PHE A 1 383 ? -38.089 45.142 125.070 1.00 15.00 383 PHE A O 1
ATOM 3000 N N . ALA A 1 384 ? -36.438 44.503 126.455 1.00 15.00 384 ALA A N 1
ATOM 3001 C CA . ALA A 1 384 ? -37.118 44.949 127.656 1.00 15.00 384 ALA A CA 1
ATOM 3002 C C . ALA A 1 384 ? -36.126 44.932 128.803 1.00 15.00 384 ALA A C 1
ATOM 3003 O O . ALA A 1 384 ? -35.430 43.942 128.998 1.00 15.00 384 ALA A O 1
ATOM 3005 N N . SER A 1 385 ? -35.978 46.069 129.478 1.00 15.00 385 SER A N 1
ATOM 3006 C CA . SER A 1 385 ? -35.082 46.172 130.626 1.00 15.00 385 SER A CA 1
ATOM 3007 C C . SER A 1 385 ? -35.941 46.650 131.798 1.00 15.00 385 SER A C 1
ATOM 3008 O O . SER A 1 385 ? -37.156 46.837 131.649 1.00 15.00 385 SER A O 1
ATOM 3011 N N . LYS A 1 386 ? -35.317 46.860 132.953 1.00 15.00 386 LYS A N 1
ATOM 3012 C CA . LYS A 1 386 ? -36.049 47.299 134.137 1.00 15.00 386 LYS A CA 1
ATOM 3013 C C . LYS A 1 386 ? -35.615 48.674 134.646 1.00 15.00 386 LYS A C 1
ATOM 3014 O O . LYS A 1 386 ? -35.882 49.039 135.799 1.00 15.00 386 LYS A O 1
ATOM 3020 N N . ASP A 1 387 ? -34.948 49.437 133.784 1.00 15.00 387 ASP A N 1
ATOM 3021 C CA . ASP A 1 387 ? -34.493 50.763 134.157 1.00 15.00 387 ASP A CA 1
ATOM 3022 C C . ASP A 1 387 ? -35.110 51.784 133.240 1.00 15.00 387 ASP A C 1
ATOM 3023 O O . ASP A 1 387 ? -34.574 52.864 133.048 1.00 15.00 387 ASP A O 1
ATOM 3028 N N . ALA A 1 388 ? -36.241 51.420 132.664 1.00 15.00 388 ALA A N 1
ATOM 3029 C CA . ALA A 1 388 ? -36.964 52.293 131.769 1.00 15.00 388 ALA A CA 1
ATOM 3030 C C . ALA A 1 388 ? -38.270 51.616 131.447 1.00 15.00 388 ALA A C 1
ATOM 3031 O O . ALA A 1 388 ? -38.507 50.477 131.847 1.00 15.00 388 ALA A O 1
ATOM 3033 N N . THR A 1 389 ? -39.094 52.309 130.679 1.00 15.00 389 THR A N 1
ATOM 3034 C CA . THR A 1 389 ? -40.403 51.821 130.279 1.00 15.00 389 THR A CA 1
ATOM 3035 C C . THR A 1 389 ? -40.309 51.565 128.781 1.00 15.00 389 THR A C 1
ATOM 3036 O O . THR A 1 389 ? -40.465 52.487 127.968 1.00 15.00 389 THR A O 1
ATOM 3040 N N . VAL A 1 390 ? -39.972 50.326 128.433 1.00 15.00 390 VAL A N 1
ATOM 3041 C CA . VAL A 1 390 ? -39.825 49.927 127.041 1.00 15.00 390 VAL A CA 1
ATOM 3042 C C . VAL A 1 390 ? -41.154 49.666 126.354 1.00 15.00 390 VAL A C 1
ATOM 3043 O O . VAL A 1 390 ? -41.980 48.894 126.842 1.00 15.00 390 VAL A O 1
ATOM 3047 N N . THR A 1 391 ? -41.355 50.346 125.229 1.00 15.00 391 THR A N 1
ATOM 3048 C CA . THR A 1 391 ? -42.559 50.211 124.423 1.00 15.00 391 THR A CA 1
ATOM 3049 C C . THR A 1 391 ? -42.139 49.606 123.084 1.00 15.00 391 THR A C 1
ATOM 3050 O O . THR A 1 391 ? -41.439 50.248 122.300 1.00 15.00 391 THR A O 1
ATOM 3054 N N . LEU A 1 392 ? -42.551 48.369 122.832 1.00 15.00 392 LEU A N 1
ATOM 3055 C CA . LEU A 1 392 ? -42.173 47.677 121.605 1.00 15.00 392 LEU A CA 1
ATOM 3056 C C . LEU A 1 392 ? -43.112 47.858 120.421 1.00 15.00 392 LEU A C 1
ATOM 3057 O O . LEU A 1 392 ? -44.334 47.867 120.573 1.00 15.00 392 LEU A O 1
ATOM 3062 N N . ALA A 1 393 ? -42.515 47.982 119.241 1.00 15.00 393 ALA A N 1
ATOM 3063 C CA . ALA A 1 393 ? -43.239 48.176 117.997 1.00 15.00 393 ALA A CA 1
ATOM 3064 C C . ALA A 1 393 ? -43.435 46.865 117.255 1.00 15.00 393 ALA A C 1
ATOM 3065 O O . ALA A 1 393 ? -42.907 45.831 117.666 1.00 15.00 393 ALA A O 1
ATOM 3067 N N . SER A 1 394 ? -44.157 46.922 116.139 1.00 15.00 394 SER A N 1
ATOM 3068 C CA . SER A 1 394 ? -44.429 45.747 115.317 1.00 15.00 394 SER A CA 1
ATOM 3069 C C . SER A 1 394 ? -44.450 46.099 113.847 1.00 15.00 394 SER A C 1
ATOM 3070 O O . SER A 1 394 ? -45.112 47.042 113.433 1.00 15.00 394 SER A O 1
ATOM 3073 N N . ASN A 1 395 ? -43.710 45.331 113.061 1.00 15.00 395 ASN A N 1
ATOM 3074 C CA . ASN A 1 395 ? -43.608 45.549 111.629 1.00 15.00 395 ASN A CA 1
ATOM 3075 C C . ASN A 1 395 ? -43.134 44.269 111.016 1.00 15.00 395 ASN A C 1
ATOM 3076 O O . ASN A 1 395 ? -42.607 43.416 111.707 1.00 15.00 395 ASN A O 1
ATOM 3081 N N . PRO A 1 396 ? -43.265 44.130 109.696 1.00 15.00 396 PRO A N 1
ATOM 3082 C CA . PRO A 1 396 ? -42.818 42.903 109.045 1.00 15.00 396 PRO A CA 1
ATOM 3083 C C . PRO A 1 396 ? -41.440 42.384 109.473 1.00 15.00 396 PRO A C 1
ATOM 3084 O O . PRO A 1 396 ? -41.236 41.172 109.522 1.00 15.00 396 PRO A O 1
ATOM 3088 N N . LEU A 1 397 ? -40.505 43.265 109.832 1.00 15.00 397 LEU A N 1
ATOM 3089 C CA . LEU A 1 397 ? -39.199 42.774 110.273 1.00 15.00 397 LEU A CA 1
ATOM 3090 C C . LEU A 1 397 ? -39.373 42.024 111.588 1.00 15.00 397 LEU A C 1
ATOM 3091 O O . LEU A 1 397 ? -38.940 40.887 111.717 1.00 15.00 397 LEU A O 1
ATOM 3096 N N . SER A 1 398 ? -40.079 42.633 112.534 1.00 15.00 398 SER A N 1
ATOM 3097 C CA . SER A 1 398 ? -40.319 42.017 113.840 1.00 15.00 398 SER A CA 1
ATOM 3098 C C . SER A 1 398 ? -41.046 40.684 113.737 1.00 15.00 398 SER A C 1
ATOM 3099 O O . SER A 1 398 ? -40.849 39.798 114.562 1.00 15.00 398 SER A O 1
ATOM 3102 N N . TRP A 1 399 ? -41.906 40.557 112.735 1.00 15.00 399 TRP A N 1
ATOM 3103 C CA . TRP A 1 399 ? -42.664 39.339 112.548 1.00 15.00 399 TRP A CA 1
ATOM 3104 C C . TRP A 1 399 ? -41.791 38.251 111.971 1.00 15.00 399 TRP A C 1
ATOM 3105 O O . TRP A 1 399 ? -41.622 37.201 112.580 1.00 15.00 399 TRP A O 1
ATOM 3116 N N . LEU A 1 400 ? -41.151 38.532 110.849 1.00 15.00 400 LEU A N 1
ATOM 3117 C CA . LEU A 1 400 ? -40.302 37.538 110.226 1.00 15.00 400 LEU A CA 1
ATOM 3118 C C . LEU A 1 400 ? -39.212 37.051 111.168 1.00 15.00 400 LEU A C 1
ATOM 3119 O O . LEU A 1 400 ? -38.781 35.912 111.067 1.00 15.00 400 LEU A O 1
ATOM 3124 N N . VAL A 1 401 ? -38.769 37.900 112.090 1.00 15.00 401 VAL A N 1
ATOM 3125 C CA . VAL A 1 401 ? -37.730 37.503 113.046 1.00 15.00 401 VAL A CA 1
ATOM 3126 C C . VAL A 1 401 ? -38.290 36.519 114.059 1.00 15.00 401 VAL A C 1
ATOM 3127 O O . VAL A 1 401 ? -37.641 35.535 114.415 1.00 15.00 401 VAL A O 1
ATOM 3131 N N . ALA A 1 402 ? -39.507 36.799 114.505 1.00 15.00 402 ALA A N 1
ATOM 3132 C CA . ALA A 1 402 ? -40.178 35.986 115.495 1.00 15.00 402 ALA A CA 1
ATOM 3133 C C . ALA A 1 402 ? -40.804 34.742 114.927 1.00 15.00 402 ALA A C 1
ATOM 3134 O O . ALA A 1 402 ? -41.124 33.826 115.667 1.00 15.00 402 ALA A O 1
ATOM 3136 N N . ALA A 1 403 ? -41.003 34.711 113.620 1.00 15.00 403 ALA A N 1
ATOM 3137 C CA . ALA A 1 403 ? -41.600 33.543 112.981 1.00 15.00 403 ALA A CA 1
ATOM 3138 C C . ALA A 1 403 ? -40.528 32.734 112.271 1.00 15.00 403 ALA A C 1
ATOM 3139 O O . ALA A 1 403 ? -40.818 31.921 111.398 1.00 15.00 403 ALA A O 1
ATOM 3141 N N . THR A 1 404 ? -39.286 32.925 112.681 1.00 15.00 404 THR A N 1
ATOM 3142 C CA . THR A 1 404 ? -38.189 32.226 112.059 1.00 15.00 404 THR A CA 1
ATOM 3143 C C . THR A 1 404 ? -37.186 31.798 113.123 1.00 15.00 404 THR A C 1
ATOM 3144 O O . THR A 1 404 ? -37.015 32.482 114.135 1.00 15.00 404 THR A O 1
ATOM 3148 N N . GLY A 1 405 ? -36.551 30.650 112.911 1.00 15.00 405 GLY A N 1
ATOM 3149 C CA . GLY A 1 405 ? -35.615 30.126 113.890 1.00 15.00 405 GLY A CA 1
ATOM 3150 C C . GLY A 1 405 ? -34.277 30.811 114.101 1.00 15.00 405 GLY A C 1
ATOM 3151 O O . GLY A 1 405 ? -33.871 31.053 115.238 1.00 15.00 405 GLY A O 1
ATOM 3152 N N . TRP A 1 406 ? -33.574 31.094 113.015 1.00 15.00 406 TRP A N 1
ATOM 3153 C CA . TRP A 1 406 ? -32.261 31.713 113.095 1.00 15.00 406 TRP A CA 1
ATOM 3154 C C . TRP A 1 406 ? -32.198 32.953 112.211 1.00 15.00 406 TRP A C 1
ATOM 3155 O O . TRP A 1 406 ? -32.876 33.015 111.190 1.00 15.00 406 TRP A O 1
ATOM 3166 N N . HIS A 1 407 ? -31.386 33.934 112.587 1.00 15.00 407 HIS A N 1
ATOM 3167 C CA . HIS A 1 407 ? -31.199 35.128 111.761 1.00 15.00 407 HIS A CA 1
ATOM 3168 C C . HIS A 1 407 ? -29.807 35.685 112.005 1.00 15.00 407 HIS A C 1
ATOM 3169 O O . HIS A 1 407 ? -29.373 35.806 113.147 1.00 15.00 407 HIS A O 1
ATOM 3176 N N . TYR A 1 408 ? -29.104 35.989 110.920 1.00 15.00 408 TYR A N 1
ATOM 3177 C CA . TYR A 1 408 ? -27.737 36.493 110.969 1.00 15.00 408 TYR A CA 1
ATOM 3178 C C . TYR A 1 408 ? -27.577 37.503 109.845 1.00 15.00 408 TYR A C 1
ATOM 3179 O O . TYR A 1 408 ? -28.096 37.295 108.751 1.00 15.00 408 TYR A O 1
ATOM 3188 N N . GLY A 1 409 ? -26.895 38.607 110.125 1.00 15.00 409 GLY A N 1
ATOM 3189 C CA . GLY A 1 409 ? -26.697 39.650 109.123 1.00 15.00 409 GLY A CA 1
ATOM 3190 C C . GLY A 1 409 ? -26.431 40.981 109.814 1.00 15.00 409 GLY A C 1
ATOM 3191 O O . GLY A 1 409 ? -26.404 40.994 111.038 1.00 15.00 409 GLY A O 1
ATOM 3192 N N . GLU A 1 410 ? -26.246 42.083 109.076 1.00 15.00 410 GLU A N 1
ATOM 3193 C CA . GLU A 1 410 ? -25.973 43.382 109.716 1.00 15.00 410 GLU A CA 1
ATOM 3194 C C . GLU A 1 410 ? -27.065 44.435 109.615 1.00 15.00 410 GLU A C 1
ATOM 3195 O O . GLU A 1 410 ? -27.695 44.593 108.574 1.00 15.00 410 GLU A O 1
ATOM 3201 N N . VAL A 1 411 ? -27.231 45.194 110.691 1.00 15.00 411 VAL A N 1
ATOM 3202 C CA . VAL A 1 411 ? -28.235 46.245 110.767 1.00 15.00 411 VAL A CA 1
ATOM 3203 C C . VAL A 1 411 ? -27.613 47.484 111.383 1.00 15.00 411 VAL A C 1
ATOM 3204 O O . VAL A 1 411 ? -26.551 47.398 111.991 1.00 15.00 411 VAL A O 1
ATOM 3208 N N . ASP A 1 412 ? -28.241 48.640 111.178 1.00 15.00 412 ASP A N 1
ATOM 3209 C CA . ASP A 1 412 ? -27.759 49.884 111.781 1.00 15.00 412 ASP A CA 1
ATOM 3210 C C . ASP A 1 412 ? -28.813 50.316 112.800 1.00 15.00 412 ASP A C 1
ATOM 3211 O O . ASP A 1 412 ? -29.976 50.495 112.440 1.00 15.00 412 ASP A O 1
ATOM 3216 N N . LEU A 1 413 ? -28.438 50.423 114.070 1.00 15.00 413 LEU A N 1
ATOM 3217 C CA . LEU A 1 413 ? -29.387 50.862 115.077 1.00 15.00 413 LEU A CA 1
ATOM 3218 C C . LEU A 1 413 ? -29.438 52.370 114.929 1.00 15.00 413 LEU A C 1
ATOM 3219 O O . LEU A 1 413 ? -28.434 53.051 115.124 1.00 15.00 413 LEU A O 1
ATOM 3224 N N . CYS A 1 414 ? -30.573 52.881 114.485 1.00 15.00 414 CYS A N 1
ATOM 3225 C CA . CYS A 1 414 ? -30.747 54.312 114.328 1.00 15.00 414 CYS A CA 1
ATOM 3226 C C . CYS A 1 414 ? -31.314 54.856 115.616 1.00 15.00 414 CYS A C 1
ATOM 3227 O O . CYS A 1 414 ? -32.518 54.806 115.841 1.00 15.00 414 CYS A O 1
ATOM 3230 N N . ILE A 1 415 ? -30.426 55.336 116.474 1.00 15.00 415 ILE A N 1
ATOM 3231 C CA . ILE A 1 415 ? -30.781 55.883 117.770 1.00 15.00 415 ILE A CA 1
ATOM 3232 C C . ILE A 1 415 ? -31.158 57.361 117.676 1.00 15.00 415 ILE A C 1
ATOM 3233 O O . ILE A 1 415 ? -30.709 58.071 116.775 1.00 15.00 415 ILE A O 1
ATOM 3238 N N . SER A 1 416 ? -32.002 57.808 118.602 1.00 15.00 416 SER A N 1
ATOM 3239 C CA . SER A 1 416 ? -32.459 59.200 118.683 1.00 15.00 416 SER A CA 1
ATOM 3240 C C . SER A 1 416 ? -33.015 59.412 120.089 1.00 15.00 416 SER A C 1
ATOM 3241 O O . SER A 1 416 ? -33.798 58.595 120.558 1.00 15.00 416 SER A O 1
ATOM 3244 N N . TRP A 1 417 ? -32.594 60.476 120.769 1.00 15.00 417 TRP A N 1
ATOM 3245 C CA . TRP A 1 417 ? -33.037 60.750 122.138 1.00 15.00 417 TRP A CA 1
ATOM 3246 C C . TRP A 1 417 ? -33.218 62.239 122.364 1.00 15.00 417 TRP A C 1
ATOM 3247 O O . TRP A 1 417 ? -32.574 63.036 121.691 1.00 15.00 417 TRP A O 1
ATOM 3258 N N . SER A 1 418 ? -34.055 62.613 123.331 1.00 15.00 418 SER A N 1
ATOM 3259 C CA . SER A 1 418 ? -34.331 64.028 123.610 1.00 15.00 418 SER A CA 1
ATOM 3260 C C . SER A 1 418 ? -34.267 64.451 125.080 1.00 15.00 418 SER A C 1
ATOM 3261 O O . SER A 1 418 ? -34.658 63.701 125.977 1.00 15.00 418 SER A O 1
ATOM 3264 N N . ARG A 1 419 ? -33.844 65.692 125.298 1.00 15.00 419 ARG A N 1
ATOM 3265 C CA . ARG A 1 419 ? -33.724 66.256 126.640 1.00 15.00 419 ARG A CA 1
ATOM 3266 C C . ARG A 1 419 ? -34.990 67.053 127.008 1.00 15.00 419 ARG A C 1
ATOM 3267 O O . ARG A 1 419 ? -35.718 67.493 126.118 1.00 15.00 419 ARG A O 1
ATOM 3275 N N . SER A 1 420 ? -35.229 67.267 128.304 1.00 15.00 420 SER A N 1
ATOM 3276 C CA . SER A 1 420 ? -36.429 67.960 128.781 1.00 15.00 420 SER A CA 1
ATOM 3277 C C . SER A 1 420 ? -36.424 69.488 128.843 1.00 15.00 420 SER A C 1
ATOM 3278 O O . SER A 1 420 ? -37.096 70.177 128.057 1.00 15.00 420 SER A O 1
ATOM 3281 N N . LYS A 1 421 ? -35.717 69.981 129.851 1.00 15.00 421 LYS A N 1
ATOM 3282 C CA . LYS A 1 421 ? -35.585 71.394 130.185 1.00 15.00 421 LYS A CA 1
ATOM 3283 C C . LYS A 1 421 ? -35.509 72.389 129.026 1.00 15.00 421 LYS A C 1
ATOM 3284 O O . LYS A 1 421 ? -35.281 72.004 127.884 1.00 15.00 421 LYS A O 1
ATOM 3290 N N . GLN A 1 422 ? -35.729 73.669 129.320 1.00 15.00 422 GLN A N 1
ATOM 3291 C CA . GLN A 1 422 ? -35.640 74.707 128.294 1.00 15.00 422 GLN A CA 1
ATOM 3292 C C . GLN A 1 422 ? -34.235 74.623 127.755 1.00 15.00 422 GLN A C 1
ATOM 3293 O O . GLN A 1 422 ? -33.303 74.295 128.493 1.00 15.00 422 GLN A O 1
ATOM 3299 N N . ALA A 1 423 ? -34.066 75.008 126.505 1.00 15.00 423 ALA A N 1
ATOM 3300 C CA . ALA A 1 423 ? -32.767 74.974 125.858 1.00 15.00 423 ALA A CA 1
ATOM 3301 C C . ALA A 1 423 ? -31.569 75.361 126.748 1.00 15.00 423 ALA A C 1
ATOM 3302 O O . ALA A 1 423 ? -30.554 74.672 126.760 1.00 15.00 423 ALA A O 1
ATOM 3304 N N . GLN A 1 424 ? -31.702 76.421 127.533 1.00 15.00 424 GLN A N 1
ATOM 3305 C CA . GLN A 1 424 ? -30.594 76.866 128.375 1.00 15.00 424 GLN A CA 1
ATOM 3306 C C . GLN A 1 424 ? -30.194 75.970 129.536 1.00 15.00 424 GLN A C 1
ATOM 3307 O O . GLN A 1 424 ? -29.013 75.848 129.847 1.00 15.00 424 GLN A O 1
ATOM 3313 N N . ALA A 1 425 ? -31.173 75.367 130.190 1.00 15.00 425 ALA A N 1
ATOM 3314 C CA . ALA A 1 425 ? -30.909 74.528 131.353 1.00 15.00 425 ALA A CA 1
ATOM 3315 C C . ALA A 1 425 ? -30.539 73.081 131.049 1.00 15.00 425 ALA A C 1
ATOM 3316 O O . ALA A 1 425 ? -30.043 72.360 131.928 1.00 15.00 425 ALA A O 1
ATOM 3318 N N . GLN A 1 426 ? -30.786 72.648 129.817 1.00 15.00 426 GLN A N 1
ATOM 3319 C CA . GLN A 1 426 ? -30.469 71.280 129.427 1.00 15.00 426 GLN A CA 1
ATOM 3320 C C . GLN A 1 426 ? -28.990 71.006 129.639 1.00 15.00 426 GLN A C 1
ATOM 3321 O O . GLN A 1 426 ? -28.142 71.851 129.345 1.00 15.00 426 GLN A O 1
ATOM 3327 N N . GLU A 1 427 ? -28.684 69.853 130.216 1.00 15.00 427 GLU A N 1
ATOM 3328 C CA . GLU A 1 427 ? -27.297 69.483 130.441 1.00 15.00 427 GLU A CA 1
ATOM 3329 C C . GLU A 1 427 ? -27.123 67.973 130.427 1.00 15.00 427 GLU A C 1
ATOM 3330 O O . GLU A 1 427 ? -28.105 67.218 130.534 1.00 15.00 427 GLU A O 1
ATOM 3336 N N . GLY A 1 428 ? -25.873 67.554 130.231 1.00 15.00 428 GLY A N 1
ATOM 3337 C CA . GLY A 1 428 ? -25.542 66.144 130.202 1.00 15.00 428 GLY A CA 1
ATOM 3338 C C . GLY A 1 428 ? -24.758 65.683 128.987 1.00 15.00 428 GLY A C 1
ATOM 3339 O O . GLY A 1 428 ? -24.226 66.501 128.230 1.00 15.00 428 GLY A O 1
ATOM 3340 N N . SER A 1 429 ? -24.686 64.361 128.829 1.00 15.00 429 SER A N 1
ATOM 3341 C CA . SER A 1 429 ? -23.984 63.711 127.731 1.00 15.00 429 SER A CA 1
ATOM 3342 C C . SER A 1 429 ? -24.330 62.228 127.698 1.00 15.00 429 SER A C 1
ATOM 3343 O O . SER A 1 429 ? -24.708 61.651 128.712 1.00 15.00 429 SER A O 1
ATOM 3346 N N . VAL A 1 430 ? -24.234 61.635 126.516 1.00 15.00 430 VAL A N 1
ATOM 3347 C CA . VAL A 1 430 ? -24.536 60.222 126.295 1.00 15.00 430 VAL A CA 1
ATOM 3348 C C . VAL A 1 430 ? -23.317 59.594 125.616 1.00 15.00 430 VAL A C 1
ATOM 3349 O O . VAL A 1 430 ? -22.594 60.279 124.891 1.00 15.00 430 VAL A O 1
ATOM 3353 N N . SER A 1 431 ? -23.100 58.298 125.810 1.00 15.00 431 SER A N 1
ATOM 3354 C CA . SER A 1 431 ? -21.953 57.639 125.190 1.00 15.00 431 SER A CA 1
ATOM 3355 C C . SER A 1 431 ? -22.325 56.270 124.627 1.00 15.00 431 SER A C 1
ATOM 3356 O O . SER A 1 431 ? -22.756 55.395 125.389 1.00 15.00 431 SER A O 1
ATOM 3359 N N . ILE A 1 432 ? -22.170 56.095 123.310 1.00 15.00 432 ILE A N 1
ATOM 3360 C CA . ILE A 1 432 ? -22.488 54.830 122.627 1.00 15.00 432 ILE A CA 1
ATOM 3361 C C . ILE A 1 432 ? -21.208 54.121 122.193 1.00 15.00 432 ILE A C 1
ATOM 3362 O O . ILE A 1 432 ? -20.371 54.710 121.506 1.00 15.00 432 ILE A O 1
ATOM 3367 N N . THR A 1 433 ? -21.089 52.843 122.549 1.00 15.00 433 THR A N 1
ATOM 3368 C CA . THR A 1 433 ? -19.914 52.033 122.227 1.00 15.00 433 THR A CA 1
ATOM 3369 C C . THR A 1 433 ? -20.288 50.587 121.921 1.00 15.00 433 THR A C 1
ATOM 3370 O O . THR A 1 433 ? -20.950 49.957 122.740 1.00 15.00 433 THR A O 1
ATOM 3374 N N . THR A 1 434 ? -19.863 50.054 120.778 1.00 15.00 434 THR A N 1
ATOM 3375 C CA . THR A 1 434 ? -20.146 48.657 120.427 1.00 15.00 434 THR A CA 1
ATOM 3376 C C . THR A 1 434 ? -19.137 47.792 121.181 1.00 15.00 434 THR A C 1
ATOM 3377 O O . THR A 1 434 ? -17.943 47.845 120.899 1.00 15.00 434 THR A O 1
ATOM 3381 N N . ASN A 1 435 ? -19.622 46.988 122.118 1.00 15.00 435 ASN A N 1
ATOM 3382 C CA . ASN A 1 435 ? -18.767 46.148 122.952 1.00 15.00 435 ASN A CA 1
ATOM 3383 C C . ASN A 1 435 ? -18.818 44.652 122.631 1.00 15.00 435 ASN A C 1
ATOM 3384 O O . ASN A 1 435 ? -19.622 44.218 121.804 1.00 15.00 435 ASN A O 1
ATOM 3389 N N . TYR A 1 436 ? -17.943 43.870 123.277 1.00 15.00 436 TYR A N 1
ATOM 3390 C CA . TYR A 1 436 ? -17.942 42.415 123.111 1.00 15.00 436 TYR A CA 1
ATOM 3391 C C . TYR A 1 436 ? -18.171 41.670 124.429 1.00 15.00 436 TYR A C 1
ATOM 3392 O O . TYR A 1 436 ? -19.318 41.470 124.827 1.00 15.00 436 TYR A O 1
ATOM 3401 N N . ARG A 1 437 ? -17.125 41.212 125.106 1.00 15.00 437 ARG A N 1
ATOM 3402 C CA . ARG A 1 437 ? -17.408 40.522 126.355 1.00 15.00 437 ARG A CA 1
ATOM 3403 C C . ARG A 1 437 ? -17.625 41.510 127.491 1.00 15.00 437 ARG A C 1
ATOM 3404 O O . ARG A 1 437 ? -17.089 42.622 127.474 1.00 15.00 437 ARG A O 1
ATOM 3412 N N . ASP A 1 438 ? -18.510 41.118 128.406 1.00 15.00 438 ASP A N 1
ATOM 3413 C CA . ASP A 1 438 ? -18.918 41.887 129.590 1.00 15.00 438 ASP A CA 1
ATOM 3414 C C . ASP A 1 438 ? -17.940 42.922 130.132 1.00 15.00 438 ASP A C 1
ATOM 3415 O O . ASP A 1 438 ? -16.823 42.582 130.493 1.00 15.00 438 ASP A O 1
ATOM 3420 N N . TRP A 1 439 ? -18.404 44.164 130.249 1.00 15.00 439 TRP A N 1
ATOM 3421 C CA . TRP A 1 439 ? -17.602 45.291 130.723 1.00 15.00 439 TRP A CA 1
ATOM 3422 C C . TRP A 1 439 ? -16.078 45.217 130.927 1.00 15.00 439 TRP A C 1
ATOM 3423 O O . TRP A 1 439 ? -15.565 45.200 132.056 1.00 15.00 439 TRP A O 1
ATOM 3434 N N . GLY A 1 440 ? -15.378 45.287 129.791 1.00 15.00 440 GLY A N 1
ATOM 3435 C CA . GLY A 1 440 ? -13.921 45.253 129.730 1.00 15.00 440 GLY A CA 1
ATOM 3436 C C . GLY A 1 440 ? -13.432 46.244 128.669 1.00 15.00 440 GLY A C 1
ATOM 3437 O O . GLY A 1 440 ? -14.085 47.274 128.392 1.00 15.00 440 GLY A O 1
ATOM 3438 N N . ALA A 1 441 ? -12.304 45.938 128.036 1.00 15.00 441 ALA A N 1
ATOM 3439 C CA . ALA A 1 441 ? -11.757 46.856 127.032 1.00 15.00 441 ALA A CA 1
ATOM 3440 C C . ALA A 1 441 ? -12.151 46.613 125.557 1.00 15.00 441 ALA A C 1
ATOM 3441 O O . ALA A 1 441 ? -11.958 47.492 124.707 1.00 15.00 441 ALA A O 1
ATOM 3443 N N . TYR A 1 442 ? -12.684 45.429 125.259 1.00 15.00 442 TYR A N 1
ATOM 3444 C CA . TYR A 1 442 ? -13.073 45.058 123.893 1.00 15.00 442 TYR A CA 1
ATOM 3445 C C . TYR A 1 442 ? -14.131 46.004 123.302 1.00 15.00 442 TYR A C 1
ATOM 3446 O O . TYR A 1 442 ? -15.220 46.058 123.876 1.00 15.00 442 TYR A O 1
ATOM 3455 N N . TRP A 1 443 ? -13.849 46.730 122.200 1.00 15.00 443 TRP A N 1
ATOM 3456 C CA . TRP A 1 443 ? -14.870 47.615 121.586 1.00 15.00 443 TRP A CA 1
ATOM 3457 C C . TRP A 1 443 ? -14.556 48.594 120.420 1.00 15.00 443 TRP A C 1
ATOM 3458 O O . TRP A 1 443 ? -13.654 48.371 119.624 1.00 15.00 443 TRP A O 1
ATOM 3469 N N . GLN A 1 444 ? -15.420 49.616 120.303 1.00 15.00 444 GLN A N 1
ATOM 3470 C CA . GLN A 1 444 ? -15.409 50.745 119.333 1.00 15.00 444 GLN A CA 1
ATOM 3471 C C . GLN A 1 444 ? -16.443 51.814 119.861 1.00 15.00 444 GLN A C 1
ATOM 3472 O O . GLN A 1 444 ? -17.643 51.491 119.947 1.00 15.00 444 GLN A O 1
ATOM 3478 N N . GLY A 1 445 ? -16.042 53.073 120.127 1.00 15.00 445 GLY A N 1
ATOM 3479 C CA . GLY A 1 445 ? -17.012 54.036 120.666 1.00 15.00 445 GLY A CA 1
ATOM 3480 C C . GLY A 1 445 ? -16.894 55.546 120.491 1.00 15.00 445 GLY A C 1
ATOM 3481 O O . GLY A 1 445 ? -15.856 56.051 120.089 1.00 15.00 445 GLY A O 1
ATOM 3482 N N . GLN A 1 446 ? -17.945 56.275 120.877 1.00 15.00 446 GLN A N 1
ATOM 3483 C CA . GLN A 1 446 ? -18.006 57.741 120.736 1.00 15.00 446 GLN A CA 1
ATOM 3484 C C . GLN A 1 446 ? -18.927 58.426 121.777 1.00 15.00 446 GLN A C 1
ATOM 3485 O O . GLN A 1 446 ? -19.800 57.777 122.352 1.00 15.00 446 GLN A O 1
ATOM 3491 N N . ALA A 1 447 ? -18.730 59.728 122.016 1.00 15.00 447 ALA A N 1
ATOM 3492 C CA . ALA A 1 447 ? -19.536 60.498 122.979 1.00 15.00 447 ALA A CA 1
ATOM 3493 C C . ALA A 1 447 ? -20.393 61.587 122.290 1.00 15.00 447 ALA A C 1
ATOM 3494 O O . ALA A 1 447 ? -19.995 62.119 121.244 1.00 15.00 447 ALA A O 1
ATOM 3496 N N . ARG A 1 448 ? -21.551 61.919 122.882 1.00 15.00 448 ARG A N 1
ATOM 3497 C CA . ARG A 1 448 ? -22.486 62.932 122.345 1.00 15.00 448 ARG A CA 1
ATOM 3498 C C . ARG A 1 448 ? -23.116 63.862 123.381 1.00 15.00 448 ARG A C 1
ATOM 3499 O O . ARG A 1 448 ? -23.768 63.402 124.319 1.00 15.00 448 ARG A O 1
ATOM 3507 N N . ILE A 1 449 ? -23.031 65.164 123.107 1.00 15.00 449 ILE A N 1
ATOM 3508 C CA . ILE A 1 449 ? -23.558 66.248 123.963 1.00 15.00 449 ILE A CA 1
ATOM 3509 C C . ILE A 1 449 ? -24.947 66.653 123.500 1.00 15.00 449 ILE A C 1
ATOM 3510 O O . ILE A 1 449 ? -25.962 66.231 124.062 1.00 15.00 449 ILE A O 1
ATOM 3515 N N . TYR A 1 450 ? -24.964 67.522 122.489 1.00 15.00 450 TYR A N 1
ATOM 3516 C CA . TYR A 1 450 ? -26.194 68.019 121.898 1.00 15.00 450 TYR A CA 1
ATOM 3517 C C . TYR A 1 450 ? -26.238 67.678 120.423 1.00 15.00 450 TYR A C 1
ATOM 3518 O O . TYR A 1 450 ? -26.565 68.486 119.549 1.00 15.00 450 TYR A O 1
ATOM 3527 N N . ASP A 1 451 ? -25.744 66.465 120.209 1.00 15.00 451 ASP A N 1
ATOM 3528 C CA . ASP A 1 451 ? -25.717 65.747 118.963 1.00 15.00 451 ASP A CA 1
ATOM 3529 C C . ASP A 1 451 ? -26.637 64.750 119.662 1.00 15.00 451 ASP A C 1
ATOM 3530 O O . ASP A 1 451 ? -26.246 64.134 120.654 1.00 15.00 451 ASP A O 1
ATOM 3535 N N . LEU A 1 452 ? -27.895 64.714 119.256 1.00 15.00 452 LEU A N 1
ATOM 3536 C CA . LEU A 1 452 ? -28.887 63.842 119.887 1.00 15.00 452 LEU A CA 1
ATOM 3537 C C . LEU A 1 452 ? -29.519 62.902 118.881 1.00 15.00 452 LEU A C 1
ATOM 3538 O O . LEU A 1 452 ? -30.729 62.930 118.660 1.00 15.00 452 LEU A O 1
ATOM 3543 N N . ARG A 1 453 ? -28.684 62.045 118.302 1.00 15.00 453 ARG A N 1
ATOM 3544 C CA . ARG A 1 453 ? -29.100 61.098 117.284 1.00 15.00 453 ARG A CA 1
ATOM 3545 C C . ARG A 1 453 ? -27.843 60.404 116.790 1.00 15.00 453 ARG A C 1
ATOM 3546 O O . ARG A 1 453 ? -26.826 61.064 116.546 1.00 15.00 453 ARG A O 1
ATOM 3554 N N . ARG A 1 454 ? -27.884 59.082 116.674 1.00 15.00 454 ARG A N 1
ATOM 3555 C CA . ARG A 1 454 ? -26.727 58.359 116.178 1.00 15.00 454 ARG A CA 1
ATOM 3556 C C . ARG A 1 454 ? -27.132 57.098 115.474 1.00 15.00 454 ARG A C 1
ATOM 3557 O O . ARG A 1 454 ? -28.243 56.625 115.636 1.00 15.00 454 ARG A O 1
ATOM 3565 N N . THR A 1 455 ? -26.208 56.547 114.707 1.00 15.00 455 THR A N 1
ATOM 3566 C CA . THR A 1 455 ? -26.438 55.343 113.954 1.00 15.00 455 THR A CA 1
ATOM 3567 C C . THR A 1 455 ? -25.144 54.576 114.051 1.00 15.00 455 THR A C 1
ATOM 3568 O O . THR A 1 455 ? -24.074 55.171 113.885 1.00 15.00 455 THR A O 1
ATOM 3572 N N . GLU A 1 456 ? -25.225 53.292 114.393 1.00 15.00 456 GLU A N 1
ATOM 3573 C CA . GLU A 1 456 ? -24.022 52.467 114.447 1.00 15.00 456 GLU A CA 1
ATOM 3574 C C . GLU A 1 456 ? -24.224 51.066 113.934 1.00 15.00 456 GLU A C 1
ATOM 3575 O O . GLU A 1 456 ? -25.060 50.316 114.434 1.00 15.00 456 GLU A O 1
ATOM 3581 N N . ALA A 1 457 ? -23.448 50.743 112.907 1.00 15.00 457 ALA A N 1
ATOM 3582 C CA . ALA A 1 457 ? -23.484 49.439 112.297 1.00 15.00 457 ALA A CA 1
ATOM 3583 C C . ALA A 1 457 ? -23.078 48.455 113.373 1.00 15.00 457 ALA A C 1
ATOM 3584 O O . ALA A 1 457 ? -22.107 48.697 114.090 1.00 15.00 457 ALA A O 1
ATOM 3586 N N . GLU A 1 458 ? -23.853 47.386 113.521 1.00 15.00 458 GLU A N 1
ATOM 3587 C CA . GLU A 1 458 ? -23.578 46.341 114.494 1.00 15.00 458 GLU A CA 1
ATOM 3588 C C . GLU A 1 458 ? -24.181 45.056 113.931 1.00 15.00 458 GLU A C 1
ATOM 3589 O O . GLU A 1 458 ? -25.192 45.131 113.243 1.00 15.00 458 GLU A O 1
ATOM 3595 N N . ILE A 1 459 ? -23.599 43.889 114.235 1.00 15.00 459 ILE A N 1
ATOM 3596 C CA . ILE A 1 459 ? -24.067 42.620 113.627 1.00 15.00 459 ILE A CA 1
ATOM 3597 C C . ILE A 1 459 ? -24.459 41.388 114.482 1.00 15.00 459 ILE A C 1
ATOM 3598 O O . ILE A 1 459 ? -23.731 41.001 115.396 1.00 15.00 459 ILE A O 1
ATOM 3603 N N . PRO A 1 460 ? -25.681 40.845 114.256 1.00 15.00 460 PRO A N 1
ATOM 3604 C CA . PRO A 1 460 ? -26.292 39.683 114.903 1.00 15.00 460 PRO A CA 1
ATOM 3605 C C . PRO A 1 460 ? -25.499 38.377 115.054 1.00 15.00 460 PRO A C 1
ATOM 3606 O O . PRO A 1 460 ? -25.365 37.585 114.115 1.00 15.00 460 PRO A O 1
ATOM 3610 N N . ILE A 1 461 ? -25.164 38.138 116.330 1.00 15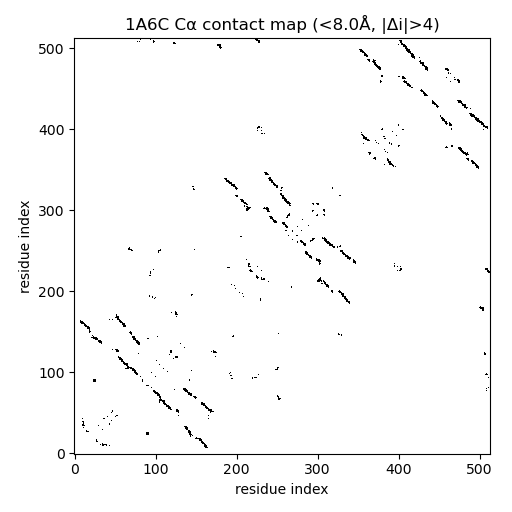.00 461 ILE A N 1
ATOM 3611 C CA . ILE A 1 461 ? -24.382 37.013 116.914 1.00 15.00 461 ILE A CA 1
ATOM 3612 C C . ILE A 1 461 ? -23.784 35.786 116.221 1.00 15.00 461 ILE A C 1
ATOM 3613 O O . ILE A 1 461 ? -24.152 35.415 115.104 1.00 15.00 461 ILE A O 1
ATOM 3618 N N . PHE A 1 462 ? -22.907 35.130 116.994 1.00 15.00 462 PHE A N 1
ATOM 3619 C CA . PHE A 1 462 ? -22.152 33.940 116.623 1.00 15.00 462 PHE A CA 1
ATOM 3620 C C . PHE A 1 462 ? -23.061 32.964 115.888 1.00 15.00 462 PHE A C 1
ATOM 3621 O O . PHE A 1 462 ? -23.936 32.349 116.521 1.00 15.00 462 PHE A O 1
ATOM 3629 N N . LEU A 1 463 ? -22.894 32.926 114.547 1.00 15.00 463 LEU A N 1
ATOM 3630 C CA . LEU A 1 463 ? -23.657 32.102 113.556 1.00 15.00 463 LEU A CA 1
ATOM 3631 C C . LEU A 1 463 ? -25.040 32.703 113.283 1.00 15.00 463 LEU A C 1
ATOM 3632 O O . LEU A 1 463 ? -25.477 32.736 112.138 1.00 15.00 463 LEU A O 1
ATOM 3637 N N . GLY A 1 464 ? -25.752 33.084 114.347 1.00 15.00 464 GLY A N 1
ATOM 3638 C CA . GLY A 1 464 ? -27.038 33.738 114.191 1.00 15.00 464 GLY A CA 1
ATOM 3639 C C . GLY A 1 464 ? -28.268 33.290 114.958 1.00 15.00 464 GLY A C 1
ATOM 3640 O O . GLY A 1 464 ? -29.229 32.861 114.313 1.00 15.00 464 GLY A O 1
ATOM 3641 N N . SER A 1 465 ? -28.306 33.432 116.289 1.00 15.00 465 SER A N 1
ATOM 3642 C CA . SER A 1 465 ? -29.498 33.007 117.045 1.00 15.00 465 SER A CA 1
ATOM 3643 C C . SER A 1 465 ? -30.533 34.092 117.199 1.00 15.00 465 SER A C 1
ATOM 3644 O O . SER A 1 465 ? -30.281 35.230 116.831 1.00 15.00 465 SER A O 1
ATOM 3647 N N . TYR A 1 466 ? -31.668 33.734 117.802 1.00 15.00 466 TYR A N 1
ATOM 3648 C CA . TYR A 1 466 ? -32.813 34.640 118.022 1.00 15.00 466 TYR A CA 1
ATOM 3649 C C . TYR A 1 466 ? -32.859 35.297 119.396 1.00 15.00 466 TYR A C 1
ATOM 3650 O O . TYR A 1 466 ? -33.417 36.381 119.554 1.00 15.00 466 TYR A O 1
ATOM 3659 N N . ALA A 1 467 ? -32.303 34.635 120.392 1.00 15.00 467 ALA A N 1
ATOM 3660 C CA . ALA A 1 467 ? -32.304 35.180 121.735 1.00 15.00 467 ALA A CA 1
ATOM 3661 C C . ALA A 1 467 ? -31.130 34.568 122.499 1.00 15.00 467 ALA A C 1
ATOM 3662 O O . ALA A 1 467 ? -30.428 33.709 121.950 1.00 15.00 467 ALA A O 1
ATOM 3664 N N . GLY A 1 468 ? -30.899 35.048 123.726 1.00 15.00 468 GLY A N 1
ATOM 3665 C CA . GLY A 1 468 ? -29.817 34.562 124.579 1.00 15.00 468 GLY A CA 1
ATOM 3666 C C . GLY A 1 468 ? -28.635 34.072 123.781 1.00 15.00 468 GLY A C 1
ATOM 3667 O O . GLY A 1 468 ? -28.145 32.969 124.014 1.00 15.00 468 GLY A O 1
ATOM 3668 N N . ALA A 1 469 ? -28.272 34.892 122.789 1.00 15.00 469 ALA A N 1
ATOM 3669 C CA . ALA A 1 469 ? -27.186 34.662 121.826 1.00 15.00 469 ALA A CA 1
ATOM 3670 C C . ALA A 1 469 ? -26.218 33.605 122.272 1.00 15.00 469 ALA A C 1
ATOM 3671 O O . ALA A 1 469 ? -25.101 33.911 122.686 1.00 15.00 469 ALA A O 1
ATOM 3673 N N . THR A 1 470 ? -26.696 32.370 122.196 1.00 15.00 470 THR A N 1
ATOM 3674 C CA . THR A 1 470 ? -25.960 31.191 122.573 1.00 15.00 470 THR A CA 1
ATOM 3675 C C . THR A 1 470 ? -24.716 31.371 123.486 1.00 15.00 470 THR A C 1
ATOM 3676 O O . THR A 1 470 ? -24.744 30.940 124.651 1.00 15.00 470 THR A O 1
ATOM 3680 N N . PRO A 1 471 ? -23.638 32.043 123.012 1.00 15.00 471 PRO A N 1
ATOM 3681 C CA . PRO A 1 471 ? -22.513 32.153 123.945 1.00 15.00 471 PRO A CA 1
ATOM 3682 C C . PRO A 1 471 ? -22.196 33.565 124.396 1.00 15.00 471 PRO A C 1
ATOM 3683 O O . PRO A 1 471 ? -22.935 34.506 124.123 1.00 15.00 471 PRO A O 1
ATOM 3687 N N . SER A 1 472 ? -21.048 33.694 125.067 1.00 15.00 472 SER A N 1
ATOM 3688 C CA . SER A 1 472 ? -20.543 35.003 125.493 1.00 15.00 472 SER A CA 1
ATOM 3689 C C . SER A 1 472 ? -20.163 35.607 124.142 1.00 15.00 472 SER A C 1
ATOM 3690 O O . SER A 1 472 ? -19.943 36.810 124.016 1.00 15.00 472 SER A O 1
ATOM 3693 N N . GLY A 1 473 ? -20.032 34.719 123.156 1.00 15.00 473 GLY A N 1
ATOM 3694 C CA . GLY A 1 473 ? -19.765 35.121 121.800 1.00 15.00 473 GLY A CA 1
ATOM 3695 C C . GLY A 1 473 ? -21.109 35.642 121.328 1.00 15.00 473 GLY A C 1
ATOM 3696 O O . GLY A 1 473 ? -21.837 34.981 120.577 1.00 15.00 473 GLY A O 1
ATOM 3697 N N . ALA A 1 474 ? -21.485 36.773 121.911 1.00 15.00 474 ALA A N 1
ATOM 3698 C CA . ALA A 1 474 ? -22.716 37.484 121.620 1.00 15.00 474 ALA A CA 1
ATOM 3699 C C . ALA A 1 474 ? -22.228 38.925 121.702 1.00 15.00 474 ALA A C 1
ATOM 3700 O O . ALA A 1 474 ? -22.123 39.513 122.780 1.00 15.00 474 ALA A O 1
ATOM 3702 N N . LEU A 1 475 ? -21.750 39.396 120.560 1.00 15.00 475 LEU A N 1
ATOM 3703 C CA . LEU A 1 475 ? -21.212 40.736 120.406 1.00 15.00 475 LEU A CA 1
ATOM 3704 C C . LEU A 1 475 ? -22.316 41.776 120.489 1.00 15.00 475 LEU A C 1
ATOM 3705 O O . LEU A 1 475 ? -23.336 41.598 121.154 1.00 15.00 475 LEU A O 1
ATOM 3710 N N . GLY A 1 476 ? -22.065 42.884 119.815 1.00 15.00 476 GLY A N 1
ATOM 3711 C CA . GLY A 1 476 ? -23.030 43.946 119.720 1.00 15.00 476 GLY A CA 1
ATOM 3712 C C . GLY A 1 476 ? -23.290 44.849 120.889 1.00 15.00 476 GLY A C 1
ATOM 3713 O O . GLY A 1 476 ? -23.076 46.059 120.776 1.00 15.00 476 GLY A O 1
ATOM 3714 N N . LYS A 1 477 ? -23.701 44.268 122.006 1.00 15.00 477 LYS A N 1
ATOM 3715 C CA . LYS A 1 477 ? -24.061 45.048 123.168 1.00 15.00 477 LYS A CA 1
ATOM 3716 C C . LYS A 1 477 ? -23.518 46.470 123.166 1.00 15.00 477 LYS A C 1
ATOM 3717 O O . LYS A 1 477 ? -22.304 46.664 123.261 1.00 15.00 477 LYS A O 1
ATOM 3723 N N . GLN A 1 478 ? -24.376 47.440 122.855 1.00 15.00 478 GLN A N 1
ATOM 3724 C CA . GLN A 1 478 ? -23.957 48.842 122.878 1.00 15.00 478 GLN A CA 1
ATOM 3725 C C . GLN A 1 478 ? -24.436 49.317 124.223 1.00 15.00 478 GLN A C 1
ATOM 3726 O O . GLN A 1 478 ? -25.589 49.082 124.579 1.00 15.00 478 GLN A O 1
ATOM 3732 N N . ASN A 1 479 ? -23.544 49.911 125.001 1.00 15.00 479 ASN A N 1
ATOM 3733 C CA . ASN A 1 479 ? -23.929 50.412 126.304 1.00 15.00 479 ASN A CA 1
ATOM 3734 C C . ASN A 1 479 ? -24.501 51.798 125.995 1.00 15.00 479 ASN A C 1
ATOM 3735 O O . ASN A 1 479 ? -24.271 52.335 124.910 1.00 15.00 479 ASN A O 1
ATOM 3740 N N . TYR A 1 480 ? -25.336 52.318 126.887 1.00 15.00 480 TYR A N 1
ATOM 3741 C CA . TYR A 1 480 ? -25.924 53.636 126.704 1.00 15.00 480 TYR A CA 1
ATOM 3742 C C . TYR A 1 480 ? -25.740 54.522 127.890 1.00 15.00 480 TYR A C 1
ATOM 3743 O O . TYR A 1 480 ? -26.710 54.991 128.478 1.00 15.00 480 TYR A O 1
ATOM 3752 N N . VAL A 1 481 ? -24.492 54.766 128.239 1.00 15.00 481 VAL A N 1
ATOM 3753 C CA . VAL A 1 481 ? -24.209 55.609 129.372 1.00 15.00 481 VAL A CA 1
ATOM 3754 C C . VAL A 1 481 ? -24.819 56.976 129.110 1.00 15.00 481 VAL A C 1
ATOM 3755 O O . VAL A 1 481 ? -24.253 57.768 128.349 1.00 15.00 481 VAL A O 1
ATOM 3759 N N . ARG A 1 482 ? -26.027 57.202 129.623 1.00 15.00 482 ARG A N 1
ATOM 3760 C CA . ARG A 1 482 ? -26.666 58.499 129.472 1.00 15.00 482 ARG A CA 1
ATOM 3761 C C . ARG A 1 482 ? -26.056 59.211 130.659 1.00 15.00 482 ARG A C 1
ATOM 3762 O O . ARG A 1 482 ? -26.672 59.316 131.714 1.00 15.00 482 ARG A O 1
ATOM 3770 N N . ILE A 1 483 ? -24.807 59.636 130.486 1.00 15.00 483 ILE A N 1
ATOM 3771 C CA . ILE A 1 483 ? -24.034 60.301 131.533 1.00 15.00 483 ILE A CA 1
ATOM 3772 C C . ILE A 1 483 ? -24.828 61.421 132.136 1.00 15.00 483 ILE A C 1
ATOM 3773 O O . ILE A 1 483 ? -24.557 61.855 133.245 1.00 15.00 483 ILE A O 1
ATOM 3778 N N . SER A 1 484 ? -25.790 61.920 131.379 1.00 15.00 484 SER A N 1
ATOM 3779 C CA . SER A 1 484 ? -26.627 62.992 131.875 1.00 15.00 484 SER A CA 1
ATOM 3780 C C . SER A 1 484 ? -27.385 62.572 133.093 1.00 15.00 484 SER A C 1
ATOM 3781 O O . SER A 1 484 ? -27.521 61.390 133.412 1.00 15.00 484 SER A O 1
ATOM 3784 N N . ILE A 1 485 ? -27.889 63.591 133.761 1.00 15.00 485 ILE A N 1
ATOM 3785 C CA . ILE A 1 485 ? -28.763 63.405 134.882 1.00 15.00 485 ILE A CA 1
ATOM 3786 C C . ILE A 1 485 ? -29.869 62.893 133.973 1.00 15.00 485 ILE A C 1
ATOM 3787 O O . ILE A 1 485 ? -30.522 63.677 133.309 1.00 15.00 485 ILE A O 1
ATOM 3792 N N . VAL A 1 486 ? -29.962 61.586 133.796 1.00 15.00 486 VAL A N 1
ATOM 3793 C CA . VAL A 1 486 ? -30.973 61.061 132.902 1.00 15.00 486 VAL A CA 1
ATOM 3794 C C . VAL A 1 486 ? -32.338 61.557 133.316 1.00 15.00 486 VAL A C 1
ATOM 3795 O O . VAL A 1 486 ? -33.055 62.179 132.530 1.00 15.00 486 VAL A O 1
ATOM 3799 N N . ASN A 1 487 ? -32.642 61.303 134.584 1.00 15.00 487 ASN A N 1
ATOM 3800 C CA . ASN A 1 487 ? -33.882 61.699 135.245 1.00 15.00 487 ASN A CA 1
ATOM 3801 C C . ASN A 1 487 ? -34.809 62.636 134.451 1.00 15.00 487 ASN A C 1
ATOM 3802 O O . ASN A 1 487 ? -35.294 62.280 133.372 1.00 15.00 487 ASN A O 1
ATOM 3807 N N . ALA A 1 488 ? -35.027 63.839 134.986 1.00 15.00 488 ALA A N 1
ATOM 3808 C CA . ALA A 1 488 ? -35.884 64.856 134.372 1.00 15.00 488 ALA A CA 1
ATOM 3809 C C . ALA A 1 488 ? -35.197 65.505 133.162 1.00 15.00 488 ALA A C 1
ATOM 3810 O O . ALA A 1 488 ? -35.249 66.738 132.976 1.00 15.00 488 ALA A O 1
ATOM 3812 N N . LYS A 1 489 ? -34.538 64.685 132.353 1.00 15.00 489 LYS A N 1
ATOM 3813 C CA . LYS A 1 489 ? -33.877 65.217 131.197 1.00 15.00 489 LYS A CA 1
ATOM 3814 C C . LYS A 1 489 ? -34.262 64.437 129.951 1.00 15.00 489 LYS A C 1
ATOM 3815 O O . LYS A 1 489 ? -34.742 65.032 128.995 1.00 15.00 489 LYS A O 1
ATOM 3821 N N . ASP A 1 490 ? -34.142 63.114 129.964 1.00 15.00 490 ASP A N 1
ATOM 3822 C CA . ASP A 1 490 ? -34.485 62.344 128.770 1.00 15.00 490 ASP A CA 1
ATOM 3823 C C . ASP A 1 490 ? -35.968 62.166 128.518 1.00 15.00 490 ASP A C 1
ATOM 3824 O O . ASP A 1 490 ? -36.539 61.205 129.007 1.00 15.00 490 ASP A O 1
ATOM 3829 N N . ILE A 1 491 ? -36.573 63.051 127.718 1.00 15.00 491 ILE A N 1
ATOM 3830 C CA . ILE A 1 491 ? -38.012 62.989 127.409 1.00 15.00 491 ILE A CA 1
ATOM 3831 C C . ILE A 1 491 ? -38.335 61.537 127.156 1.00 15.00 491 ILE A C 1
ATOM 3832 O O . ILE A 1 491 ? -38.990 60.849 127.938 1.00 15.00 491 ILE A O 1
ATOM 3837 N N . VAL A 1 492 ? -37.901 61.109 125.994 1.00 15.00 492 VAL A N 1
ATOM 3838 C CA . VAL A 1 492 ? -38.029 59.750 125.574 1.00 15.00 492 VAL A CA 1
ATOM 3839 C C . VAL A 1 492 ? -36.609 59.687 125.124 1.00 15.00 492 VAL A C 1
ATOM 3840 O O . VAL A 1 492 ? -36.203 60.394 124.196 1.00 15.00 492 VAL A O 1
ATOM 3844 N N . ALA A 1 493 ? -35.807 59.007 125.915 1.00 15.00 493 ALA A N 1
ATOM 3845 C CA . ALA A 1 493 ? -34.415 58.856 125.581 1.00 15.00 493 ALA A CA 1
ATOM 3846 C C . ALA A 1 493 ? -34.416 58.096 124.272 1.00 15.00 493 ALA A C 1
ATOM 3847 O O . ALA A 1 493 ? -35.407 58.116 123.535 1.00 15.00 493 ALA A O 1
ATOM 3849 N N . LEU A 1 494 ? -33.363 57.348 124.005 1.00 15.00 494 LEU A N 1
ATOM 3850 C CA . LEU A 1 494 ? -33.358 56.690 122.742 1.00 15.00 494 LEU A CA 1
ATOM 3851 C C . LEU A 1 494 ? -34.620 55.958 122.302 1.00 15.00 494 LEU A C 1
ATOM 3852 O O . LEU A 1 494 ? -35.517 55.622 123.089 1.00 15.00 494 LEU A O 1
ATOM 3857 N N . ARG A 1 495 ? -34.771 56.028 120.996 1.00 15.00 495 ARG A N 1
ATOM 3858 C CA . ARG A 1 495 ? -35.807 55.391 120.234 1.00 15.00 495 ARG A CA 1
ATOM 3859 C C . ARG A 1 495 ? -34.856 54.535 119.415 1.00 15.00 495 ARG A C 1
ATOM 3860 O O . ARG A 1 495 ? -33.733 54.967 119.125 1.00 15.00 495 ARG A O 1
ATOM 3868 N N . VAL A 1 496 ? -35.220 53.304 119.109 1.00 15.00 496 VAL A N 1
ATOM 3869 C CA . VAL A 1 496 ? -34.310 52.507 118.319 1.00 15.00 496 VAL A CA 1
ATOM 3870 C C . VAL A 1 496 ? -34.990 52.083 117.029 1.00 15.00 496 VAL A C 1
ATOM 3871 O O . VAL A 1 496 ? -36.086 51.521 117.032 1.00 15.00 496 VAL A O 1
ATOM 3875 N N . CYS A 1 497 ? -34.378 52.487 115.927 1.00 15.00 497 CYS A N 1
ATOM 3876 C CA . CYS A 1 497 ? -34.859 52.194 114.594 1.00 15.00 497 CYS A CA 1
ATOM 3877 C C . CYS A 1 497 ? -33.877 51.263 113.945 1.00 15.00 497 CYS A C 1
ATOM 3878 O O . CYS A 1 497 ? -32.782 51.699 113.605 1.00 15.00 497 CYS A O 1
ATOM 3881 N N . LEU A 1 498 ? -34.213 49.990 113.784 1.00 15.00 498 LEU A N 1
ATOM 3882 C CA . LEU A 1 498 ? -33.259 49.125 113.117 1.00 15.00 498 LEU A CA 1
ATOM 3883 C C . LEU A 1 498 ? -33.503 49.104 111.614 1.00 15.00 498 LEU A C 1
ATOM 3884 O O . LEU A 1 498 ? -34.642 49.002 111.163 1.00 15.00 498 LEU A O 1
ATOM 3889 N N . ARG A 1 499 ? -32.442 49.363 110.857 1.00 15.00 499 ARG A N 1
ATOM 3890 C CA . ARG A 1 499 ? -32.504 49.359 109.407 1.00 15.00 499 ARG A CA 1
ATOM 3891 C C . ARG A 1 499 ? -31.739 48.130 108.914 1.00 15.00 499 ARG A C 1
ATOM 3892 O O . ARG A 1 499 ? -30.511 48.067 109.014 1.00 15.00 499 ARG A O 1
ATOM 3900 N N . PRO A 1 500 ? -32.469 47.106 108.430 1.00 15.00 500 PRO A N 1
ATOM 3901 C CA . PRO A 1 500 ? -31.901 45.856 107.929 1.00 15.00 500 PRO A CA 1
ATOM 3902 C C . PRO A 1 500 ? -31.012 46.088 106.734 1.00 15.00 500 PRO A C 1
ATOM 3903 O O . PRO A 1 500 ? -31.513 46.330 105.636 1.00 15.00 500 PRO A O 1
ATOM 3907 N N . LYS A 1 501 ? -29.699 45.997 106.939 1.00 15.00 501 LYS A N 1
ATOM 3908 C CA . LYS A 1 501 ? -28.749 46.197 105.845 1.00 15.00 501 LYS A CA 1
ATOM 3909 C C . LYS A 1 501 ? -28.839 45.047 104.852 1.00 15.00 501 LYS A C 1
ATOM 3910 O O . LYS A 1 501 ? -28.638 45.241 103.653 1.00 15.00 501 LYS A O 1
ATOM 3916 N N . SER A 1 502 ? -29.162 43.867 105.371 1.00 15.00 502 SER A N 1
ATOM 3917 C CA . SER A 1 502 ? -29.342 42.645 104.596 1.00 15.00 502 SER A CA 1
ATOM 3918 C C . SER A 1 502 ? -29.090 41.509 105.545 1.00 15.00 502 SER A C 1
ATOM 3919 O O . SER A 1 502 ? -27.937 41.146 105.837 1.00 15.00 502 SER A O 1
ATOM 3922 N N . ILE A 1 503 ? -30.189 40.983 106.055 1.00 15.00 503 ILE A N 1
ATOM 3923 C CA . ILE A 1 503 ? -30.152 39.896 106.999 1.00 15.00 503 ILE A CA 1
ATOM 3924 C C . ILE A 1 503 ? -30.530 38.641 106.243 1.00 15.00 503 ILE A C 1
ATOM 3925 O O . ILE A 1 503 ? -30.939 38.711 105.088 1.00 15.00 503 ILE A O 1
ATOM 3930 N N . LYS A 1 504 ? -30.348 37.497 106.884 1.00 15.00 504 LYS A N 1
ATOM 3931 C CA . LYS A 1 504 ? -30.705 36.212 106.307 1.00 15.00 504 LYS A CA 1
ATOM 3932 C C . LYS A 1 504 ? -31.518 35.491 107.378 1.00 15.00 504 LYS A C 1
ATOM 3933 O O . LYS A 1 504 ? -31.257 35.647 108.576 1.00 15.00 504 LYS A O 1
ATOM 3939 N N . PHE A 1 505 ? -32.531 34.745 106.962 1.00 15.00 505 PHE A N 1
ATOM 3940 C CA . PHE A 1 505 ? -33.378 34.054 107.913 1.00 15.00 505 PHE A CA 1
ATOM 3941 C C . PHE A 1 505 ? -33.379 32.573 107.650 1.00 15.00 505 PHE A C 1
ATOM 3942 O O . PHE A 1 505 ? -33.423 32.146 106.501 1.00 15.00 505 PHE A O 1
ATOM 3950 N N . TRP A 1 506 ? -33.328 31.797 108.726 1.00 15.00 506 TRP A N 1
ATOM 3951 C CA . TRP A 1 506 ? -33.307 30.341 108.663 1.00 15.00 506 TRP A CA 1
ATOM 3952 C C . TRP A 1 506 ? -34.427 29.710 109.473 1.00 15.00 506 TRP A C 1
ATOM 3953 O O . TRP A 1 506 ? -34.672 30.098 110.612 1.00 15.00 506 TRP A O 1
ATOM 3964 N N . GLY A 1 507 ? -35.115 28.747 108.876 1.00 15.00 507 GLY A N 1
ATOM 3965 C CA . GLY A 1 507 ? -36.167 28.052 109.585 1.00 15.00 507 GLY A CA 1
ATOM 3966 C C . GLY A 1 507 ? -37.567 28.616 109.571 1.00 15.00 507 GLY A C 1
ATOM 3967 O O . GLY A 1 507 ? -37.842 29.691 110.107 1.00 15.00 507 GLY A O 1
ATOM 3968 N N . ARG A 1 508 ? -38.463 27.834 108.989 1.00 15.00 508 ARG A N 1
ATOM 3969 C CA . ARG A 1 508 ? -39.866 28.168 108.890 1.00 15.00 508 ARG A CA 1
ATOM 3970 C C . ARG A 1 508 ? -40.520 27.724 110.190 1.00 15.00 508 ARG A C 1
ATOM 3971 O O . ARG A 1 508 ? -40.568 26.535 110.477 1.00 15.00 508 ARG A O 1
ATOM 3979 N N . SER A 1 509 ? -40.982 28.682 110.987 1.00 15.00 509 SER A N 1
ATOM 3980 C CA . SER A 1 509 ? -41.633 28.390 112.262 1.00 15.00 509 SER A CA 1
ATOM 3981 C C . SER A 1 509 ? -42.602 29.503 112.615 1.00 15.00 509 SER A C 1
ATOM 3982 O O . SER A 1 509 ? -42.846 30.402 111.818 1.00 15.00 509 SER A O 1
ATOM 3985 N N . ALA A 1 510 ? -43.205 29.387 113.791 1.00 15.00 510 ALA A N 1
ATOM 3986 C CA . ALA A 1 510 ? -44.130 30.377 114.302 1.00 15.00 510 ALA A CA 1
ATOM 3987 C C . ALA A 1 510 ? -43.689 30.724 115.706 1.00 15.00 510 ALA A C 1
ATOM 3988 O O . ALA A 1 510 ? -42.647 30.265 116.176 1.00 15.00 510 ALA A O 1
ATOM 3990 N N . THR A 1 511 ? -44.499 31.544 116.354 1.00 15.00 511 THR A N 1
ATOM 3991 C CA . THR A 1 511 ? -44.282 31.999 117.713 1.00 15.00 511 THR A CA 1
ATOM 3992 C C . THR A 1 511 ? -45.689 32.289 118.168 1.00 15.00 511 THR A C 1
ATOM 3993 O O . THR A 1 511 ? -46.342 33.162 117.604 1.00 15.00 511 THR A O 1
ATOM 3997 N N . LEU A 1 512 ? -46.184 31.503 119.116 1.00 15.00 512 LEU A N 1
ATOM 3998 C CA . LEU A 1 512 ? -47.548 31.668 119.622 1.00 15.00 512 LEU A CA 1
ATOM 3999 C C . LEU A 1 512 ? -47.507 32.513 120.903 1.00 15.00 512 LEU A C 1
ATOM 4000 O O . LEU A 1 512 ? -46.696 32.246 121.786 1.00 15.00 512 LEU A O 1
ATOM 4005 N N . PHE A 1 513 ? -48.361 33.529 121.002 1.00 15.00 513 PHE A N 1
ATOM 4006 C CA . PHE A 1 513 ? -48.363 34.410 122.176 1.00 15.00 513 PHE A CA 1
ATOM 4007 C C . PHE A 1 513 ? -49.751 34.859 122.651 1.00 15.00 513 PHE A C 1
ATOM 4008 O O . PHE A 1 513 ? -50.678 34.906 121.817 1.00 15.00 513 PHE A O 1
#

Radius of gyration: 26.79 Å; Cα contacts (8 Å, |Δi|>4): 1316; chains: 1; bounding box: 69×92×56 Å

InterPro domains:
  IPR005054 Nepovirus coat protein [PF03391] (179-343)
  IPR005305 Nepovirus coat protein, C-terminal [PF03688] (353-511)
  IPR005306 Nepovirus coat protein, N-terminal [PF03689] (13-103)
  IPR029053 Viral coat protein subunit [G3DSA:2.60.120.20] (3-350)
  IPR029053 Viral coat protein subunit [G3DSA:2.60.120.20] (351-515)

Secondary structure (DSSP, 8-state):
-------TTEEEEEEEEPPTT--TT-EEEEEEHHHHHHHS-HHHHHHHHHH-EE--EEEEEEE----TTS--EEEEEEESS---HHHH-S---HHHHTS---EEESSSS-SS--EEEEETTTTTSS-EESS--SS---EEEEEE--SS----SS--EEEEEEE----SBPS-SS-S-SEESS----S-EEEEEEEEEEEE-SS----EEE--S--SS-EE-SS-EEEEHHHHHHTTBSEE-EEEEEEEEE-S-TT-EEEEEEEEE-SS----HHHHHHSS-EEE-SSEEEEEE---TTS-EESS-SSS-EEEEEEEEEEE--TT--S-EEEEEEEEEEEE-SS---BSS-SS--EEEEEEES----TTT--B---B-SS------SSSEEEE---HHHHHHHTEEEEEEEEEEEEE--B-S-TTT----EEEEE--STTSS---EEEESS--EEEEEE---SS--SSTTSSS-----EEEEB-S--TTTBTEEEEEEEEEEEEEEEEE-EEE-

Organism: Tobacco ringspot virus (NCBI:txid12282)

Nearest PDB structures (foldseek):
  1a6c-assembly1_A  TM=1.002E+00  e=0.000E+00  Tobacco ringspot virus
  4v5t-assembly1_AA  TM=8.821E-01  e=3.796E-33  Grapevine fanleaf virus
  2y26-assembly1_A  TM=8.861E-01  e=1.001E-32  Grapevine fanleaf virus
  1pgw-assembly1_2  TM=7.805E-01  e=1.722E-13  Bean-pod mottle virus (strain Kentucky G7)
  1bmv-assembly1_2  TM=7.647E-01  e=2.999E-12  Bean pod mottle virus